Protein AF-A0A1H8JY54-F1 (afdb_monomer_lite)

Structure (mmCIF, N/CA/C/O backbone):
data_AF-A0A1H8JY54-F1
#
_entry.id   AF-A0A1H8JY54-F1
#
loop_
_atom_site.group_PDB
_atom_site.id
_atom_site.type_symbol
_atom_site.label_atom_id
_atom_site.label_alt_id
_atom_site.label_comp_id
_atom_site.label_asym_id
_atom_site.label_entity_id
_atom_site.label_seq_id
_atom_site.pdbx_PDB_ins_code
_atom_site.Cartn_x
_atom_site.Cartn_y
_atom_site.Cartn_z
_atom_site.occupancy
_atom_site.B_iso_or_equiv
_atom_site.auth_seq_id
_atom_site.auth_comp_id
_atom_site.auth_asym_id
_atom_site.auth_atom_id
_atom_site.pdbx_PDB_model_num
ATOM 1 N N . MET A 1 1 ? 33.110 31.973 41.648 1.00 43.00 1 MET A N 1
ATOM 2 C CA . MET A 1 1 ? 32.036 30.983 41.415 1.00 43.00 1 MET A CA 1
ATOM 3 C C . MET A 1 1 ? 31.574 31.082 39.965 1.00 43.00 1 MET A C 1
ATOM 5 O O . MET A 1 1 ? 30.801 31.964 39.631 1.00 43.00 1 MET A O 1
ATOM 9 N N . LYS A 1 2 ? 32.122 30.240 39.085 1.00 31.17 2 LYS A N 1
ATOM 10 C CA . LYS A 1 2 ? 31.663 30.033 37.703 1.00 31.17 2 LYS A CA 1
ATOM 11 C C . LYS A 1 2 ? 31.730 28.526 37.466 1.00 31.17 2 LYS A C 1
ATOM 13 O O . LYS A 1 2 ? 32.822 27.969 37.452 1.00 31.17 2 LYS A O 1
ATOM 18 N N . SER A 1 3 ? 30.576 27.871 37.384 1.00 32.25 3 SER A N 1
ATOM 19 C CA . SER A 1 3 ? 30.463 26.436 37.112 1.00 32.25 3 SER A CA 1
ATOM 20 C C . SER A 1 3 ? 30.446 26.205 35.601 1.00 32.25 3 SER A C 1
ATOM 22 O O . SER A 1 3 ? 29.463 26.521 34.931 1.00 32.25 3 SER A O 1
ATOM 24 N N . SER A 1 4 ? 31.532 25.660 35.060 1.00 32.50 4 SER A N 1
ATOM 25 C CA . SER A 1 4 ? 31.571 25.112 33.703 1.00 32.50 4 SER A CA 1
ATOM 26 C C . SER A 1 4 ? 31.031 23.680 33.713 1.00 32.50 4 SER A C 1
ATOM 28 O O . SER A 1 4 ? 31.648 22.787 34.293 1.00 32.50 4 SER A O 1
ATOM 30 N N . GLY A 1 5 ? 29.875 23.464 33.086 1.00 31.67 5 GLY A N 1
ATOM 31 C CA . GLY A 1 5 ? 29.292 22.138 32.892 1.00 31.67 5 GLY A CA 1
ATOM 32 C C . GLY A 1 5 ? 29.987 21.391 31.755 1.00 31.67 5 GLY A C 1
ATOM 33 O O . GLY A 1 5 ? 29.874 21.764 30.588 1.00 31.67 5 GLY A O 1
ATOM 34 N N . THR A 1 6 ? 30.707 20.331 32.106 1.00 31.44 6 THR A N 1
ATOM 35 C CA . THR A 1 6 ? 31.416 19.435 31.191 1.00 31.44 6 THR A CA 1
ATOM 36 C C . THR A 1 6 ? 30.416 18.556 30.431 1.00 31.44 6 THR A C 1
ATOM 38 O O . THR A 1 6 ? 29.769 17.690 31.020 1.00 31.44 6 THR A O 1
ATOM 41 N N . ARG A 1 7 ? 30.287 18.745 29.111 1.00 30.36 7 ARG A N 1
ATOM 42 C CA . ARG A 1 7 ? 29.600 17.793 28.223 1.00 30.36 7 ARG A CA 1
ATOM 43 C C . ARG A 1 7 ? 30.530 16.604 27.971 1.00 30.36 7 ARG A C 1
ATOM 45 O O . ARG A 1 7 ? 31.607 16.775 27.407 1.00 30.36 7 ARG A O 1
ATOM 52 N N . LYS A 1 8 ? 30.125 15.402 28.390 1.00 29.30 8 LYS A N 1
ATOM 53 C CA . LYS A 1 8 ? 30.795 14.146 28.026 1.00 29.30 8 LYS A CA 1
ATOM 54 C C . LYS A 1 8 ? 30.447 13.799 26.576 1.00 29.30 8 LYS A C 1
ATOM 56 O O . LYS A 1 8 ? 29.319 13.409 26.293 1.00 29.30 8 LYS A O 1
ATOM 61 N N . ALA A 1 9 ? 31.413 13.955 25.676 1.00 28.86 9 ALA A N 1
ATOM 62 C CA . ALA A 1 9 ? 31.384 13.361 24.346 1.00 28.86 9 ALA A CA 1
ATOM 63 C C . ALA A 1 9 ? 31.808 11.889 24.466 1.00 28.86 9 ALA A C 1
ATOM 65 O O . ALA A 1 9 ? 32.921 11.596 24.905 1.00 28.86 9 ALA A O 1
ATOM 66 N N . ILE A 1 10 ? 30.907 10.970 24.124 1.00 28.03 10 ILE A N 1
ATOM 67 C CA . ILE A 1 10 ? 31.227 9.549 23.978 1.00 28.03 10 ILE A CA 1
ATOM 68 C C . ILE A 1 10 ? 31.815 9.374 22.579 1.00 28.03 10 ILE A C 1
ATOM 70 O O . ILE A 1 10 ? 31.115 9.491 21.577 1.00 28.03 10 ILE A O 1
ATOM 74 N N . TRP A 1 11 ? 33.122 9.134 22.541 1.00 26.27 11 TRP A N 1
ATOM 75 C CA . TRP A 1 11 ? 33.843 8.644 21.375 1.00 26.27 11 TRP A CA 1
ATOM 76 C C . TRP A 1 11 ? 33.523 7.160 21.189 1.00 26.27 11 TRP A C 1
ATOM 78 O O . TRP A 1 11 ? 33.877 6.341 22.035 1.00 26.27 11 TRP A O 1
ATOM 88 N N . LEU A 1 12 ? 32.874 6.810 20.080 1.00 28.03 12 LEU A N 1
ATOM 89 C CA . LEU A 1 12 ? 32.864 5.449 19.550 1.00 28.03 12 LEU A CA 1
ATOM 90 C C . LEU A 1 12 ? 33.586 5.482 18.205 1.00 28.03 12 LEU A C 1
ATOM 92 O O . LEU A 1 12 ? 33.253 6.271 17.324 1.00 28.03 12 LEU A O 1
ATOM 96 N N . GLY A 1 13 ? 34.656 4.692 18.139 1.00 24.97 13 GLY A N 1
ATOM 97 C CA . GLY A 1 13 ? 35.685 4.735 17.113 1.00 24.97 13 GLY A CA 1
ATOM 98 C C . GLY A 1 13 ? 35.175 4.409 15.716 1.00 24.97 13 GLY A C 1
ATOM 99 O O . GLY A 1 13 ? 34.611 3.346 15.467 1.00 24.97 13 GLY A O 1
ATOM 100 N N . SER A 1 14 ? 35.464 5.321 14.796 1.00 24.20 14 SER A N 1
ATOM 101 C CA . SER A 1 14 ? 35.394 5.108 13.358 1.00 24.20 14 SER A CA 1
ATOM 102 C C . SER A 1 14 ? 36.566 4.220 12.934 1.00 24.20 14 SER A C 1
ATOM 104 O O . SER A 1 14 ? 3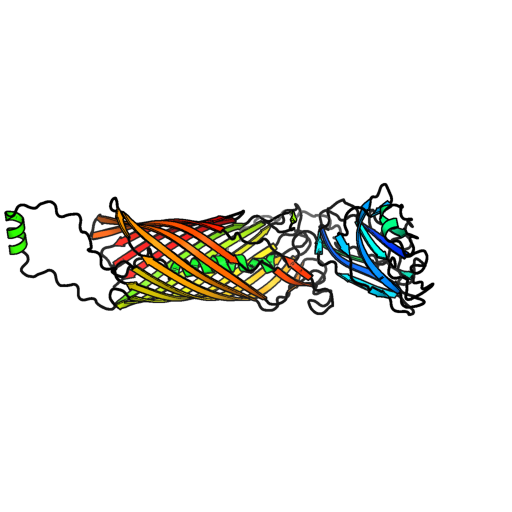7.696 4.690 12.809 1.00 24.20 14 SER A O 1
ATOM 106 N N . ALA A 1 15 ? 36.315 2.931 12.710 1.00 27.30 15 ALA A N 1
ATOM 107 C CA . ALA A 1 15 ? 37.222 2.103 11.924 1.00 27.30 15 ALA A CA 1
ATOM 108 C C . ALA A 1 15 ? 37.032 2.477 10.446 1.00 27.30 15 ALA A C 1
ATOM 110 O O . ALA A 1 15 ? 36.037 2.118 9.818 1.00 27.30 15 ALA A O 1
ATOM 111 N N . ALA A 1 16 ? 37.967 3.265 9.917 1.00 26.44 16 ALA A N 1
ATOM 112 C CA . ALA A 1 16 ? 38.041 3.618 8.509 1.00 26.44 16 ALA A CA 1
ATOM 113 C C . ALA A 1 16 ? 38.390 2.369 7.685 1.00 26.44 16 ALA A C 1
ATOM 115 O O . ALA A 1 16 ? 39.547 1.957 7.620 1.00 26.44 16 ALA A O 1
ATOM 116 N N . LEU A 1 17 ? 37.386 1.768 7.049 1.00 24.12 17 LEU A N 1
ATOM 117 C CA . LEU A 1 17 ? 37.600 0.822 5.963 1.00 24.12 17 LEU A CA 1
ATOM 118 C C . LEU A 1 17 ? 37.810 1.647 4.685 1.00 24.12 17 LEU A C 1
ATOM 120 O O . LEU A 1 17 ? 36.852 2.129 4.083 1.00 24.12 17 LEU A O 1
ATOM 124 N N . LEU A 1 18 ? 39.071 1.855 4.294 1.00 25.53 18 LEU A N 1
ATOM 125 C CA . LEU A 1 18 ? 39.420 2.315 2.948 1.00 25.53 18 LEU A CA 1
ATOM 126 C C . LEU A 1 18 ? 39.057 1.206 1.950 1.00 25.53 18 LEU A C 1
ATOM 128 O O . LEU A 1 18 ? 39.891 0.386 1.572 1.00 25.53 18 LEU A O 1
ATOM 132 N N . ALA A 1 19 ? 37.793 1.167 1.538 1.00 24.77 19 ALA A N 1
ATOM 133 C CA . ALA A 1 19 ? 37.402 0.481 0.321 1.00 24.77 19 ALA A CA 1
ATOM 134 C C . ALA A 1 19 ? 37.847 1.363 -0.850 1.00 24.77 19 ALA A C 1
ATOM 136 O O . ALA A 1 19 ? 37.351 2.475 -1.030 1.00 24.77 19 ALA A O 1
ATOM 137 N N . LEU A 1 20 ? 38.831 0.880 -1.606 1.00 25.41 20 LEU A N 1
ATOM 138 C CA . LEU A 1 20 ? 39.218 1.438 -2.896 1.00 25.41 20 LEU A CA 1
ATOM 139 C C . LEU A 1 20 ? 37.947 1.608 -3.738 1.00 25.41 20 LEU A C 1
ATOM 141 O O . LEU A 1 20 ? 37.288 0.626 -4.079 1.00 25.41 20 LEU A O 1
ATOM 145 N N . GLY A 1 21 ? 37.586 2.863 -4.009 1.00 24.73 21 GLY A N 1
ATOM 146 C CA . GLY A 1 21 ? 36.457 3.214 -4.855 1.00 24.73 21 GLY A CA 1
ATOM 147 C C . GLY A 1 21 ? 36.695 2.680 -6.257 1.00 24.73 21 GLY A C 1
ATOM 148 O O . GLY A 1 21 ? 37.414 3.285 -7.047 1.00 24.73 21 GLY A O 1
ATOM 149 N N . THR A 1 22 ? 36.088 1.538 -6.558 1.00 23.67 22 THR A N 1
ATOM 150 C CA . THR A 1 22 ? 35.775 1.196 -7.937 1.00 23.67 22 THR A CA 1
ATOM 151 C C . THR A 1 22 ? 34.577 2.052 -8.319 1.00 23.67 22 THR A C 1
ATOM 153 O O . THR A 1 22 ? 33.568 2.097 -7.616 1.00 23.67 22 THR A O 1
ATOM 156 N N . SER A 1 23 ? 34.728 2.824 -9.386 1.00 24.83 23 SER A N 1
ATOM 157 C CA . SER A 1 23 ? 33.657 3.587 -10.012 1.00 24.83 23 SER A CA 1
ATOM 158 C C . SER A 1 23 ? 32.444 2.672 -10.208 1.00 24.83 23 SER A C 1
ATOM 160 O O . SER A 1 23 ? 32.533 1.648 -10.886 1.00 24.83 23 SER A O 1
ATOM 162 N N . ALA A 1 24 ? 31.317 3.026 -9.588 1.00 27.59 24 ALA A N 1
ATOM 163 C CA . ALA A 1 24 ? 30.039 2.364 -9.805 1.00 27.59 24 ALA A CA 1
ATOM 164 C C . ALA A 1 24 ? 29.621 2.600 -11.264 1.00 27.59 24 ALA A C 1
ATOM 166 O O . ALA A 1 24 ? 29.127 3.669 -11.618 1.00 27.59 24 ALA A O 1
ATOM 167 N N . ASN A 1 25 ? 29.908 1.625 -12.126 1.00 26.62 25 ASN A N 1
ATOM 168 C CA . ASN A 1 25 ? 29.488 1.639 -13.520 1.00 26.62 25 ASN A CA 1
ATOM 169 C C . ASN A 1 25 ? 27.951 1.559 -13.595 1.00 26.62 25 ASN A C 1
ATOM 171 O O . ASN A 1 25 ? 27.312 0.882 -12.789 1.00 26.62 25 ASN A O 1
ATOM 175 N N . ALA A 1 26 ? 27.376 2.305 -14.537 1.00 34.66 26 ALA A N 1
ATOM 176 C CA . ALA A 1 26 ? 25.944 2.511 -14.732 1.00 34.66 26 ALA A CA 1
ATOM 177 C C . ALA A 1 26 ? 25.135 1.195 -14.805 1.00 34.66 26 ALA A C 1
ATOM 179 O O . ALA A 1 26 ? 25.541 0.240 -15.460 1.00 34.66 26 ALA A O 1
ATOM 180 N N . GLN A 1 27 ? 23.970 1.155 -14.141 1.00 60.53 27 GLN A N 1
ATOM 181 C CA . GLN A 1 27 ? 23.043 0.006 -14.175 1.00 60.53 27 GLN A CA 1
ATOM 182 C C . GLN A 1 27 ? 22.265 -0.105 -15.493 1.00 60.53 27 GLN A C 1
ATOM 184 O O . GLN A 1 27 ? 21.768 -1.181 -15.832 1.00 60.53 27 GLN A O 1
ATOM 189 N N . SER A 1 28 ? 22.160 0.994 -16.237 1.00 69.88 28 SER A N 1
ATOM 190 C CA . SER A 1 28 ? 21.685 1.003 -17.612 1.00 69.88 28 SER A CA 1
ATOM 191 C C . SER A 1 28 ? 22.810 0.590 -18.552 1.00 69.88 28 SER A C 1
ATOM 193 O O . SER A 1 28 ? 23.954 1.014 -18.395 1.00 69.88 28 SER A O 1
ATOM 195 N N . ILE A 1 29 ? 22.475 -0.202 -19.568 1.00 85.00 29 ILE A N 1
ATOM 196 C CA . ILE A 1 29 ? 23.367 -0.334 -20.720 1.00 85.00 29 ILE A CA 1
ATOM 197 C C . ILE A 1 29 ? 23.295 1.002 -21.449 1.00 85.00 29 ILE A C 1
ATOM 199 O O . ILE A 1 29 ? 22.198 1.429 -21.794 1.00 85.00 29 ILE A O 1
ATOM 203 N N . ASP A 1 30 ? 24.423 1.673 -21.647 1.00 85.62 30 ASP A N 1
ATOM 204 C CA . ASP A 1 30 ? 24.512 2.898 -22.440 1.00 85.62 30 ASP A CA 1
ATOM 205 C C . ASP A 1 30 ? 25.767 2.843 -23.303 1.00 85.62 30 ASP A C 1
ATOM 207 O O . ASP A 1 30 ? 26.884 3.081 -22.842 1.00 85.62 30 ASP A O 1
ATOM 211 N N . THR A 1 31 ? 25.561 2.514 -24.570 1.00 91.81 31 THR A N 1
ATOM 212 C CA . THR A 1 31 ? 26.613 2.520 -25.584 1.00 91.81 31 THR A CA 1
ATOM 213 C C . THR A 1 31 ? 26.541 3.776 -26.457 1.00 91.81 31 THR A C 1
ATOM 215 O O . THR A 1 31 ? 27.496 4.079 -27.168 1.00 91.81 31 THR A O 1
ATOM 218 N N . ILE A 1 32 ? 25.461 4.568 -26.372 1.00 85.94 32 ILE A N 1
ATOM 219 C CA . ILE A 1 32 ? 25.318 5.839 -27.104 1.00 85.94 32 ILE A CA 1
ATOM 220 C C . ILE A 1 32 ? 26.415 6.815 -26.679 1.00 85.94 32 ILE A C 1
ATOM 222 O O . ILE A 1 32 ? 27.013 7.466 -27.530 1.00 85.94 32 ILE A O 1
ATOM 226 N N . SER A 1 33 ? 26.723 6.876 -25.383 1.00 82.38 33 SER A N 1
ATOM 227 C CA . SER A 1 33 ? 27.799 7.722 -24.845 1.00 82.38 33 SER A CA 1
ATOM 228 C C . SER A 1 33 ? 29.199 7.386 -25.384 1.00 82.38 33 SER A C 1
ATOM 230 O O . SER A 1 33 ? 30.083 8.241 -25.379 1.00 82.38 33 SER A O 1
ATOM 232 N N . GLN A 1 34 ? 29.400 6.155 -25.861 1.00 88.06 34 GLN A N 1
ATOM 233 C CA . GLN A 1 34 ? 30.665 5.655 -26.410 1.00 88.06 34 GLN A CA 1
ATOM 234 C C . GLN A 1 34 ? 30.705 5.719 -27.944 1.00 88.06 34 GLN A C 1
ATOM 236 O O . GLN A 1 34 ? 31.758 5.545 -28.558 1.00 88.06 34 GLN A O 1
ATOM 241 N N . TRP A 1 35 ? 29.557 5.948 -28.576 1.00 94.31 35 TRP A N 1
ATOM 242 C CA . TRP A 1 35 ? 29.416 5.980 -30.019 1.00 94.31 35 TRP A CA 1
ATOM 243 C C . TRP A 1 35 ? 29.821 7.345 -30.591 1.00 94.31 35 TRP A C 1
ATOM 245 O O . TRP A 1 35 ? 29.478 8.400 -30.067 1.00 94.31 35 TRP A O 1
ATOM 255 N N . ASN A 1 36 ? 30.521 7.340 -31.726 1.00 92.06 36 ASN A N 1
ATOM 256 C CA . ASN A 1 36 ? 31.024 8.548 -32.395 1.00 92.06 36 ASN A CA 1
ATOM 257 C C . ASN A 1 36 ? 29.951 9.331 -33.187 1.00 92.06 36 ASN A C 1
ATOM 259 O O . ASN A 1 36 ? 30.292 10.216 -33.973 1.00 92.06 36 ASN A O 1
ATOM 263 N N . GLY A 1 37 ? 28.675 8.952 -33.071 1.00 93.50 37 GLY A N 1
ATOM 264 C CA . GLY A 1 37 ? 27.561 9.576 -33.789 1.00 93.50 37 GLY A CA 1
ATOM 265 C C . GLY A 1 37 ? 27.490 9.278 -35.292 1.00 93.50 37 GLY A C 1
ATOM 266 O O . GLY A 1 37 ? 26.616 9.818 -35.970 1.00 93.50 37 GLY A O 1
ATOM 267 N N . SER A 1 38 ? 28.397 8.459 -35.839 1.00 93.75 38 SER A N 1
ATOM 268 C CA . SER A 1 38 ? 28.536 8.270 -37.290 1.00 93.75 38 SER A CA 1
ATOM 269 C C . SER A 1 38 ? 28.776 6.833 -37.750 1.00 93.75 38 SER A C 1
ATOM 271 O O . SER A 1 38 ? 28.350 6.511 -38.853 1.00 93.75 38 SER A O 1
ATOM 273 N N . SER A 1 39 ? 29.399 5.963 -36.952 1.00 96.88 39 SER A N 1
ATOM 274 C CA . SER A 1 39 ? 29.584 4.537 -37.264 1.00 96.88 39 SER A CA 1
ATOM 275 C C . SER A 1 39 ? 28.245 3.802 -37.283 1.00 96.88 39 SER A C 1
ATOM 277 O O . SER A 1 39 ? 27.362 4.107 -36.478 1.00 96.88 39 SER A O 1
ATOM 279 N N . PHE A 1 40 ? 28.064 2.851 -38.202 1.00 97.31 40 PHE A N 1
ATOM 280 C CA . PHE A 1 40 ? 26.762 2.223 -38.408 1.00 97.31 40 PHE A CA 1
ATOM 281 C C . PHE A 1 40 ? 26.829 0.825 -39.012 1.00 97.31 40 PHE A C 1
ATOM 283 O O . PHE A 1 40 ? 27.767 0.495 -39.734 1.00 97.31 40 PHE A O 1
ATOM 290 N N . ILE A 1 41 ? 25.743 0.075 -38.821 1.00 97.00 41 ILE A N 1
ATOM 291 C CA . ILE A 1 41 ? 25.454 -1.175 -39.525 1.00 97.00 41 ILE A CA 1
ATOM 292 C C . ILE A 1 41 ? 24.307 -0.939 -40.512 1.00 97.00 41 ILE A C 1
ATOM 294 O O . ILE A 1 41 ? 23.311 -0.270 -40.210 1.00 97.00 41 ILE A O 1
ATOM 298 N N . SER A 1 42 ? 24.444 -1.488 -41.720 1.00 94.56 42 SER A N 1
ATOM 299 C CA . SER A 1 42 ? 23.449 -1.389 -42.791 1.00 94.56 42 SER A CA 1
ATOM 300 C C . SER A 1 42 ? 23.422 -2.650 -43.658 1.00 94.56 42 SER A C 1
ATOM 302 O O . SER A 1 42 ? 24.432 -3.336 -43.753 1.00 94.56 42 SER A O 1
ATOM 304 N N . SER A 1 43 ? 22.325 -2.969 -44.338 1.00 92.88 43 SER A N 1
ATOM 305 C CA . SER A 1 43 ? 21.046 -2.239 -44.373 1.00 92.88 43 SER A CA 1
ATOM 306 C C . SER A 1 43 ? 19.970 -2.985 -43.589 1.00 92.88 43 SER A C 1
ATOM 308 O O . SER A 1 43 ? 19.774 -4.169 -43.835 1.00 92.88 43 SER A O 1
ATOM 310 N N . TYR A 1 44 ? 19.246 -2.293 -42.702 1.00 95.19 44 TYR A N 1
ATOM 311 C CA . TYR A 1 44 ? 18.012 -2.797 -42.081 1.00 95.19 44 TYR A CA 1
ATOM 312 C C . TYR A 1 44 ? 16.810 -2.409 -42.939 1.00 95.19 44 TYR A C 1
ATOM 314 O O . TYR A 1 44 ? 16.720 -1.254 -43.351 1.00 95.19 44 TYR A O 1
ATOM 322 N N . GLY A 1 45 ? 15.870 -3.321 -43.183 1.00 90.19 45 GLY A N 1
ATOM 323 C CA . GLY A 1 45 ? 14.625 -2.986 -43.873 1.00 90.19 45 GLY A CA 1
ATOM 324 C C . GLY A 1 45 ? 14.124 -4.063 -44.831 1.00 90.19 45 GLY A C 1
ATOM 325 O O . GLY A 1 45 ? 14.294 -5.259 -44.607 1.00 90.19 45 GLY A O 1
ATOM 326 N N . VAL A 1 46 ? 13.443 -3.627 -45.886 1.00 87.81 46 VAL A N 1
ATOM 327 C CA . VAL A 1 46 ? 12.709 -4.471 -46.835 1.00 87.81 46 VAL A CA 1
ATOM 328 C C . VAL A 1 46 ? 13.595 -4.781 -48.054 1.00 87.81 46 VAL A C 1
ATOM 330 O O . VAL A 1 46 ? 14.310 -3.912 -48.536 1.00 87.81 46 VAL A O 1
ATOM 333 N N . THR A 1 47 ? 13.572 -5.980 -48.636 1.00 76.25 47 THR A N 1
ATOM 334 C CA . THR A 1 47 ? 12.778 -7.156 -48.237 1.00 76.25 47 THR A CA 1
ATOM 335 C C . THR A 1 47 ? 13.530 -8.118 -47.334 1.00 76.25 47 THR A C 1
ATOM 337 O O . THR A 1 47 ? 12.875 -8.893 -46.653 1.00 76.25 47 THR A O 1
ATOM 340 N N . ASN A 1 48 ? 14.866 -8.111 -47.344 1.00 80.00 48 ASN A N 1
ATOM 341 C CA . ASN A 1 48 ? 15.635 -9.262 -46.874 1.00 80.00 48 ASN A CA 1
ATOM 342 C C . ASN A 1 48 ? 16.017 -9.157 -45.391 1.00 80.00 48 ASN A C 1
ATOM 344 O O . ASN A 1 48 ? 15.551 -9.960 -44.583 1.00 80.00 48 ASN A O 1
ATOM 348 N N . THR A 1 49 ? 16.801 -8.141 -45.021 1.00 91.75 49 THR A N 1
ATOM 349 C CA . THR A 1 49 ? 17.316 -7.918 -43.661 1.00 91.75 49 THR A CA 1
ATOM 350 C C . THR A 1 49 ? 16.262 -7.285 -42.750 1.00 91.75 49 THR A C 1
ATOM 352 O O . THR A 1 49 ? 16.363 -6.138 -42.306 1.00 91.75 49 THR A O 1
ATOM 355 N N . ALA A 1 50 ? 15.196 -8.044 -42.517 1.00 94.44 50 ALA A N 1
ATOM 356 C CA . ALA A 1 50 ? 13.991 -7.561 -41.869 1.00 94.44 50 ALA A CA 1
ATOM 357 C C . ALA A 1 50 ? 14.145 -7.357 -40.359 1.00 94.44 50 ALA A C 1
ATOM 359 O O . ALA A 1 50 ? 13.324 -6.647 -39.786 1.00 94.44 50 ALA A O 1
ATOM 360 N N . THR A 1 51 ? 15.151 -7.961 -39.716 1.00 97.62 51 THR A N 1
ATOM 361 C CA . THR A 1 51 ? 15.263 -7.993 -38.250 1.00 97.62 51 THR A CA 1
ATOM 362 C C . THR A 1 51 ? 16.683 -7.700 -37.781 1.00 97.62 51 THR A C 1
ATOM 364 O O . THR A 1 51 ? 17.590 -8.456 -38.122 1.00 97.62 51 THR A O 1
ATOM 367 N N . TYR A 1 52 ? 16.853 -6.653 -36.965 1.00 98.25 52 TYR A N 1
ATOM 368 C CA . TYR A 1 52 ? 18.098 -6.261 -36.282 1.00 98.25 52 TYR A CA 1
ATOM 369 C C . TYR A 1 52 ? 17.868 -6.208 -34.776 1.00 98.25 52 TYR A C 1
ATOM 371 O O . TYR A 1 52 ? 16.835 -5.704 -34.328 1.00 98.25 52 TYR A O 1
ATOM 379 N N . GLY A 1 53 ? 18.841 -6.672 -33.995 1.00 98.06 53 GLY A N 1
ATOM 380 C CA . GLY A 1 53 ? 18.766 -6.652 -32.544 1.00 98.06 53 GLY A CA 1
ATOM 381 C C . GLY A 1 53 ? 20.115 -6.644 -31.846 1.00 98.06 53 GLY A C 1
ATOM 382 O O . GLY A 1 53 ? 21.161 -6.840 -32.456 1.00 98.06 53 GLY A O 1
ATOM 383 N N . GLN A 1 54 ? 20.058 -6.431 -30.539 1.00 98.44 54 GLN A N 1
ATOM 384 C CA . GLN A 1 54 ? 21.186 -6.515 -29.623 1.00 98.44 54 GLN A CA 1
ATOM 385 C C . GLN A 1 54 ? 20.878 -7.570 -28.562 1.00 98.44 54 GLN A C 1
ATOM 387 O O . GLN A 1 54 ? 19.826 -7.504 -27.913 1.00 98.44 54 GLN A O 1
ATOM 392 N N . THR A 1 55 ? 21.789 -8.519 -28.350 1.00 98.19 55 THR A N 1
ATOM 393 C CA . THR A 1 55 ? 21.714 -9.424 -27.197 1.00 98.19 55 THR A CA 1
ATOM 394 C C . THR A 1 55 ? 22.371 -8.808 -25.966 1.00 98.19 55 THR A C 1
ATOM 396 O O . THR A 1 55 ? 23.304 -8.011 -26.070 1.00 98.19 55 THR A O 1
ATOM 399 N N . PHE A 1 56 ? 21.885 -9.179 -24.782 1.00 95.94 56 PHE A N 1
ATOM 400 C CA . PHE A 1 56 ? 22.493 -8.816 -23.503 1.00 95.94 56 PHE A CA 1
ATOM 401 C C . PHE A 1 56 ? 22.138 -9.842 -22.422 1.00 95.94 56 PHE A C 1
ATOM 403 O O . PHE A 1 56 ? 21.099 -10.507 -22.493 1.00 95.94 56 PHE A O 1
ATOM 410 N N . THR A 1 57 ? 22.983 -9.941 -21.397 1.00 93.94 57 THR A N 1
ATOM 411 C CA . THR A 1 57 ? 22.734 -10.791 -20.228 1.00 93.94 57 THR A CA 1
ATOM 412 C C . THR A 1 57 ? 22.569 -9.909 -18.984 1.00 93.94 57 THR A C 1
ATOM 414 O O . THR A 1 57 ? 23.550 -9.314 -18.536 1.00 93.94 57 THR A O 1
ATOM 417 N N . PRO A 1 58 ? 21.360 -9.803 -18.405 1.00 86.50 58 PRO A N 1
ATOM 418 C CA . PRO A 1 58 ? 21.118 -9.044 -17.194 1.00 86.50 58 PRO A CA 1
ATOM 419 C C . PRO A 1 58 ? 21.848 -9.678 -16.011 1.00 86.50 58 PRO A C 1
ATOM 421 O O . PRO A 1 58 ? 21.870 -10.898 -15.827 1.00 86.50 58 PRO A O 1
ATOM 424 N N . THR A 1 59 ? 22.422 -8.831 -15.170 1.00 79.81 59 THR A N 1
ATOM 425 C CA . THR A 1 59 ? 22.992 -9.224 -13.879 1.00 79.81 59 THR A CA 1
ATOM 426 C C . THR A 1 59 ? 21.902 -9.385 -12.810 1.00 79.81 59 THR A C 1
ATOM 428 O O . THR A 1 59 ? 20.735 -9.055 -13.028 1.00 79.81 59 THR A O 1
ATOM 431 N N . ALA A 1 60 ? 22.277 -9.838 -11.607 1.00 68.50 60 ALA A N 1
ATOM 432 C CA . ALA A 1 60 ? 21.375 -9.872 -10.446 1.00 68.50 60 ALA A CA 1
ATOM 433 C C . ALA A 1 60 ? 20.787 -8.491 -10.089 1.00 68.50 60 ALA A C 1
ATOM 435 O O . ALA A 1 60 ? 19.738 -8.407 -9.458 1.00 68.50 60 ALA A O 1
ATOM 436 N N . ALA A 1 61 ? 21.436 -7.415 -10.536 1.00 59.06 61 ALA A N 1
ATOM 437 C CA . ALA A 1 61 ? 20.992 -6.042 -10.359 1.00 59.06 61 ALA A CA 1
ATOM 438 C C . ALA A 1 61 ? 20.120 -5.504 -11.515 1.00 59.06 61 ALA A C 1
ATOM 440 O O . ALA A 1 61 ? 19.729 -4.345 -11.485 1.00 59.06 61 ALA A O 1
ATOM 441 N N . GLN A 1 62 ? 19.820 -6.308 -12.542 1.00 75.00 62 GLN A N 1
ATOM 442 C CA . GLN A 1 62 ? 19.131 -5.886 -13.774 1.00 75.00 62 GLN A CA 1
ATOM 443 C C . GLN A 1 62 ? 17.902 -6.763 -14.063 1.00 75.00 62 GLN A C 1
ATOM 445 O O . GLN A 1 62 ? 17.691 -7.254 -15.169 1.00 75.00 62 GLN A O 1
ATOM 450 N N . THR A 1 63 ? 17.078 -6.990 -13.045 1.00 73.75 63 THR A N 1
ATOM 451 C CA . THR A 1 63 ? 15.919 -7.897 -13.108 1.00 73.75 63 THR A CA 1
ATOM 452 C C . THR A 1 63 ? 14.668 -7.284 -13.733 1.00 73.75 63 THR A C 1
ATOM 454 O O . THR A 1 63 ? 13.663 -7.976 -13.879 1.00 73.75 63 THR A O 1
ATOM 457 N N . ARG A 1 64 ? 14.674 -5.991 -14.070 1.00 72.56 64 ARG A N 1
ATOM 458 C CA . ARG A 1 64 ? 13.572 -5.331 -14.778 1.00 72.56 64 ARG A CA 1
ATOM 459 C C . ARG A 1 64 ? 14.089 -4.490 -15.923 1.00 72.56 64 ARG A C 1
ATOM 461 O O . ARG A 1 64 ? 14.981 -3.678 -15.714 1.00 72.56 64 ARG A O 1
ATOM 468 N N . LEU A 1 65 ? 13.487 -4.639 -17.098 1.00 81.19 65 LEU A N 1
ATOM 469 C CA . LEU A 1 65 ? 13.697 -3.751 -18.238 1.00 81.19 65 LEU A CA 1
ATOM 470 C C . LEU A 1 65 ? 12.484 -2.843 -18.376 1.00 81.19 65 LEU A C 1
ATOM 472 O O . LEU A 1 65 ? 11.378 -3.338 -18.596 1.00 81.19 65 LEU A O 1
ATOM 476 N N . SER A 1 66 ? 12.691 -1.534 -18.255 1.00 73.81 66 SER A N 1
ATOM 477 C CA . SER A 1 66 ? 11.607 -0.538 -18.296 1.00 73.81 66 SER A CA 1
ATOM 478 C C . SER A 1 66 ? 11.445 0.115 -19.665 1.00 73.81 66 SER A C 1
ATOM 480 O O . SER A 1 66 ? 10.324 0.402 -20.089 1.00 73.81 66 SER A O 1
ATOM 482 N N . ALA A 1 67 ? 12.562 0.324 -20.355 1.00 78.69 67 ALA A N 1
ATOM 483 C CA . ALA A 1 67 ? 12.601 0.828 -21.714 1.00 78.69 67 ALA A CA 1
ATOM 484 C C . ALA A 1 67 ? 13.944 0.487 -22.370 1.00 78.69 67 ALA A C 1
ATOM 486 O O . ALA A 1 67 ? 14.919 0.164 -21.685 1.00 78.69 67 ALA A O 1
ATOM 487 N N . PHE A 1 68 ? 14.009 0.613 -23.689 1.00 90.62 68 PHE A N 1
ATOM 488 C CA . PHE A 1 68 ? 15.261 0.640 -24.436 1.00 90.62 68 PHE A CA 1
ATOM 489 C C . PHE A 1 68 ? 15.164 1.589 -25.629 1.00 90.62 68 PHE A C 1
ATOM 491 O O . PHE A 1 68 ? 14.078 1.851 -26.138 1.00 90.62 68 PHE A O 1
ATOM 498 N N . THR A 1 69 ? 16.309 2.081 -26.082 1.00 91.75 69 THR A N 1
ATOM 499 C CA . THR A 1 69 ? 16.434 3.067 -27.151 1.00 91.75 69 THR A CA 1
ATOM 500 C C . THR A 1 69 ? 17.495 2.622 -28.140 1.00 91.75 69 THR A C 1
ATOM 502 O O . THR A 1 69 ? 18.599 2.283 -27.723 1.00 91.75 69 THR A O 1
ATOM 505 N N . PHE A 1 70 ? 17.196 2.685 -29.437 1.00 97.25 70 PHE A N 1
ATOM 506 C CA . PHE A 1 70 ? 18.172 2.491 -30.514 1.00 97.25 70 PHE A CA 1
ATOM 507 C C . PHE A 1 70 ? 18.361 3.775 -31.321 1.00 97.25 70 PHE A C 1
ATOM 509 O O . PHE A 1 70 ? 17.391 4.483 -31.584 1.00 97.25 70 PHE A O 1
ATOM 516 N N . GLN A 1 71 ? 19.589 4.061 -31.758 1.00 96.56 71 GLN A N 1
ATOM 517 C CA . GLN A 1 71 ? 19.851 5.123 -32.731 1.00 96.56 71 GLN A CA 1
ATOM 518 C C . GLN A 1 71 ? 19.637 4.587 -34.150 1.00 96.56 71 GLN A C 1
ATOM 520 O O . GLN A 1 71 ? 20.464 3.839 -34.670 1.00 96.56 71 GLN A O 1
ATOM 525 N N . VAL A 1 72 ? 18.528 4.966 -34.787 1.00 96.19 72 VAL A N 1
ATOM 526 C CA . VAL A 1 72 ? 18.151 4.497 -36.131 1.00 96.19 72 VAL A CA 1
ATOM 527 C C . VAL A 1 72 ? 17.962 5.694 -37.053 1.00 96.19 72 VAL A C 1
ATOM 529 O O . VAL A 1 72 ? 17.433 6.728 -36.647 1.00 96.19 72 VAL A O 1
ATOM 532 N N . GLY A 1 73 ? 18.427 5.587 -38.294 1.00 93.50 73 GLY A N 1
ATOM 533 C CA . GLY A 1 73 ? 18.490 6.738 -39.182 1.00 93.50 73 GLY A CA 1
ATOM 534 C C . GLY A 1 73 ? 18.725 6.411 -40.642 1.00 93.50 73 GLY A C 1
ATOM 535 O O . GLY A 1 73 ? 18.813 5.247 -41.030 1.00 93.50 73 GLY A O 1
ATOM 536 N N . PHE A 1 74 ? 18.865 7.463 -41.452 1.00 94.06 74 PHE A N 1
ATOM 537 C CA . PHE A 1 74 ? 19.158 7.360 -42.888 1.00 94.06 74 PHE A CA 1
ATOM 538 C C . PHE A 1 74 ? 18.173 6.453 -43.642 1.00 94.06 74 PHE A C 1
ATOM 540 O O . PHE A 1 74 ? 18.571 5.690 -44.523 1.00 94.06 74 PHE A O 1
ATOM 547 N N . ALA A 1 75 ? 16.895 6.503 -43.265 1.00 91.75 75 ALA A N 1
ATOM 548 C CA . ALA A 1 75 ? 15.867 5.700 -43.904 1.00 91.75 75 ALA A CA 1
ATOM 549 C C . ALA A 1 75 ? 15.543 6.268 -45.297 1.00 91.75 75 ALA A C 1
ATOM 551 O O . ALA A 1 75 ? 15.181 7.440 -45.424 1.00 91.75 75 ALA A O 1
ATOM 552 N N . SER A 1 76 ? 15.665 5.437 -46.339 1.00 92.75 76 SER A N 1
ATOM 553 C CA . SER A 1 76 ? 15.401 5.821 -47.736 1.00 92.75 76 SER A CA 1
ATOM 554 C C . SER A 1 76 ? 13.917 6.066 -48.034 1.00 92.75 76 SER A C 1
ATOM 556 O O . SER A 1 76 ? 13.581 6.784 -48.971 1.00 92.75 76 SER A O 1
ATOM 558 N N . ALA A 1 77 ? 13.036 5.483 -47.227 1.00 91.50 77 ALA A N 1
ATOM 559 C CA . ALA A 1 77 ? 11.591 5.678 -47.214 1.00 91.50 77 ALA A CA 1
ATOM 560 C C . ALA A 1 77 ? 11.073 5.351 -45.799 1.00 91.50 77 ALA A C 1
ATOM 562 O O . ALA A 1 77 ? 11.831 4.783 -45.009 1.00 91.50 77 ALA A O 1
ATOM 563 N N . PRO A 1 78 ? 9.818 5.685 -45.445 1.00 91.31 78 PRO A N 1
ATOM 564 C CA . PRO A 1 78 ? 9.266 5.297 -44.153 1.00 91.31 78 PRO A CA 1
ATOM 565 C C . PRO A 1 78 ? 9.263 3.771 -43.977 1.00 91.31 78 PRO A C 1
ATOM 567 O O . PRO A 1 78 ? 8.838 3.053 -44.879 1.00 91.31 78 PRO A O 1
ATOM 570 N N . ILE A 1 79 ? 9.717 3.270 -42.826 1.00 92.56 79 ILE A N 1
ATOM 571 C CA . ILE A 1 79 ? 9.786 1.826 -42.536 1.00 92.56 79 ILE A CA 1
ATOM 572 C C . ILE A 1 79 ? 8.897 1.504 -41.337 1.00 92.56 79 ILE A C 1
ATOM 574 O O . ILE A 1 79 ? 9.170 1.937 -40.217 1.00 92.56 79 ILE A O 1
ATOM 578 N N . ALA A 1 80 ? 7.862 0.695 -41.560 1.00 93.69 80 ALA A N 1
ATOM 579 C CA . ALA A 1 80 ? 7.050 0.134 -40.488 1.00 93.69 80 ALA A CA 1
ATOM 580 C C . ALA A 1 80 ? 7.805 -1.017 -39.806 1.00 93.69 80 ALA A C 1
ATOM 582 O O . ALA A 1 80 ? 8.245 -1.963 -40.458 1.00 93.69 80 ALA A O 1
ATOM 583 N N . SER A 1 81 ? 7.964 -0.925 -38.490 1.00 94.31 81 SER A N 1
ATOM 584 C CA . SER A 1 81 ? 8.651 -1.914 -37.658 1.00 94.31 81 SER A CA 1
ATOM 585 C C . SER A 1 81 ? 7.836 -2.230 -36.408 1.00 94.31 81 SER A C 1
ATOM 587 O O . SER A 1 81 ? 6.992 -1.444 -35.993 1.00 94.31 81 SER A O 1
ATOM 589 N N . GLN A 1 82 ? 8.114 -3.353 -35.763 1.00 96.50 82 GLN A N 1
ATOM 590 C CA . GLN A 1 82 ? 7.667 -3.655 -34.404 1.00 96.50 82 GLN A CA 1
ATOM 591 C C . GLN A 1 82 ? 8.870 -3.986 -33.535 1.00 96.50 82 GLN A C 1
ATOM 593 O O . GLN A 1 82 ? 9.831 -4.587 -34.012 1.00 96.50 82 GLN A O 1
ATOM 598 N N . ALA A 1 83 ? 8.810 -3.581 -32.271 1.00 97.31 83 ALA A N 1
ATOM 599 C CA . ALA A 1 83 ? 9.833 -3.855 -31.282 1.00 97.31 83 ALA A CA 1
ATOM 600 C C . ALA A 1 83 ? 9.460 -5.060 -30.427 1.00 97.31 83 ALA A C 1
ATOM 602 O O . ALA A 1 83 ? 8.299 -5.223 -30.048 1.00 97.31 83 ALA A O 1
ATOM 603 N N . PHE A 1 84 ? 10.456 -5.865 -30.076 1.00 98.25 84 PHE A N 1
ATOM 604 C CA . PHE A 1 84 ? 10.258 -7.095 -29.324 1.00 98.25 84 PHE A CA 1
ATOM 605 C C . PHE A 1 84 ? 11.348 -7.311 -28.280 1.00 98.25 84 PHE A C 1
ATOM 607 O O . PHE A 1 84 ? 12.493 -6.882 -28.450 1.00 98.25 84 PHE A O 1
ATOM 614 N N . VAL A 1 85 ? 10.977 -8.043 -27.227 1.00 98.12 85 VAL A N 1
ATOM 615 C CA . VAL A 1 85 ? 11.915 -8.624 -26.263 1.00 98.12 85 VAL A CA 1
ATOM 616 C C . VAL A 1 85 ? 11.625 -10.109 -26.115 1.00 98.12 85 VAL A C 1
ATOM 618 O O . VAL A 1 85 ? 10.499 -10.500 -25.801 1.00 98.12 85 VAL A O 1
ATOM 621 N N . TYR A 1 86 ? 12.648 -10.931 -26.330 1.00 98.44 86 TYR A N 1
ATOM 622 C CA . TYR A 1 86 ? 12.572 -12.386 -26.212 1.00 98.44 86 TYR A CA 1
ATOM 623 C C . TYR A 1 86 ? 13.769 -12.941 -25.454 1.00 98.44 86 TYR A C 1
ATOM 625 O O . TYR A 1 86 ? 14.851 -12.351 -25.441 1.00 98.44 86 TYR A O 1
ATOM 633 N N . GLN A 1 87 ? 13.571 -14.115 -24.856 1.00 97.88 87 GLN A N 1
ATOM 634 C CA . GLN A 1 87 ? 14.676 -14.934 -24.385 1.00 97.88 87 GLN A CA 1
ATOM 635 C C . GLN A 1 87 ? 15.515 -15.403 -25.578 1.00 97.88 87 GLN A C 1
ATOM 637 O O . GLN A 1 87 ? 14.977 -15.785 -26.621 1.00 97.88 87 GLN A O 1
ATOM 642 N N . TRP A 1 88 ? 16.833 -15.369 -25.405 1.00 98.19 88 TRP A N 1
ATOM 643 C CA . TRP A 1 88 ? 17.795 -15.769 -26.419 1.00 98.19 88 TRP A CA 1
ATOM 644 C C . TRP A 1 88 ? 18.377 -17.149 -26.117 1.00 98.19 88 TRP A C 1
ATOM 646 O O . TRP A 1 88 ? 18.881 -17.401 -25.020 1.00 98.19 88 TRP A O 1
ATOM 656 N N . ASP A 1 89 ? 18.322 -18.034 -27.107 1.00 97.38 89 ASP A N 1
ATOM 657 C CA . ASP A 1 89 ? 19.017 -19.316 -27.107 1.00 97.38 89 ASP A CA 1
ATOM 658 C C . ASP A 1 89 ? 20.419 -19.117 -27.687 1.00 97.38 89 ASP A C 1
ATOM 660 O O . ASP A 1 89 ? 20.599 -18.996 -28.900 1.00 97.38 89 ASP A O 1
ATOM 664 N N . THR A 1 90 ? 21.423 -19.074 -26.811 1.00 93.88 90 THR A N 1
ATOM 665 C CA . THR A 1 90 ? 22.826 -18.874 -27.194 1.00 93.88 90 THR A CA 1
ATOM 666 C C . THR A 1 90 ? 23.398 -20.035 -28.001 1.00 93.88 90 THR A C 1
ATOM 668 O O . THR A 1 90 ? 24.303 -19.810 -28.802 1.00 93.88 90 THR A O 1
ATOM 671 N N . ALA A 1 91 ? 22.879 -21.255 -27.828 1.00 95.44 91 ALA A N 1
ATOM 672 C CA . ALA A 1 91 ? 23.381 -22.438 -28.518 1.00 95.44 91 ALA A CA 1
ATOM 673 C C . ALA A 1 91 ? 22.916 -22.479 -29.978 1.00 95.44 91 ALA A C 1
ATOM 675 O O . ALA A 1 91 ? 23.692 -22.832 -30.863 1.00 95.44 91 ALA A O 1
ATOM 676 N N . ASN A 1 92 ? 21.665 -22.086 -30.233 1.00 97.00 92 ASN A N 1
ATOM 677 C CA . ASN A 1 92 ? 21.075 -22.099 -31.577 1.00 97.00 92 ASN A CA 1
ATOM 678 C C . ASN A 1 92 ? 20.950 -20.705 -32.217 1.00 97.00 92 ASN A C 1
ATOM 680 O O . ASN A 1 92 ? 20.435 -20.594 -33.329 1.00 97.00 92 ASN A O 1
ATOM 684 N N . GLN A 1 93 ? 21.396 -19.653 -31.521 1.00 97.25 93 GLN A N 1
ATOM 685 C CA . GLN A 1 93 ? 21.374 -18.250 -31.951 1.00 97.25 93 GLN A CA 1
ATOM 686 C C . GLN A 1 93 ? 19.991 -17.775 -32.410 1.00 97.25 93 GLN A C 1
ATOM 688 O O . GLN A 1 93 ? 19.842 -17.216 -33.490 1.00 97.25 93 GLN A O 1
ATOM 693 N N . ARG A 1 94 ? 18.947 -18.030 -31.623 1.00 98.12 94 ARG A N 1
ATOM 694 C CA . ARG A 1 94 ? 17.564 -17.716 -32.014 1.00 98.12 94 ARG A CA 1
ATOM 695 C C . ARG A 1 94 ? 16.701 -17.355 -30.814 1.00 98.12 94 ARG A C 1
ATOM 697 O O . ARG A 1 94 ? 17.067 -17.630 -29.672 1.00 98.12 94 ARG A O 1
ATOM 704 N N . ILE A 1 95 ? 15.538 -16.762 -31.073 1.00 98.38 95 ILE A N 1
ATOM 705 C CA . ILE A 1 95 ? 14.562 -16.481 -30.016 1.00 98.38 95 ILE A CA 1
ATOM 706 C C . ILE A 1 95 ? 13.801 -17.747 -29.621 1.00 98.38 95 ILE A C 1
ATOM 708 O O . ILE A 1 95 ? 13.523 -18.607 -30.459 1.00 98.38 95 ILE A O 1
ATOM 712 N N . ILE A 1 96 ? 13.446 -17.849 -28.341 1.00 97.31 96 ILE A N 1
ATOM 713 C CA . ILE A 1 96 ? 12.674 -18.966 -27.789 1.00 97.31 96 ILE A CA 1
ATOM 714 C C . ILE A 1 96 ? 11.577 -18.477 -26.844 1.00 97.31 96 ILE A C 1
ATOM 716 O O . ILE A 1 96 ? 11.648 -17.379 -26.292 1.00 97.31 96 ILE A O 1
ATOM 720 N N . GLY A 1 97 ? 10.574 -19.332 -26.638 1.00 95.00 97 GLY A N 1
ATOM 721 C CA . GLY A 1 97 ? 9.462 -19.054 -25.734 1.00 95.00 97 GLY A CA 1
ATOM 722 C C . GLY A 1 97 ? 8.497 -17.980 -26.257 1.00 95.00 97 GLY A C 1
ATOM 723 O O . GLY A 1 97 ? 8.554 -17.600 -27.427 1.00 95.00 97 GLY A O 1
ATOM 724 N N . PRO A 1 98 ? 7.559 -17.523 -25.413 1.00 91.56 98 PRO A N 1
ATOM 725 C CA . PRO A 1 98 ? 6.660 -16.424 -25.748 1.00 91.56 98 PRO A CA 1
ATOM 726 C C . PRO A 1 98 ? 7.390 -15.071 -25.741 1.00 91.56 98 PRO A C 1
ATOM 728 O O . PRO A 1 98 ? 8.437 -14.921 -25.111 1.00 91.56 98 PRO A O 1
ATOM 731 N N . ALA A 1 99 ? 6.805 -14.065 -26.403 1.00 90.19 99 ALA A N 1
ATOM 732 C CA . ALA A 1 99 ? 7.282 -12.688 -26.287 1.00 90.19 99 ALA A CA 1
ATOM 733 C C . ALA A 1 99 ? 7.203 -12.240 -24.826 1.00 90.19 99 ALA A C 1
ATOM 735 O O . ALA A 1 99 ? 6.147 -12.357 -24.203 1.00 90.19 99 ALA A O 1
ATOM 736 N N . LEU A 1 100 ? 8.285 -11.668 -24.304 1.00 81.75 100 LEU A N 1
ATOM 737 C CA . LEU A 1 100 ? 8.235 -10.936 -23.035 1.00 81.75 100 LEU A CA 1
ATOM 738 C C . LEU A 1 100 ? 7.624 -9.552 -23.251 1.00 81.75 100 LEU A C 1
ATOM 740 O O . LEU A 1 100 ? 6.980 -9.007 -22.360 1.00 81.75 100 LEU A O 1
ATOM 744 N N . PHE A 1 101 ? 7.823 -8.994 -24.447 1.00 92.75 101 PHE A N 1
ATOM 745 C CA . PHE A 1 101 ? 7.232 -7.740 -24.882 1.00 92.75 101 PHE A CA 1
ATOM 746 C C . PHE A 1 101 ? 7.104 -7.696 -26.409 1.00 92.75 101 PHE A C 1
ATOM 748 O O . PHE A 1 101 ? 7.983 -8.179 -27.126 1.00 92.75 101 PHE A O 1
ATOM 755 N N . SER A 1 102 ? 6.038 -7.055 -26.887 1.00 92.56 102 SER A N 1
ATOM 756 C CA . SER A 1 102 ? 5.836 -6.663 -28.283 1.00 92.56 102 SER A CA 1
ATOM 757 C C . SER A 1 102 ? 5.180 -5.285 -28.331 1.00 92.56 102 SER A C 1
ATOM 759 O O . SER A 1 102 ? 4.161 -5.075 -27.669 1.00 92.56 102 SER A O 1
ATOM 761 N N . SER A 1 103 ? 5.721 -4.355 -29.113 1.00 89.31 103 SER A N 1
ATOM 762 C CA . SER A 1 103 ? 5.105 -3.040 -29.309 1.00 89.31 103 SER A CA 1
ATOM 763 C C . SER A 1 103 ? 3.998 -3.075 -30.368 1.00 89.31 103 SER A C 1
ATOM 765 O O . SER A 1 103 ? 3.903 -4.000 -31.173 1.00 89.31 103 SER A O 1
ATOM 767 N N . GLY A 1 104 ? 3.210 -1.997 -30.441 1.00 88.25 104 GLY A N 1
ATOM 768 C CA . GLY A 1 104 ? 2.496 -1.656 -31.675 1.00 88.25 104 GLY A CA 1
ATOM 769 C C . GLY A 1 104 ? 3.461 -1.282 -32.810 1.00 88.25 104 GLY A C 1
ATOM 770 O O . GLY A 1 104 ? 4.681 -1.254 -32.625 1.00 88.25 104 GLY A O 1
ATOM 771 N N . THR A 1 105 ? 2.923 -0.975 -33.991 1.00 92.94 105 THR A N 1
ATOM 772 C CA . THR A 1 105 ? 3.736 -0.556 -35.142 1.00 92.94 105 THR A CA 1
ATOM 773 C C . THR A 1 105 ? 4.428 0.784 -34.883 1.00 92.94 105 THR A C 1
ATOM 775 O O . THR A 1 105 ? 3.785 1.786 -34.578 1.00 92.94 105 THR A O 1
ATOM 778 N N . ILE A 1 106 ? 5.746 0.792 -35.051 1.00 91.25 106 ILE A N 1
ATOM 779 C CA . ILE A 1 106 ? 6.644 1.942 -35.000 1.00 91.25 106 ILE A CA 1
ATOM 780 C C . ILE A 1 106 ? 6.951 2.351 -36.440 1.00 91.25 106 ILE A C 1
ATOM 782 O O . ILE A 1 106 ? 7.459 1.549 -37.224 1.00 91.25 106 ILE A O 1
ATOM 786 N N . ASN A 1 107 ? 6.666 3.602 -36.787 1.00 89.94 107 ASN A N 1
ATOM 787 C CA . ASN A 1 107 ? 6.997 4.146 -38.100 1.00 89.94 107 ASN A CA 1
ATOM 788 C C . ASN A 1 107 ? 8.323 4.897 -38.021 1.00 89.94 107 ASN A C 1
ATOM 790 O O . ASN A 1 107 ? 8.395 5.984 -37.450 1.00 89.94 107 ASN A O 1
ATOM 794 N N . LEU A 1 108 ? 9.368 4.320 -38.608 1.00 90.31 108 LEU A N 1
ATOM 795 C CA . LEU A 1 108 ? 10.640 5.005 -38.801 1.00 90.31 108 LEU A CA 1
ATOM 796 C C . LEU A 1 108 ? 10.465 5.999 -39.950 1.00 90.31 108 LEU A C 1
ATOM 798 O O . LEU A 1 108 ? 10.167 5.592 -41.073 1.00 90.31 108 LEU A O 1
ATOM 802 N N . ALA A 1 109 ? 10.604 7.293 -39.672 1.00 87.56 109 ALA A N 1
ATOM 803 C CA . ALA A 1 109 ? 10.456 8.329 -40.687 1.00 87.56 109 ALA A CA 1
ATOM 804 C C . ALA A 1 109 ? 11.606 8.282 -41.708 1.00 87.56 109 ALA A C 1
ATOM 806 O O . ALA A 1 109 ? 12.747 7.988 -41.355 1.00 87.56 109 ALA A O 1
ATOM 807 N N . ALA A 1 110 ? 11.308 8.618 -42.967 1.00 89.44 110 ALA A N 1
ATOM 808 C CA . ALA A 1 110 ? 12.345 8.881 -43.960 1.00 89.44 110 ALA A CA 1
ATOM 809 C C . ALA A 1 110 ? 13.125 10.143 -43.577 1.00 89.44 110 ALA A C 1
ATOM 811 O O . ALA A 1 110 ? 12.535 11.123 -43.118 1.00 89.44 110 ALA A O 1
ATOM 812 N N . GLY A 1 111 ? 14.435 10.145 -43.801 1.00 88.38 111 GLY A N 1
ATOM 813 C CA . GLY A 1 111 ? 15.246 11.313 -43.484 1.00 88.38 111 GLY A CA 1
ATOM 814 C C . GLY A 1 111 ? 16.732 11.022 -43.364 1.00 88.38 111 GLY A C 1
ATOM 815 O O . GLY A 1 111 ? 17.172 9.872 -43.348 1.00 88.38 111 GLY A O 1
ATOM 816 N N . ALA A 1 112 ? 17.505 12.102 -43.282 1.00 82.00 112 ALA A N 1
ATOM 817 C CA . ALA A 1 112 ? 18.932 12.057 -42.997 1.00 82.00 112 ALA A CA 1
ATOM 818 C C . ALA A 1 112 ? 19.185 12.084 -41.482 1.00 82.00 112 ALA A C 1
ATOM 820 O O . ALA A 1 112 ? 18.429 12.701 -40.734 1.00 82.00 112 ALA A O 1
ATOM 821 N N . GLY A 1 113 ? 20.283 11.465 -41.047 1.00 90.31 113 GLY A N 1
ATOM 822 C CA . GLY A 1 113 ? 20.706 11.473 -39.646 1.00 90.31 113 GLY A CA 1
ATOM 823 C C . GLY A 1 113 ? 20.082 10.363 -38.802 1.00 90.31 113 GLY A C 1
ATOM 824 O O . GLY A 1 113 ? 19.166 9.666 -39.239 1.00 90.31 113 GLY A O 1
ATOM 825 N N . PHE A 1 114 ? 20.635 10.187 -37.603 1.00 94.56 114 PHE A N 1
ATOM 826 C CA . PHE A 1 114 ? 20.161 9.236 -36.602 1.00 94.56 114 PHE A CA 1
ATOM 827 C C . PHE A 1 114 ? 19.159 9.888 -35.660 1.00 94.56 114 PHE A C 1
ATOM 829 O O . PHE A 1 114 ? 19.330 11.032 -35.243 1.00 94.56 114 PHE A O 1
ATOM 836 N N . THR A 1 115 ? 18.126 9.129 -35.317 1.00 91.00 115 THR A N 1
ATOM 837 C CA . THR A 1 115 ? 17.094 9.519 -34.363 1.00 91.00 115 THR A CA 1
ATOM 838 C C . THR A 1 115 ? 16.921 8.426 -33.311 1.00 91.00 115 THR A C 1
ATOM 840 O O . THR A 1 115 ? 16.988 7.239 -33.651 1.00 91.00 115 THR A O 1
ATOM 843 N N . PRO A 1 116 ? 16.692 8.792 -32.040 1.00 91.31 116 PRO A N 1
ATOM 844 C CA . PRO A 1 116 ? 16.425 7.816 -30.998 1.00 91.31 116 PRO A CA 1
ATOM 845 C C . PRO A 1 116 ? 15.029 7.212 -31.180 1.00 91.31 116 PRO A C 1
ATOM 847 O O . PRO A 1 116 ? 14.026 7.925 -31.208 1.00 91.31 116 PRO A O 1
ATOM 850 N N . ILE A 1 117 ? 14.965 5.886 -31.255 1.00 91.50 117 ILE A N 1
ATOM 851 C CA . ILE A 1 117 ? 13.725 5.111 -31.220 1.00 91.50 117 ILE A CA 1
ATOM 852 C C . ILE A 1 117 ? 13.607 4.481 -29.837 1.00 91.50 117 ILE A C 1
ATOM 854 O O . ILE A 1 117 ? 14.238 3.459 -29.570 1.00 91.50 117 ILE A O 1
ATOM 858 N N . THR A 1 118 ? 12.820 5.111 -28.963 1.00 87.44 118 THR A N 1
ATOM 859 C CA . THR A 1 118 ? 12.593 4.660 -27.583 1.00 87.44 118 THR A CA 1
ATOM 860 C C . THR A 1 118 ? 11.353 3.777 -27.495 1.00 87.44 118 THR A C 1
ATOM 862 O O . THR A 1 118 ? 10.264 4.158 -27.925 1.00 87.44 118 THR A O 1
ATOM 865 N N . VAL A 1 119 ? 11.511 2.605 -26.889 1.00 84.31 119 VAL A N 1
ATOM 866 C CA . VAL A 1 119 ? 10.468 1.606 -26.672 1.00 84.31 119 VAL A CA 1
ATOM 867 C C . VAL A 1 119 ? 10.303 1.390 -25.175 1.00 84.31 119 VAL A C 1
ATOM 869 O O . VAL A 1 119 ? 11.223 0.923 -24.506 1.00 84.31 119 VAL A O 1
ATOM 872 N N . ASN A 1 120 ? 9.118 1.699 -24.651 1.00 79.38 120 ASN A N 1
ATOM 873 C CA . ASN A 1 120 ? 8.776 1.461 -23.251 1.00 79.38 120 ASN A CA 1
ATOM 874 C C . ASN A 1 120 ? 8.173 0.069 -23.098 1.00 79.38 120 ASN A C 1
ATOM 876 O O . ASN A 1 120 ? 7.120 -0.225 -23.661 1.00 79.38 120 ASN A O 1
ATOM 880 N N . THR A 1 121 ? 8.835 -0.779 -22.321 1.00 76.44 121 THR A N 1
ATOM 881 C CA . THR A 1 121 ? 8.414 -2.165 -22.090 1.00 76.44 121 THR A CA 1
ATOM 882 C C . THR A 1 121 ? 7.451 -2.292 -20.915 1.00 76.44 121 THR A C 1
ATOM 884 O O . THR A 1 121 ? 6.838 -3.339 -20.735 1.00 76.44 121 THR A O 1
ATOM 887 N N . GLY A 1 122 ? 7.316 -1.244 -20.096 1.00 57.69 122 GLY A N 1
ATOM 888 C CA . GLY A 1 122 ? 6.447 -1.257 -18.920 1.00 57.69 122 GLY A CA 1
ATOM 889 C C . GLY A 1 122 ? 7.026 -2.021 -17.724 1.00 57.69 122 GLY A C 1
ATOM 890 O O . GLY A 1 122 ? 6.280 -2.358 -16.812 1.00 57.69 122 GLY A O 1
ATOM 891 N N . GLY A 1 123 ? 8.337 -2.291 -17.709 1.00 68.56 123 GLY A N 1
ATOM 892 C CA . GLY A 1 123 ? 9.011 -2.906 -16.558 1.00 68.56 123 GLY A CA 1
ATOM 893 C C . GLY A 1 123 ? 8.992 -4.437 -16.548 1.00 68.56 123 GLY A C 1
ATOM 894 O O . GLY A 1 123 ? 8.855 -5.035 -15.478 1.00 68.56 123 GLY A O 1
ATOM 895 N N . ILE A 1 124 ? 9.126 -5.077 -17.715 1.00 73.38 124 ILE A N 1
ATOM 896 C CA . ILE A 1 124 ? 9.144 -6.543 -17.835 1.00 73.38 124 ILE A CA 1
ATOM 897 C C . ILE A 1 124 ? 10.229 -7.170 -16.955 1.00 73.38 124 ILE A C 1
ATOM 899 O O . ILE A 1 124 ? 11.341 -6.651 -16.839 1.00 73.38 124 ILE A O 1
ATOM 903 N N . THR A 1 125 ? 9.897 -8.300 -16.336 1.00 76.56 125 THR A N 1
ATOM 904 C CA . THR A 1 125 ? 10.820 -9.043 -15.473 1.00 76.56 125 THR A CA 1
ATOM 905 C C . THR A 1 125 ? 11.813 -9.838 -16.315 1.00 76.56 125 THR A C 1
ATOM 907 O O . THR A 1 125 ? 11.425 -10.538 -17.249 1.00 76.56 125 THR A O 1
ATOM 910 N N . LEU A 1 126 ? 13.086 -9.770 -15.941 1.00 80.94 126 LEU A N 1
ATOM 911 C CA . LEU A 1 126 ? 14.180 -10.542 -16.511 1.00 80.94 126 LEU A CA 1
ATOM 912 C C . LEU A 1 126 ? 14.791 -11.460 -15.450 1.00 80.94 126 LEU A C 1
ATOM 914 O O . LEU A 1 126 ? 14.814 -11.137 -14.262 1.00 80.94 126 LEU A O 1
ATOM 918 N N . THR A 1 127 ? 15.325 -12.595 -15.894 1.00 82.31 127 THR A N 1
ATOM 919 C CA . THR A 1 127 ? 16.062 -13.535 -15.044 1.00 82.31 127 THR A CA 1
ATOM 920 C C . THR A 1 127 ? 17.554 -13.257 -15.158 1.00 82.31 127 THR A C 1
ATOM 922 O O . THR A 1 127 ? 18.109 -13.283 -16.254 1.00 82.31 127 THR A O 1
ATOM 925 N N . ALA A 1 128 ? 18.213 -13.002 -14.029 1.00 82.25 128 ALA A N 1
ATOM 926 C CA . ALA A 1 128 ? 19.652 -12.765 -13.995 1.00 82.25 128 ALA A CA 1
ATOM 927 C C . ALA A 1 128 ? 20.433 -13.959 -14.571 1.00 82.25 128 ALA A C 1
ATOM 929 O O . ALA A 1 128 ? 20.126 -15.112 -14.274 1.00 82.25 128 ALA A O 1
ATOM 930 N N . GLY A 1 129 ? 21.444 -13.681 -15.394 1.00 83.00 129 GLY A N 1
ATOM 931 C CA . GLY A 1 129 ? 22.254 -14.697 -16.071 1.00 83.00 129 GLY A CA 1
ATOM 932 C C . GLY A 1 129 ? 21.606 -15.325 -17.313 1.00 83.00 129 GLY A C 1
ATOM 933 O O . GLY A 1 129 ? 22.308 -15.973 -18.085 1.00 83.00 129 GLY A O 1
ATOM 934 N N . GLN A 1 130 ? 20.309 -15.105 -17.559 1.00 91.88 130 GLN A N 1
ATOM 935 C CA . GLN A 1 130 ? 19.632 -15.551 -18.778 1.00 91.88 130 GLN A CA 1
ATOM 936 C C . GLN A 1 130 ? 19.812 -14.518 -19.893 1.00 91.88 130 GLN A C 1
ATOM 938 O O . GLN A 1 130 ? 19.481 -13.358 -19.699 1.00 91.88 130 GLN A O 1
ATOM 943 N N . GLN A 1 131 ? 20.279 -14.913 -21.078 1.00 96.38 131 GLN A N 1
ATOM 944 C CA . GLN A 1 131 ? 20.432 -13.966 -22.188 1.00 96.38 131 GLN A CA 1
ATOM 945 C C . GLN A 1 131 ? 19.082 -13.623 -22.841 1.00 96.38 131 GLN A C 1
ATOM 947 O O . GLN A 1 131 ? 18.218 -14.491 -23.010 1.00 96.38 131 GLN A O 1
ATOM 952 N N . TYR A 1 132 ? 18.931 -12.360 -23.239 1.00 98.06 132 TYR A N 1
ATOM 953 C CA . TYR A 1 132 ? 17.773 -11.818 -23.950 1.00 98.06 132 TYR A CA 1
ATOM 954 C C . TYR A 1 132 ? 18.218 -11.045 -25.194 1.00 98.06 132 TYR A C 1
ATOM 956 O O . TYR A 1 132 ? 19.383 -10.662 -25.312 1.00 98.06 132 TYR A O 1
ATOM 964 N N . VAL A 1 133 ? 17.280 -10.791 -26.107 1.00 98.50 133 VAL A N 1
ATOM 965 C CA . VAL A 1 133 ? 17.482 -9.936 -27.283 1.00 98.50 133 VAL A CA 1
ATOM 966 C C . VAL A 1 133 ? 16.437 -8.822 -27.327 1.00 98.50 133 VAL A C 1
ATOM 968 O O . VAL A 1 133 ? 15.246 -9.065 -27.119 1.00 98.50 133 VAL A O 1
ATOM 971 N N . LEU A 1 134 ? 16.899 -7.603 -27.603 1.00 98.50 134 LEU A N 1
ATOM 972 C CA . LEU A 1 134 ? 16.086 -6.419 -27.885 1.00 98.50 134 LEU A CA 1
ATOM 973 C C . LEU A 1 134 ? 16.187 -6.147 -29.379 1.00 98.50 134 LEU A C 1
ATOM 975 O O . LEU A 1 134 ? 17.298 -5.994 -29.885 1.00 98.50 134 LEU A O 1
ATOM 979 N N . PHE A 1 135 ? 15.072 -6.124 -30.104 1.00 98.44 135 PHE A N 1
ATOM 980 C CA . PHE A 1 135 ? 15.132 -6.027 -31.563 1.00 98.44 135 PHE A CA 1
ATOM 981 C C . PHE A 1 135 ? 13.950 -5.288 -32.175 1.00 98.44 135 PHE A C 1
ATOM 983 O O . PHE A 1 135 ? 12.873 -5.217 -31.580 1.00 98.44 135 PHE A O 1
ATOM 990 N N . LEU A 1 136 ? 14.159 -4.769 -33.388 1.00 97.94 136 LEU A N 1
ATOM 991 C CA . LEU A 1 136 ? 13.085 -4.325 -34.274 1.00 97.94 136 LEU A CA 1
ATOM 992 C C . LEU A 1 136 ? 12.979 -5.279 -35.465 1.00 97.94 136 LEU A C 1
ATOM 994 O O . LEU A 1 136 ? 13.989 -5.784 -35.961 1.00 97.94 136 LEU A O 1
ATOM 998 N N . SER A 1 137 ? 11.754 -5.504 -35.933 1.00 96.81 137 SER A N 1
ATOM 999 C CA . SER A 1 137 ? 11.486 -6.298 -37.129 1.00 96.81 137 SER A CA 1
ATOM 1000 C C . SER A 1 137 ? 10.454 -5.638 -38.042 1.00 96.81 137 SER A C 1
ATOM 1002 O O . SER A 1 137 ? 9.433 -5.140 -37.567 1.00 96.81 137 SER A O 1
ATOM 1004 N N . THR A 1 138 ? 10.686 -5.687 -39.355 1.00 95.38 138 THR A N 1
ATOM 1005 C CA . THR A 1 138 ? 9.716 -5.306 -40.402 1.00 95.38 138 THR A CA 1
ATOM 1006 C C . THR A 1 138 ? 8.847 -6.478 -40.864 1.00 95.38 138 THR A C 1
ATOM 1008 O O . THR A 1 138 ? 7.980 -6.315 -41.727 1.00 95.38 138 THR A O 1
ATOM 1011 N N . SER A 1 139 ? 9.073 -7.679 -40.322 1.00 94.00 139 SER A N 1
ATOM 1012 C CA . SER A 1 139 ? 8.301 -8.880 -40.667 1.00 94.00 139 SER A CA 1
ATOM 1013 C C . SER A 1 139 ? 6.804 -8.632 -40.489 1.00 94.00 139 SER A C 1
ATOM 1015 O O . SER A 1 139 ? 6.395 -7.959 -39.548 1.00 94.00 139 SER A O 1
ATOM 1017 N N . ASN A 1 140 ? 5.979 -9.177 -41.383 1.00 90.50 140 ASN A N 1
ATOM 1018 C CA . ASN A 1 140 ? 4.534 -8.912 -41.476 1.00 90.50 140 ASN A CA 1
ATOM 1019 C C . ASN A 1 140 ? 4.121 -7.449 -41.773 1.00 90.50 140 ASN A C 1
ATOM 1021 O O . ASN A 1 140 ? 2.928 -7.185 -41.900 1.00 90.50 140 ASN A O 1
ATOM 1025 N N . LEU A 1 141 ? 5.058 -6.502 -41.923 1.00 90.81 141 LEU A N 1
ATOM 1026 C CA . LEU A 1 141 ? 4.777 -5.063 -42.083 1.00 90.81 141 LEU A CA 1
ATOM 1027 C C . LEU A 1 141 ? 5.334 -4.462 -43.386 1.00 90.81 141 LEU A C 1
ATOM 1029 O O . LEU A 1 141 ? 5.315 -3.250 -43.582 1.00 90.81 141 LEU A O 1
ATOM 1033 N N . GLN A 1 142 ? 5.817 -5.298 -44.306 1.00 87.50 142 GLN A N 1
ATOM 1034 C CA . GLN A 1 142 ? 6.578 -4.847 -45.479 1.00 87.50 142 GLN A CA 1
ATOM 1035 C C . GLN A 1 142 ? 5.729 -4.247 -46.619 1.00 87.50 142 GLN A C 1
ATOM 1037 O O . GLN A 1 142 ? 6.282 -3.703 -47.573 1.00 87.50 142 GLN A O 1
ATOM 1042 N N . GLY A 1 143 ? 4.394 -4.320 -46.542 1.00 74.06 143 GLY A N 1
ATOM 1043 C CA . GLY A 1 143 ? 3.487 -3.977 -47.649 1.00 74.06 143 GLY A CA 1
ATOM 1044 C C . GLY A 1 143 ? 3.461 -2.502 -48.084 1.00 74.06 143 GLY A C 1
ATOM 1045 O O . GLY A 1 143 ? 2.869 -2.203 -49.116 1.00 74.06 143 GLY A O 1
ATOM 1046 N N . GLY A 1 144 ? 4.081 -1.584 -47.330 1.00 67.62 144 GLY A N 1
ATOM 1047 C CA . GLY A 1 144 ? 4.007 -0.133 -47.567 1.00 67.62 144 GLY A CA 1
ATOM 1048 C C . GLY A 1 144 ? 5.285 0.554 -48.066 1.00 67.62 144 GLY A C 1
ATOM 1049 O O . GLY A 1 144 ? 5.235 1.748 -48.346 1.00 67.62 144 GLY A O 1
ATOM 1050 N N . ALA A 1 145 ? 6.423 -0.146 -48.162 1.00 69.19 145 ALA A N 1
ATOM 1051 C CA . ALA A 1 145 ? 7.710 0.479 -48.499 1.00 69.19 145 ALA A CA 1
ATOM 1052 C C . ALA A 1 145 ? 8.697 -0.514 -49.160 1.00 69.19 145 ALA A C 1
ATOM 1054 O O . ALA A 1 145 ? 9.642 -0.984 -48.517 1.00 69.19 145 ALA A O 1
ATOM 1055 N N . PRO A 1 146 ? 8.484 -0.883 -50.439 1.00 75.75 146 PRO A N 1
ATOM 1056 C CA . PRO A 1 146 ? 9.343 -1.839 -51.135 1.00 75.75 146 PRO A CA 1
ATOM 1057 C C . PRO A 1 146 ? 10.777 -1.304 -51.245 1.00 75.75 146 PRO A C 1
ATOM 1059 O O . PRO A 1 146 ? 10.990 -0.165 -51.653 1.00 75.75 146 PRO A O 1
ATOM 1062 N N . ASN A 1 147 ? 11.761 -2.139 -50.901 1.00 84.00 147 ASN A N 1
ATOM 1063 C CA . ASN A 1 147 ? 13.196 -1.814 -50.929 1.00 84.00 147 ASN A CA 1
ATOM 1064 C C . ASN A 1 147 ? 13.623 -0.662 -49.995 1.00 84.00 147 ASN A C 1
ATOM 1066 O O . ASN A 1 147 ? 14.683 -0.063 -50.189 1.00 84.00 147 ASN A O 1
ATOM 1070 N N . ALA A 1 148 ? 12.808 -0.325 -48.992 1.00 89.81 148 ALA A N 1
ATOM 1071 C CA . ALA A 1 148 ? 13.183 0.667 -47.996 1.00 89.81 148 ALA A CA 1
ATOM 1072 C C . ALA A 1 148 ? 14.305 0.133 -47.100 1.00 89.81 148 ALA A C 1
ATOM 1074 O O . ALA A 1 148 ? 14.246 -1.000 -46.623 1.00 89.81 148 ALA A O 1
ATOM 1075 N N . SER A 1 149 ? 15.311 0.966 -46.853 1.00 92.81 149 SER A N 1
ATOM 1076 C CA . SER A 1 149 ? 16.482 0.612 -46.054 1.00 92.81 149 SER A CA 1
ATOM 1077 C C . SER A 1 149 ? 16.836 1.731 -45.091 1.00 92.81 149 SER A C 1
ATOM 1079 O O . SER A 1 149 ? 16.658 2.900 -45.427 1.00 92.81 149 SER A O 1
ATOM 1081 N N . SER A 1 150 ? 17.358 1.383 -43.923 1.00 95.19 150 SER A N 1
ATOM 1082 C CA . SER A 1 150 ? 17.900 2.310 -42.939 1.00 95.19 150 SER A CA 1
ATOM 1083 C C . SER A 1 150 ? 19.201 1.779 -42.337 1.00 95.19 150 SER A C 1
ATOM 1085 O O . SER A 1 150 ? 19.675 0.678 -42.648 1.00 95.19 150 SER A O 1
ATOM 1087 N N . ARG A 1 151 ? 19.800 2.606 -41.482 1.00 96.19 151 ARG A N 1
ATOM 1088 C CA . ARG A 1 151 ? 21.051 2.346 -40.775 1.00 96.19 151 ARG A CA 1
ATOM 1089 C C . ARG A 1 151 ? 20.810 2.388 -39.277 1.00 96.19 151 ARG A C 1
ATOM 1091 O O . ARG A 1 151 ? 19.983 3.168 -38.802 1.00 96.19 151 ARG A O 1
ATOM 1098 N N . TRP A 1 152 ? 21.569 1.589 -38.545 1.00 97.75 152 TRP A N 1
ATOM 1099 C CA . TRP A 1 152 ? 21.593 1.614 -37.087 1.00 97.75 152 TRP A CA 1
ATOM 1100 C C . TRP A 1 152 ? 22.962 2.084 -36.629 1.00 97.75 152 TRP A C 1
ATOM 1102 O O . TRP A 1 152 ? 23.969 1.592 -37.134 1.00 97.75 152 TRP A O 1
ATOM 1112 N N . GLY A 1 153 ? 22.998 3.044 -35.707 1.00 97.88 153 GLY A N 1
ATOM 1113 C CA . GLY A 1 153 ? 24.243 3.465 -35.080 1.00 97.88 153 GLY A CA 1
ATOM 1114 C C . GLY A 1 153 ? 24.877 2.275 -34.367 1.00 97.88 153 GLY A C 1
ATOM 1115 O O . GLY A 1 153 ? 24.165 1.477 -33.755 1.00 97.88 153 GLY A O 1
ATOM 1116 N N . ALA A 1 154 ? 26.193 2.137 -34.468 1.00 97.69 154 ALA A N 1
ATOM 1117 C CA . ALA A 1 154 ? 26.921 1.016 -33.888 1.00 97.69 154 ALA A CA 1
ATOM 1118 C C . ALA A 1 154 ? 28.347 1.405 -33.495 1.00 97.69 154 ALA A C 1
ATOM 1120 O O . ALA A 1 154 ? 28.956 2.305 -34.081 1.00 97.69 154 ALA A O 1
ATOM 1121 N N . LEU A 1 155 ? 28.869 0.713 -32.492 1.00 97.38 155 LEU A N 1
ATOM 1122 C CA . LEU A 1 155 ? 30.268 0.721 -32.101 1.00 97.38 155 LEU A CA 1
ATOM 1123 C C . LEU A 1 155 ? 31.030 -0.261 -32.992 1.00 97.38 155 LEU A C 1
ATOM 1125 O O . LEU A 1 155 ? 30.468 -1.214 -33.510 1.00 97.38 155 LEU A O 1
ATOM 1129 N N . THR A 1 156 ? 32.339 -0.070 -33.133 1.00 95.19 156 THR A N 1
ATOM 1130 C CA . THR A 1 156 ? 33.186 -0.916 -33.994 1.00 95.19 156 THR A CA 1
ATOM 1131 C C . THR A 1 156 ? 33.675 -2.200 -33.306 1.00 95.19 156 THR A C 1
ATOM 1133 O O . THR A 1 156 ? 34.602 -2.843 -33.791 1.00 95.19 156 THR A O 1
ATOM 1136 N N . ASN A 1 157 ? 33.148 -2.516 -32.122 1.00 93.88 157 ASN A N 1
ATOM 1137 C CA . ASN A 1 157 ? 33.423 -3.733 -31.358 1.00 93.88 157 ASN A CA 1
ATOM 1138 C C . ASN A 1 157 ? 32.221 -4.063 -30.450 1.00 93.88 157 ASN A C 1
ATOM 1140 O O . ASN A 1 157 ? 31.333 -3.224 -30.291 1.00 93.88 157 ASN A O 1
ATOM 1144 N N . ASN A 1 158 ? 32.209 -5.254 -29.849 1.00 92.94 158 ASN A N 1
ATOM 1145 C CA . ASN A 1 158 ? 31.170 -5.741 -28.930 1.00 92.94 158 ASN A CA 1
ATOM 1146 C C . ASN A 1 158 ? 31.627 -5.801 -27.458 1.00 92.94 158 ASN A C 1
ATOM 1148 O O . ASN A 1 158 ? 31.276 -6.715 -26.712 1.00 92.94 158 ASN A O 1
ATOM 1152 N N . THR A 1 159 ? 32.502 -4.883 -27.043 1.00 92.25 159 THR A N 1
ATOM 1153 C CA . THR A 1 159 ? 33.047 -4.897 -25.672 1.00 92.25 159 THR A CA 1
ATOM 1154 C C . THR A 1 159 ? 32.242 -4.049 -24.691 1.00 92.25 159 THR A C 1
ATOM 1156 O O . THR A 1 159 ? 32.439 -4.169 -23.481 1.00 92.25 159 THR A O 1
ATOM 1159 N N . ALA A 1 160 ? 31.332 -3.207 -25.189 1.00 89.38 160 ALA A N 1
ATOM 1160 C CA . ALA A 1 160 ? 30.556 -2.286 -24.368 1.00 89.38 160 ALA A CA 1
ATOM 1161 C C . ALA A 1 160 ? 29.399 -2.991 -23.643 1.00 89.38 160 ALA A C 1
ATOM 1163 O O . ALA A 1 160 ? 29.007 -2.562 -22.556 1.00 89.38 160 ALA A O 1
ATOM 1164 N N . ILE A 1 161 ? 28.879 -4.084 -24.211 1.00 92.00 161 ILE A N 1
ATOM 1165 C CA . ILE A 1 161 ? 27.835 -4.924 -23.619 1.00 92.00 161 ILE A CA 1
ATOM 1166 C C . ILE A 1 161 ? 28.422 -6.310 -23.313 1.00 92.00 161 ILE A C 1
ATOM 1168 O O . ILE A 1 161 ? 28.502 -7.163 -24.196 1.00 92.00 161 ILE A O 1
ATOM 1172 N N . PRO A 1 162 ? 28.813 -6.593 -22.055 1.00 86.00 162 PRO A N 1
ATOM 1173 C CA . PRO A 1 162 ? 29.390 -7.883 -21.693 1.00 86.00 162 PRO A CA 1
ATOM 1174 C C . PRO A 1 162 ? 28.463 -9.055 -22.028 1.00 86.00 162 PRO A C 1
ATOM 1176 O O . PRO A 1 162 ? 27.301 -9.083 -21.618 1.00 86.00 162 PRO A O 1
ATOM 1179 N N . ASN A 1 163 ? 29.002 -10.051 -22.736 1.00 86.75 163 ASN A N 1
ATOM 1180 C CA . ASN A 1 163 ? 28.256 -11.206 -23.246 1.00 86.75 163 ASN A CA 1
ATOM 1181 C C . ASN A 1 163 ? 27.071 -10.828 -24.158 1.00 86.75 163 ASN A C 1
ATOM 1183 O O . ASN A 1 163 ? 26.160 -11.633 -24.323 1.00 86.75 163 ASN A O 1
ATOM 1187 N N . GLY A 1 164 ? 27.060 -9.623 -24.724 1.00 93.50 164 GLY A N 1
ATOM 1188 C CA . GLY A 1 164 ? 26.111 -9.172 -25.733 1.00 93.50 164 GLY A CA 1
ATOM 1189 C C . GLY A 1 164 ? 26.792 -8.971 -27.082 1.00 93.50 164 GLY A C 1
ATOM 1190 O O . GLY A 1 164 ? 28.017 -8.924 -27.163 1.00 93.50 164 GLY A O 1
ATOM 1191 N N . GLN A 1 165 ? 25.996 -8.906 -28.145 1.00 96.25 165 GLN A N 1
ATOM 1192 C CA . GLN A 1 165 ? 26.437 -8.454 -29.465 1.00 96.25 165 GLN A CA 1
ATOM 1193 C C . GLN A 1 165 ? 25.244 -8.146 -30.372 1.00 96.25 165 GLN A C 1
ATOM 1195 O O . GLN A 1 165 ? 24.114 -8.596 -30.137 1.00 96.25 165 GLN A O 1
ATOM 1200 N N . PHE A 1 166 ? 25.522 -7.436 -31.457 1.00 98.38 166 PHE A N 1
ATOM 1201 C CA . PHE A 1 166 ? 24.600 -7.269 -32.562 1.00 98.38 166 PHE A CA 1
ATOM 1202 C C . PHE A 1 166 ? 24.262 -8.609 -33.231 1.00 98.38 166 PHE A C 1
ATOM 1204 O O . PHE A 1 166 ? 25.132 -9.422 -33.563 1.00 98.38 166 PHE A O 1
ATOM 1211 N N . VAL A 1 167 ? 22.970 -8.809 -33.484 1.00 98.38 167 VAL A N 1
ATOM 1212 C CA . VAL A 1 167 ? 22.412 -9.961 -34.193 1.00 98.38 167 VAL A CA 1
ATOM 1213 C C . VAL A 1 167 ? 21.417 -9.502 -35.253 1.00 98.38 167 VAL A C 1
ATOM 1215 O O . VAL A 1 167 ? 20.695 -8.519 -35.076 1.00 98.38 167 VAL A O 1
ATOM 1218 N N . PHE A 1 168 ? 21.332 -10.236 -36.355 1.00 98.25 168 PHE A N 1
ATOM 1219 C CA . PHE A 1 168 ? 20.382 -9.954 -37.422 1.00 98.25 168 PHE A CA 1
ATOM 1220 C C . PHE A 1 168 ? 19.853 -11.219 -38.077 1.00 98.25 168 PHE A C 1
ATOM 1222 O O . PHE A 1 168 ? 20.496 -12.271 -38.068 1.00 98.25 168 PHE A O 1
ATOM 1229 N N . GLN A 1 169 ? 18.689 -11.094 -38.706 1.00 97.31 169 GLN A N 1
ATOM 1230 C CA . GLN A 1 169 ? 18.142 -12.158 -39.524 1.00 97.31 169 GLN A CA 1
ATOM 1231 C C . GLN A 1 169 ? 17.575 -11.634 -40.841 1.00 97.31 169 GLN A C 1
ATOM 1233 O O . GLN A 1 169 ? 16.838 -10.645 -40.891 1.00 97.31 169 GLN A O 1
ATOM 1238 N N . ASN A 1 170 ? 17.880 -12.376 -41.904 1.00 95.88 170 ASN A N 1
ATOM 1239 C CA . ASN A 1 170 ? 17.354 -12.150 -43.245 1.00 95.88 170 ASN A CA 1
ATOM 1240 C C . ASN A 1 170 ? 16.051 -12.935 -43.450 1.00 95.88 170 ASN A C 1
ATOM 1242 O O . ASN A 1 170 ? 15.942 -13.785 -44.331 1.00 95.88 170 ASN A O 1
ATOM 1246 N N . ASN A 1 171 ? 15.077 -12.736 -42.561 1.00 94.56 171 ASN A N 1
ATOM 1247 C CA . ASN A 1 171 ? 13.855 -13.544 -42.534 1.00 94.56 171 ASN A CA 1
ATOM 1248 C C . ASN A 1 171 ? 12.716 -12.995 -43.408 1.00 94.56 171 ASN A C 1
ATOM 1250 O O . ASN A 1 171 ? 11.642 -13.601 -43.464 1.00 94.56 171 ASN A O 1
ATOM 1254 N N . GLY A 1 172 ? 12.934 -11.857 -44.063 1.00 92.44 172 GLY A N 1
ATOM 1255 C CA . GLY A 1 172 ? 11.922 -11.145 -44.826 1.00 92.44 172 GLY A CA 1
ATOM 1256 C C . GLY A 1 172 ? 10.578 -11.005 -44.105 1.00 92.44 172 GLY A C 1
ATOM 1257 O O . GLY A 1 172 ? 10.562 -10.658 -42.924 1.00 92.44 172 GLY A O 1
ATOM 1258 N N . PRO A 1 173 ? 9.435 -11.237 -44.774 1.00 92.19 173 PRO A N 1
ATOM 1259 C CA . PRO A 1 173 ? 8.132 -11.050 -44.145 1.00 92.19 173 PRO A CA 1
ATOM 1260 C C . PRO A 1 173 ? 7.811 -12.123 -43.092 1.00 92.19 173 PRO A C 1
ATOM 1262 O O . PRO A 1 173 ? 6.893 -11.924 -42.300 1.00 92.19 173 PRO A O 1
ATOM 1265 N N . THR A 1 174 ? 8.542 -13.240 -43.054 1.00 93.50 174 THR A N 1
ATOM 1266 C CA . THR A 1 174 ? 8.191 -14.428 -42.266 1.00 93.50 174 THR A CA 1
ATOM 1267 C C . THR A 1 174 ? 8.784 -14.356 -40.860 1.00 93.50 174 THR A C 1
ATOM 1269 O O . THR A 1 174 ? 9.903 -14.806 -40.612 1.00 93.50 174 THR A O 1
ATOM 1272 N N . PHE A 1 175 ? 8.021 -13.827 -39.899 1.00 95.56 175 PHE A N 1
ATOM 1273 C CA . PHE A 1 175 ? 8.464 -13.721 -38.498 1.00 95.56 175 PHE A CA 1
ATOM 1274 C C . PHE A 1 175 ? 8.757 -15.087 -37.848 1.00 95.56 175 PHE A C 1
ATOM 1276 O O . PHE A 1 175 ? 9.657 -15.205 -37.023 1.00 95.56 175 PHE A O 1
ATOM 1283 N N . ALA A 1 176 ? 8.049 -16.148 -38.250 1.00 96.56 176 ALA A N 1
ATOM 1284 C CA . ALA A 1 176 ? 8.231 -17.492 -37.690 1.00 96.56 176 ALA A CA 1
ATOM 1285 C C . ALA A 1 176 ? 9.664 -18.041 -37.860 1.00 96.56 176 ALA A C 1
ATOM 1287 O O . ALA A 1 176 ? 10.134 -18.798 -37.011 1.00 96.56 176 ALA A O 1
ATOM 1288 N N . ASN A 1 177 ? 10.389 -17.602 -38.896 1.00 96.00 177 ASN A N 1
ATOM 1289 C CA . ASN A 1 177 ? 11.773 -18.019 -39.136 1.00 96.00 177 ASN A CA 1
ATOM 1290 C C . ASN A 1 177 ? 12.723 -17.601 -38.004 1.00 96.00 177 ASN A C 1
ATOM 1292 O O . ASN A 1 177 ? 13.761 -18.233 -37.817 1.00 96.00 177 ASN A O 1
ATOM 1296 N N . LEU A 1 178 ? 12.366 -16.572 -37.226 1.00 97.50 178 LEU A N 1
ATOM 1297 C CA . LEU A 1 178 ? 13.159 -16.116 -36.086 1.00 97.50 178 LEU A CA 1
ATOM 1298 C C . LEU A 1 178 ? 13.283 -17.179 -34.980 1.00 97.50 178 LEU A C 1
ATOM 1300 O O . LEU A 1 178 ? 14.249 -17.130 -34.221 1.00 97.50 178 LEU A O 1
ATOM 1304 N N . PHE A 1 179 ? 12.343 -18.131 -34.909 1.00 98.06 179 PHE A N 1
ATOM 1305 C CA . PHE A 1 179 ? 12.323 -19.233 -33.935 1.00 98.06 179 PHE A CA 1
ATOM 1306 C C . PHE A 1 179 ? 12.980 -20.515 -34.447 1.00 98.06 179 PHE A C 1
ATOM 1308 O O . PHE A 1 179 ? 13.361 -21.378 -33.658 1.00 98.06 179 PHE A O 1
ATOM 1315 N N . THR A 1 180 ? 13.073 -20.689 -35.766 1.00 97.06 180 THR A N 1
ATOM 1316 C CA . THR A 1 180 ? 13.538 -21.943 -36.373 1.00 97.06 180 THR A CA 1
ATOM 1317 C C . THR A 1 180 ? 14.965 -21.848 -36.882 1.00 97.06 180 THR A C 1
ATOM 1319 O O . THR A 1 180 ? 15.685 -22.842 -36.822 1.00 97.06 180 THR A O 1
ATOM 1322 N N . THR A 1 181 ? 15.393 -20.665 -37.320 1.00 96.44 181 THR A N 1
ATOM 1323 C CA . THR A 1 181 ? 16.678 -20.449 -37.987 1.00 96.44 181 THR A CA 1
ATOM 1324 C C . THR A 1 181 ? 17.580 -19.569 -37.132 1.00 96.44 181 THR A C 1
ATOM 1326 O O . THR A 1 181 ? 17.153 -18.506 -36.680 1.00 96.44 181 THR A O 1
ATOM 1329 N N . GLY A 1 182 ? 18.830 -19.999 -36.936 1.00 97.44 182 GLY A N 1
ATOM 1330 C CA . GLY A 1 182 ? 19.848 -19.210 -36.242 1.00 97.44 182 GLY A CA 1
ATOM 1331 C C . GLY A 1 182 ? 20.103 -17.877 -36.947 1.00 97.44 182 GLY A C 1
ATOM 1332 O O . GLY A 1 182 ? 20.141 -17.803 -38.177 1.00 97.44 182 GLY A O 1
ATOM 1333 N N . TRP A 1 183 ? 20.210 -16.816 -36.163 1.00 97.94 183 TRP A N 1
ATOM 1334 C CA . TRP A 1 183 ? 20.472 -15.458 -36.603 1.00 97.94 183 TRP A CA 1
ATOM 1335 C C . TRP A 1 183 ? 21.974 -15.279 -36.784 1.00 97.94 183 TRP A C 1
ATOM 1337 O O . TRP A 1 183 ? 22.787 -15.855 -36.062 1.00 97.94 183 TRP A O 1
ATOM 1347 N N . SER A 1 184 ? 22.340 -14.438 -37.738 1.00 97.81 184 SER A N 1
ATOM 1348 C CA . SER A 1 184 ? 23.728 -14.040 -37.934 1.00 97.81 184 SER A CA 1
ATOM 1349 C C . SER A 1 184 ? 24.123 -12.976 -36.910 1.00 97.81 184 SER A C 1
ATOM 1351 O O . SER A 1 184 ? 23.272 -12.297 -36.338 1.00 97.81 184 SER A O 1
ATOM 1353 N N . ASN A 1 185 ? 25.420 -12.823 -36.665 1.00 95.62 185 ASN A N 1
ATOM 1354 C CA . ASN A 1 185 ? 25.960 -11.832 -35.739 1.00 95.62 185 ASN A CA 1
ATOM 1355 C C . ASN A 1 185 ? 27.185 -11.146 -36.344 1.00 95.62 185 ASN A C 1
ATOM 1357 O O . ASN A 1 185 ? 27.836 -11.688 -37.238 1.00 95.62 185 ASN A O 1
ATOM 1361 N N . ILE A 1 186 ? 27.465 -9.944 -35.853 1.00 94.94 186 ILE A N 1
ATOM 1362 C CA . ILE A 1 186 ? 28.696 -9.198 -36.118 1.00 94.94 186 ILE A CA 1
ATOM 1363 C C . ILE A 1 186 ? 29.236 -8.803 -34.745 1.00 94.94 186 ILE A C 1
ATOM 1365 O O . ILE A 1 186 ? 28.450 -8.487 -33.853 1.00 94.94 186 ILE A O 1
ATOM 1369 N N . ALA A 1 187 ? 30.557 -8.837 -34.565 1.00 95.25 187 ALA A N 1
ATOM 1370 C CA . ALA A 1 187 ? 31.216 -8.487 -33.306 1.00 95.25 187 ALA A CA 1
ATOM 1371 C C . ALA A 1 187 ? 31.224 -6.963 -33.062 1.00 95.25 187 ALA A C 1
ATOM 1373 O O . ALA A 1 187 ? 32.275 -6.351 -32.896 1.00 95.25 187 ALA A O 1
ATOM 1374 N N . GLU A 1 188 ? 30.039 -6.361 -33.056 1.00 97.12 188 GLU A N 1
ATOM 1375 C CA . GLU A 1 188 ? 29.754 -4.945 -32.838 1.00 97.12 188 GLU A CA 1
ATOM 1376 C C . GLU A 1 188 ? 28.587 -4.812 -31.849 1.00 97.12 188 GLU A C 1
ATOM 1378 O O . GLU A 1 188 ? 27.703 -5.668 -31.821 1.00 97.12 188 GLU A O 1
ATOM 1383 N N . ASP A 1 189 ? 28.573 -3.751 -31.045 1.00 97.56 189 ASP A N 1
ATOM 1384 C CA . ASP A 1 189 ? 27.415 -3.367 -30.236 1.00 97.56 189 ASP A CA 1
ATOM 1385 C C . ASP A 1 189 ? 26.655 -2.226 -30.908 1.00 97.56 189 ASP A C 1
ATOM 1387 O O . ASP A 1 189 ? 27.240 -1.247 -31.374 1.00 97.56 189 ASP A O 1
ATOM 1391 N N . LEU A 1 190 ? 25.329 -2.306 -30.913 1.00 98.12 190 LEU A N 1
ATOM 1392 C CA . LEU A 1 190 ? 24.488 -1.202 -31.361 1.00 98.12 190 LEU A CA 1
ATOM 1393 C C . LEU A 1 190 ? 24.643 0.009 -30.437 1.00 98.12 190 LEU A C 1
ATOM 1395 O O . LEU A 1 190 ? 24.786 -0.142 -29.227 1.00 98.12 190 LEU A O 1
ATOM 1399 N N . ALA A 1 191 ? 24.551 1.216 -30.998 1.00 96.81 191 ALA A N 1
ATOM 1400 C CA . ALA A 1 191 ? 24.438 2.465 -30.253 1.00 96.81 191 ALA A CA 1
ATOM 1401 C C . ALA A 1 191 ? 23.035 2.547 -29.640 1.00 96.81 191 ALA A C 1
ATOM 1403 O O . ALA A 1 191 ? 22.044 2.879 -30.304 1.00 96.81 191 ALA A O 1
ATOM 1404 N N . MET A 1 192 ? 22.950 2.184 -28.367 1.00 95.06 192 MET A N 1
ATOM 1405 C CA . MET A 1 192 ? 21.702 1.936 -27.678 1.00 95.06 192 MET A CA 1
ATOM 1406 C C . MET A 1 192 ? 21.760 2.302 -26.198 1.00 95.06 192 MET A C 1
ATOM 1408 O O . MET A 1 192 ? 22.830 2.411 -25.595 1.00 95.06 192 MET A O 1
ATOM 1412 N N . GLN A 1 193 ? 20.581 2.434 -25.603 1.00 89.81 193 GLN A N 1
ATOM 1413 C CA . GLN A 1 193 ? 20.425 2.522 -24.159 1.00 89.81 193 GLN A CA 1
ATOM 1414 C C . GLN A 1 193 ? 19.364 1.521 -23.694 1.00 89.81 193 GLN A C 1
ATOM 1416 O O . GLN A 1 193 ? 18.315 1.419 -24.320 1.00 89.81 193 GLN A O 1
ATOM 1421 N N . ALA A 1 194 ? 19.604 0.774 -22.618 1.00 86.88 194 ALA A N 1
ATOM 1422 C CA . ALA A 1 194 ? 18.598 -0.066 -21.965 1.00 86.88 194 ALA A CA 1
ATOM 1423 C C . ALA A 1 194 ? 18.466 0.334 -20.494 1.00 86.88 194 ALA A C 1
ATOM 1425 O O . ALA A 1 194 ? 19.446 0.326 -19.747 1.00 86.88 194 ALA A O 1
ATOM 1426 N N . TYR A 1 195 ? 17.245 0.662 -20.075 1.00 77.50 195 TYR A N 1
ATOM 1427 C CA . TYR A 1 195 ? 16.938 1.101 -18.717 1.00 77.50 195 TYR A CA 1
ATOM 1428 C C . TYR A 1 195 ? 16.585 -0.112 -17.862 1.00 77.50 195 TYR A C 1
ATOM 1430 O O . TYR A 1 195 ? 15.438 -0.578 -17.844 1.00 77.50 195 TYR A O 1
ATOM 1438 N N . LEU A 1 196 ? 17.608 -0.634 -17.190 1.00 76.12 196 LEU A N 1
ATOM 1439 C CA . 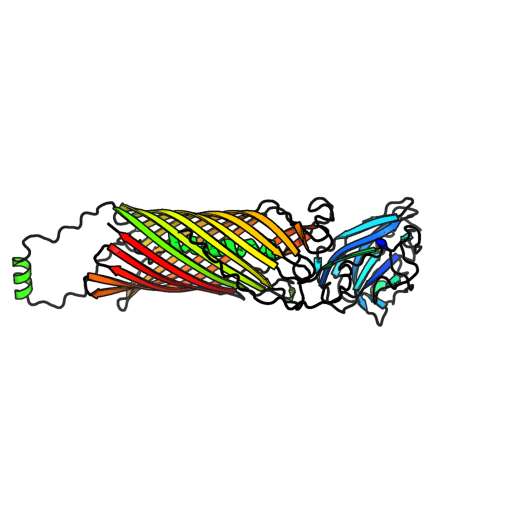LEU A 1 196 ? 17.533 -1.818 -16.346 1.00 76.12 196 LEU A CA 1
ATOM 1440 C C . LEU A 1 196 ? 17.568 -1.426 -14.863 1.00 76.12 196 LEU A C 1
ATOM 1442 O O . LEU A 1 196 ? 18.281 -0.498 -14.486 1.00 76.12 196 LEU A O 1
ATOM 1446 N N . SER A 1 197 ? 16.811 -2.137 -14.027 1.00 61.44 197 SER A N 1
ATOM 1447 C CA . SER A 1 197 ? 16.819 -1.950 -12.571 1.00 61.44 197 SER A CA 1
ATOM 1448 C C . SER A 1 197 ? 16.703 -3.267 -11.799 1.00 61.44 197 SER A C 1
ATOM 1450 O O . SER A 1 197 ? 16.176 -4.273 -12.292 1.00 61.44 197 SER A O 1
ATOM 1452 N N . GLY A 1 198 ? 17.202 -3.258 -10.563 1.00 53.06 198 GLY A N 1
ATOM 1453 C CA . GLY A 1 198 ? 17.048 -4.340 -9.595 1.00 53.06 198 GLY A CA 1
ATOM 1454 C C . GLY A 1 198 ? 15.819 -4.115 -8.716 1.00 53.06 198 GLY A C 1
ATOM 1455 O O . GLY A 1 198 ? 15.604 -3.014 -8.213 1.00 53.06 198 GLY A O 1
ATOM 1456 N N . GLY A 1 199 ? 15.013 -5.156 -8.493 1.00 54.34 199 GLY A N 1
ATOM 1457 C CA . GLY A 1 199 ? 13.932 -5.109 -7.502 1.00 54.34 199 GLY A CA 1
ATOM 1458 C C . GLY A 1 199 ? 12.842 -4.054 -7.762 1.00 54.34 199 GLY A C 1
ATOM 1459 O O . GLY A 1 199 ? 12.503 -3.720 -8.900 1.00 54.34 199 GLY A O 1
ATOM 1460 N N . THR A 1 200 ? 12.195 -3.595 -6.692 1.00 53.91 200 THR A N 1
ATOM 1461 C CA . THR A 1 200 ? 10.974 -2.783 -6.751 1.00 53.91 200 THR A CA 1
ATOM 1462 C C . THR A 1 200 ? 11.233 -1.372 -7.260 1.00 53.91 200 THR A C 1
ATOM 1464 O O . THR A 1 200 ? 11.664 -0.492 -6.515 1.00 53.91 200 THR A O 1
ATOM 1467 N N . THR A 1 201 ? 10.896 -1.105 -8.516 1.00 66.06 201 THR A N 1
ATOM 1468 C CA . THR A 1 201 ? 10.775 0.279 -8.981 1.00 66.06 201 THR A CA 1
ATOM 1469 C C . THR A 1 201 ? 9.431 0.809 -8.482 1.00 66.06 201 THR A C 1
ATOM 1471 O O . THR A 1 201 ? 8.400 0.372 -8.967 1.00 66.06 201 THR A O 1
ATOM 1474 N N . GLY A 1 202 ? 9.427 1.666 -7.456 1.00 73.50 202 GLY A N 1
ATOM 1475 C CA . GLY A 1 202 ? 8.238 2.399 -6.989 1.00 73.50 202 GLY A CA 1
ATOM 1476 C C . GLY A 1 202 ? 7.208 1.639 -6.135 1.00 73.50 202 GLY A C 1
ATOM 1477 O O . GLY A 1 202 ? 6.235 2.254 -5.694 1.00 73.50 202 GLY A O 1
ATOM 1478 N N . GLU A 1 203 ? 7.394 0.340 -5.849 1.00 82.44 203 GLU A N 1
ATOM 1479 C CA . GLU A 1 203 ? 6.431 -0.438 -5.038 1.00 82.44 203 GLU A CA 1
ATOM 1480 C C . GLU A 1 203 ? 6.202 0.201 -3.653 1.00 82.44 203 GLU A C 1
ATOM 1482 O O . GLU A 1 203 ? 5.071 0.305 -3.187 1.00 82.44 203 GLU A O 1
ATOM 1487 N N . ASN A 1 204 ? 7.253 0.725 -3.016 1.00 87.00 204 ASN A N 1
ATOM 1488 C CA . ASN A 1 204 ? 7.161 1.395 -1.715 1.00 87.00 204 ASN A CA 1
ATOM 1489 C C . ASN A 1 204 ? 6.181 2.581 -1.698 1.00 87.00 204 ASN A C 1
ATOM 1491 O O . ASN A 1 204 ? 5.506 2.775 -0.686 1.00 87.00 204 ASN A O 1
ATOM 1495 N N . ILE A 1 205 ? 6.080 3.340 -2.795 1.00 89.81 205 ILE A N 1
ATOM 1496 C CA . ILE A 1 205 ? 5.155 4.474 -2.915 1.00 89.81 205 ILE A CA 1
ATOM 1497 C C . ILE A 1 205 ? 3.720 3.961 -3.012 1.00 89.81 205 ILE A C 1
ATOM 1499 O O . ILE A 1 205 ? 2.828 4.469 -2.328 1.00 89.81 205 ILE A O 1
ATOM 1503 N N . VAL A 1 206 ? 3.476 2.924 -3.823 1.00 89.00 206 VAL A N 1
ATOM 1504 C CA . VAL A 1 206 ? 2.113 2.394 -3.958 1.00 89.00 206 VAL A CA 1
ATOM 1505 C C . VAL A 1 206 ? 1.636 1.673 -2.695 1.00 89.00 206 VAL A C 1
ATOM 1507 O O . VAL A 1 206 ? 0.435 1.663 -2.420 1.00 89.00 206 VAL A O 1
ATOM 1510 N N . GLN A 1 207 ? 2.561 1.149 -1.887 1.00 91.25 207 GLN A N 1
ATOM 1511 C CA . GLN A 1 207 ? 2.265 0.448 -0.636 1.00 91.25 207 GLN A CA 1
ATOM 1512 C C . GLN A 1 207 ? 1.965 1.348 0.567 1.00 91.25 207 GLN A C 1
ATOM 1514 O O . GLN A 1 207 ? 1.463 0.848 1.572 1.00 91.25 207 GLN A O 1
ATOM 1519 N N . ALA A 1 208 ? 2.177 2.665 0.476 1.00 93.06 208 ALA A N 1
ATOM 1520 C CA . ALA A 1 208 ? 1.840 3.596 1.560 1.00 93.06 208 ALA A CA 1
ATOM 1521 C C . ALA A 1 208 ? 0.362 3.486 2.007 1.00 93.06 208 ALA A C 1
ATOM 1523 O O . ALA A 1 208 ? 0.043 3.642 3.187 1.00 93.06 208 ALA A O 1
ATOM 1524 N N . GLN A 1 209 ? -0.538 3.134 1.077 1.00 93.88 209 GLN A N 1
ATOM 1525 C CA . GLN A 1 209 ? -1.965 2.929 1.355 1.00 93.88 209 GLN A CA 1
ATOM 1526 C C . GLN A 1 209 ? -2.230 1.815 2.385 1.00 93.88 209 GLN A C 1
ATOM 1528 O O . GLN A 1 209 ? -3.199 1.893 3.136 1.00 93.88 209 GLN A O 1
ATOM 1533 N N . THR A 1 210 ? -1.373 0.791 2.450 1.00 93.00 210 THR A N 1
ATOM 1534 C CA . THR A 1 210 ? -1.553 -0.373 3.330 1.00 93.00 210 THR A CA 1
ATOM 1535 C C . THR A 1 210 ? -1.479 0.044 4.797 1.00 93.00 210 THR A C 1
ATOM 1537 O O . THR A 1 210 ? -2.368 -0.281 5.586 1.00 93.00 210 THR A O 1
ATOM 1540 N N . GLY A 1 211 ? -0.482 0.859 5.153 1.00 94.56 211 GLY A N 1
ATOM 1541 C CA . GLY A 1 211 ? -0.381 1.425 6.497 1.00 94.56 211 GLY A CA 1
ATOM 1542 C C . GLY A 1 211 ? -1.489 2.419 6.820 1.00 94.56 211 GLY A C 1
ATOM 1543 O O . GLY A 1 211 ? -1.989 2.424 7.944 1.00 94.56 211 GLY A O 1
ATOM 1544 N N . ALA A 1 212 ? -1.932 3.209 5.839 1.00 96.69 212 ALA A N 1
ATOM 1545 C CA . ALA A 1 212 ? -3.043 4.137 6.030 1.00 96.69 212 ALA A CA 1
ATOM 1546 C C . ALA A 1 212 ? -4.348 3.405 6.390 1.00 96.69 212 ALA A C 1
ATOM 1548 O O . ALA A 1 212 ? -5.000 3.774 7.369 1.00 96.69 212 ALA A O 1
ATOM 1549 N N . PHE A 1 213 ? -4.692 2.333 5.665 1.00 96.00 213 PHE A N 1
ATOM 1550 C CA . PHE A 1 213 ? -5.881 1.525 5.954 1.00 96.00 213 PHE A CA 1
ATOM 1551 C C . PHE A 1 213 ? -5.768 0.744 7.266 1.00 96.00 213 PHE A C 1
ATOM 1553 O O . PHE A 1 213 ? -6.758 0.624 7.983 1.00 96.00 213 PHE A O 1
ATOM 1560 N N . GLN A 1 214 ? -4.580 0.252 7.632 1.00 95.56 214 GLN A N 1
ATOM 1561 C CA . GLN A 1 214 ? -4.383 -0.431 8.915 1.00 95.56 214 GLN A CA 1
ATOM 1562 C C . GLN A 1 214 ? -4.544 0.526 10.110 1.00 95.56 214 GLN A C 1
ATOM 1564 O O . GLN A 1 214 ? -5.194 0.185 11.106 1.00 95.56 214 GLN A O 1
ATOM 1569 N N . LEU A 1 215 ? -3.984 1.739 10.016 1.00 97.75 215 LEU A N 1
ATOM 1570 C CA . LEU A 1 215 ? -4.159 2.772 11.038 1.00 97.75 215 LEU A CA 1
ATOM 1571 C C . LEU A 1 215 ? -5.635 3.174 11.146 1.00 97.75 215 LEU A C 1
ATOM 1573 O O . LEU A 1 215 ? -6.179 3.214 12.250 1.00 97.75 215 LEU A O 1
ATOM 1577 N N . GLY A 1 216 ? -6.294 3.406 10.007 1.00 97.25 216 GLY A N 1
ATOM 1578 C CA . GLY A 1 216 ? -7.711 3.751 9.962 1.00 97.25 216 GLY A CA 1
ATOM 1579 C C . GLY A 1 216 ? -8.619 2.642 10.507 1.00 97.25 216 GLY A C 1
ATOM 1580 O O . GLY A 1 216 ? -9.525 2.947 11.278 1.00 97.25 216 GLY A O 1
ATOM 1581 N N . ASN A 1 217 ? -8.322 1.360 10.248 1.00 95.69 217 ASN A N 1
ATOM 1582 C CA . ASN A 1 217 ? -8.998 0.218 10.887 1.00 95.69 217 ASN A CA 1
ATOM 1583 C C . ASN A 1 217 ? -8.905 0.292 12.416 1.00 95.69 217 ASN A C 1
ATOM 1585 O O . ASN A 1 217 ? -9.907 0.139 13.117 1.00 95.69 217 ASN A O 1
ATOM 1589 N N . SER A 1 218 ? -7.702 0.546 12.934 1.00 95.56 218 SER A N 1
ATOM 1590 C CA . SER A 1 218 ? -7.452 0.607 14.378 1.00 95.56 218 SER A CA 1
ATOM 1591 C C . SER A 1 218 ? -8.191 1.783 15.019 1.00 95.56 218 SER A C 1
ATOM 1593 O O . SER A 1 218 ? -8.829 1.625 16.060 1.00 95.56 218 SER A O 1
ATOM 1595 N N . TYR A 1 219 ? -8.168 2.949 14.366 1.00 97.56 219 TYR A N 1
ATOM 1596 C CA . TYR A 1 219 ? -8.842 4.142 14.863 1.00 97.56 219 TYR A CA 1
ATOM 1597 C C . TYR A 1 219 ? -10.371 4.019 14.792 1.00 97.56 219 TYR A C 1
ATOM 1599 O O . TYR A 1 219 ? -11.050 4.269 15.786 1.00 97.56 219 TYR A O 1
ATOM 1607 N N . LEU A 1 220 ? -10.931 3.533 13.678 1.00 96.44 220 LEU A N 1
ATOM 1608 C CA . LEU A 1 220 ? -12.367 3.253 13.565 1.00 96.44 220 LEU A CA 1
ATOM 1609 C C . LEU A 1 220 ? -12.816 2.223 14.606 1.00 96.44 220 LEU A C 1
ATOM 1611 O O . LEU A 1 220 ? -13.823 2.444 15.278 1.00 96.44 220 LEU A O 1
ATOM 1615 N N . SER A 1 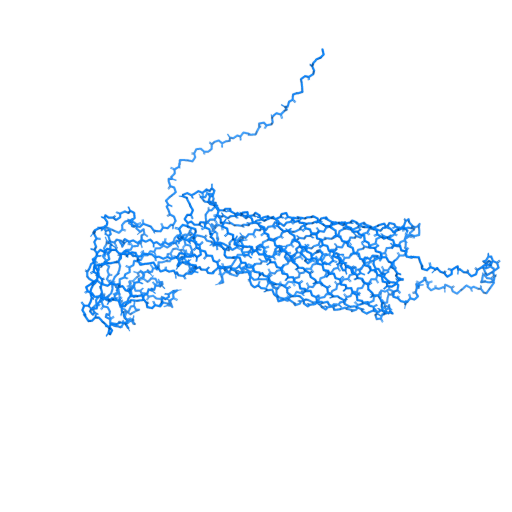221 ? -12.049 1.145 14.809 1.00 92.69 221 SER A N 1
ATOM 1616 C CA . SER A 1 221 ? -12.361 0.150 15.839 1.00 92.69 221 SER A CA 1
ATOM 1617 C C . SER A 1 221 ? -12.315 0.725 17.254 1.00 92.69 221 SER A C 1
ATOM 1619 O O . SER A 1 221 ? -13.087 0.260 18.094 1.00 92.69 221 SER A O 1
ATOM 1621 N N . LEU A 1 222 ? -11.423 1.676 17.540 1.00 94.00 222 LEU A N 1
ATOM 1622 C CA . LEU A 1 222 ? -11.369 2.368 18.827 1.00 94.00 222 LEU A CA 1
ATOM 1623 C C . LEU A 1 222 ? -12.635 3.210 19.0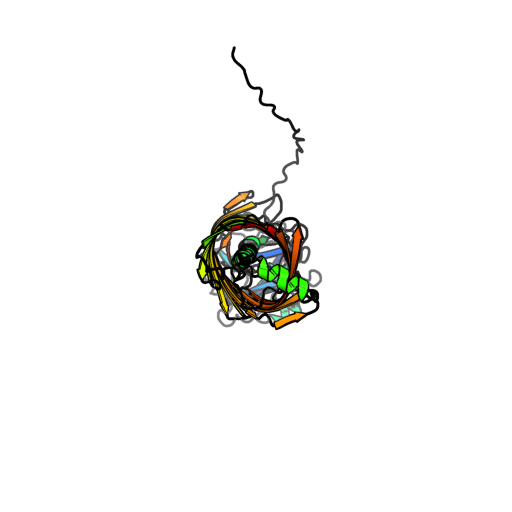51 1.00 94.00 222 LEU A C 1
ATOM 1625 O O . LEU A 1 222 ? -13.212 3.168 20.138 1.00 94.00 222 LEU A O 1
ATOM 1629 N N . LEU A 1 223 ? -13.087 3.942 18.029 1.00 94.56 223 LEU A N 1
ATOM 1630 C CA . LEU A 1 223 ? -14.257 4.821 18.129 1.00 94.56 223 LEU A CA 1
ATOM 1631 C C . LEU A 1 223 ? -15.584 4.056 18.187 1.00 94.56 223 LEU A C 1
ATOM 1633 O O . LEU A 1 223 ? -16.512 4.478 18.876 1.00 94.56 223 LEU A O 1
ATOM 1637 N N . THR A 1 224 ? -15.681 2.913 17.506 1.00 90.88 224 THR A N 1
ATOM 1638 C CA . THR A 1 224 ? -16.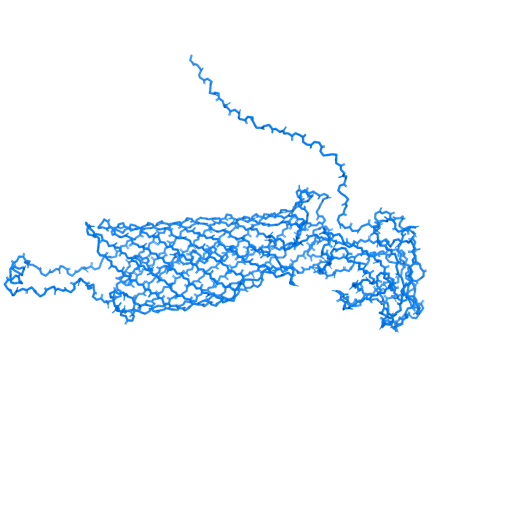888 2.074 17.519 1.00 90.88 224 THR A CA 1
ATOM 1639 C C . THR A 1 224 ? -16.820 0.926 18.523 1.00 90.88 224 THR A C 1
ATOM 1641 O O . THR A 1 224 ? -17.657 0.028 18.435 1.00 90.88 224 THR A O 1
ATOM 1644 N N . ASP A 1 225 ? -15.846 0.909 19.445 1.00 81.56 225 ASP A N 1
ATOM 1645 C CA . ASP A 1 225 ? -15.624 -0.232 20.339 1.00 81.56 225 ASP A CA 1
ATOM 1646 C C . ASP A 1 225 ? -16.906 -0.567 21.137 1.00 81.56 225 ASP A C 1
ATOM 1648 O O . ASP A 1 225 ? -17.383 0.249 21.941 1.00 81.56 225 ASP A O 1
ATOM 1652 N N . PRO A 1 226 ? -17.497 -1.757 20.926 1.00 60.44 226 PRO A N 1
ATOM 1653 C CA . PRO A 1 226 ? -18.742 -2.137 21.574 1.00 60.44 226 PRO A CA 1
ATOM 1654 C C . PRO A 1 226 ? -18.539 -2.713 22.984 1.00 60.44 226 PRO A C 1
ATOM 1656 O O . PRO A 1 226 ? -19.524 -2.834 23.717 1.00 60.44 226 PRO A O 1
ATOM 1659 N N . PHE A 1 227 ? -17.304 -3.062 23.359 1.00 56.28 227 PHE A N 1
ATOM 1660 C CA . PHE A 1 227 ? -16.928 -3.667 24.643 1.00 56.28 227 PHE A CA 1
ATOM 1661 C C . PHE A 1 227 ? -16.563 -2.636 25.709 1.00 56.28 227 PHE A C 1
ATOM 1663 O O . PHE A 1 227 ? -16.724 -2.891 26.904 1.00 56.28 227 PHE A O 1
ATOM 1670 N N . ALA A 1 228 ? -16.114 -1.467 25.262 1.00 57.94 228 ALA A N 1
ATOM 1671 C CA . ALA A 1 228 ? -15.959 -0.268 26.062 1.00 57.94 228 ALA A CA 1
ATOM 1672 C C . ALA A 1 228 ? -17.236 0.079 26.858 1.00 57.94 228 ALA A C 1
ATOM 1674 O O . ALA A 1 228 ? -18.353 -0.155 26.393 1.00 57.94 228 ALA A O 1
ATOM 1675 N N . THR A 1 229 ? -17.083 0.780 27.991 1.00 51.31 229 THR A N 1
ATOM 1676 C CA . THR A 1 229 ? -18.152 1.407 28.822 1.00 51.31 229 THR A CA 1
ATOM 1677 C C . THR A 1 229 ? -19.119 2.361 28.056 1.00 51.31 229 THR A C 1
ATOM 1679 O O . THR A 1 229 ? -19.968 3.026 28.640 1.00 51.31 229 THR A O 1
ATOM 1682 N N . ASN A 1 230 ? -19.070 2.379 26.720 1.00 48.31 230 ASN A N 1
ATOM 1683 C CA . ASN A 1 230 ? -20.104 2.841 25.787 1.00 48.31 230 ASN A CA 1
ATOM 1684 C C . ASN A 1 230 ? -21.372 1.953 25.789 1.00 48.31 230 ASN A C 1
ATOM 1686 O O . ASN A 1 230 ? -22.176 2.026 24.857 1.00 48.31 230 ASN A O 1
ATOM 1690 N N . LYS A 1 231 ? -21.568 1.056 26.769 1.00 49.84 231 LYS A N 1
ATOM 1691 C CA . LYS A 1 231 ? -22.837 0.331 26.914 1.00 49.84 231 LYS A CA 1
ATOM 1692 C C . LYS A 1 231 ? -23.913 1.317 27.372 1.00 49.84 231 LYS A C 1
ATOM 1694 O O . LYS A 1 231 ? -24.052 1.637 28.547 1.00 49.84 231 LYS A O 1
ATOM 1699 N N . VAL A 1 232 ? -24.647 1.800 26.384 1.00 43.44 232 VAL A N 1
ATOM 1700 C CA . VAL A 1 232 ? -26.078 2.063 26.463 1.00 43.44 232 VAL A CA 1
ATOM 1701 C C . VAL A 1 232 ? -26.760 0.929 27.237 1.00 43.44 232 VAL A C 1
ATOM 1703 O O . VAL A 1 232 ? -26.454 -0.243 26.997 1.00 43.44 232 VAL A O 1
ATOM 1706 N N . THR A 1 233 ? -27.645 1.267 28.171 1.00 45.12 233 THR A N 1
ATOM 1707 C CA . THR A 1 233 ? -28.472 0.322 28.937 1.00 45.12 233 THR A CA 1
ATOM 1708 C C . THR A 1 233 ? -29.480 -0.380 28.026 1.00 45.12 233 THR A C 1
ATOM 1710 O O . THR A 1 233 ? -30.678 -0.154 28.098 1.00 45.12 233 THR A O 1
ATOM 1713 N N . THR A 1 234 ? -29.012 -1.308 27.188 1.00 36.88 234 THR A N 1
ATOM 1714 C CA . THR A 1 234 ? -29.901 -2.259 26.515 1.00 36.88 234 THR A CA 1
ATOM 1715 C C . THR A 1 234 ? -30.694 -2.975 27.599 1.00 36.88 234 THR A C 1
ATOM 1717 O O . THR A 1 234 ? -30.101 -3.690 28.413 1.00 36.88 234 THR A O 1
ATOM 1720 N N . THR A 1 235 ? -31.993 -2.700 27.669 1.00 35.47 235 THR A N 1
ATOM 1721 C CA . THR A 1 235 ? -32.907 -3.076 28.748 1.00 35.47 235 THR A CA 1
ATOM 1722 C C . THR A 1 235 ? -32.931 -4.592 28.916 1.00 35.47 235 THR A C 1
ATOM 1724 O O . THR A 1 235 ? -33.682 -5.324 28.285 1.00 35.47 235 THR A O 1
ATOM 1727 N N . GLY A 1 236 ? -32.053 -5.066 29.785 1.00 33.94 236 GLY A N 1
ATOM 1728 C CA . GLY A 1 236 ? -32.048 -6.385 30.380 1.00 33.94 236 GLY A CA 1
ATOM 1729 C C . GLY A 1 236 ? -31.612 -6.155 31.810 1.00 33.94 236 GLY A C 1
ATOM 1730 O O . GLY A 1 236 ? -30.597 -5.493 32.035 1.00 33.94 236 GLY A O 1
ATOM 1731 N N . THR A 1 237 ? -32.423 -6.613 32.758 1.00 25.53 237 THR A N 1
ATOM 1732 C CA . THR A 1 237 ? -32.151 -6.527 34.192 1.00 25.53 237 THR A CA 1
ATOM 1733 C C . THR A 1 237 ? -30.663 -6.741 34.463 1.00 25.53 237 THR A C 1
ATOM 1735 O O . THR A 1 237 ? -30.067 -7.719 34.004 1.00 25.53 237 THR A O 1
ATOM 1738 N N . LEU A 1 238 ? -30.043 -5.809 35.194 1.00 32.53 238 LEU A N 1
ATOM 1739 C CA . LEU A 1 238 ? -28.820 -6.103 35.930 1.00 32.53 238 LEU A CA 1
ATOM 1740 C C . LEU A 1 238 ? -29.172 -7.285 36.831 1.00 32.53 238 LEU A C 1
ATOM 1742 O O . LEU A 1 238 ? -29.752 -7.105 37.898 1.00 32.53 238 LEU A O 1
ATOM 1746 N N . ASN A 1 239 ? -28.903 -8.501 36.360 1.00 28.39 239 ASN A N 1
ATOM 1747 C CA . ASN A 1 239 ? -29.003 -9.695 37.170 1.00 28.39 239 ASN A CA 1
ATOM 1748 C C . ASN A 1 239 ? -27.864 -9.593 38.187 1.00 28.39 239 ASN A C 1
ATOM 1750 O O . ASN A 1 239 ? -26.779 -10.141 37.992 1.00 28.39 239 ASN A O 1
ATOM 1754 N N . TYR A 1 240 ? -28.109 -8.854 39.271 1.00 33.69 240 TYR A N 1
ATOM 1755 C CA . TYR A 1 240 ? -27.527 -9.199 40.555 1.00 33.69 240 TYR A CA 1
ATOM 1756 C C . TYR A 1 240 ? -27.710 -10.710 40.711 1.00 33.69 240 TYR A C 1
ATOM 1758 O O . TYR A 1 240 ? -28.767 -11.245 40.364 1.00 33.69 240 TYR A O 1
ATOM 1766 N N . SER A 1 241 ? -26.641 -11.395 41.118 1.00 30.16 241 SER A N 1
ATOM 1767 C CA . SER A 1 241 ? -26.628 -12.837 41.369 1.00 30.16 241 SER A CA 1
ATOM 1768 C C . SER A 1 241 ? -27.961 -13.282 41.960 1.00 30.16 241 SER A C 1
ATOM 1770 O O . SER A 1 241 ? -28.400 -12.659 42.929 1.00 30.16 241 SER A O 1
ATOM 1772 N N . GLY A 1 242 ? -28.575 -14.314 41.368 1.00 33.28 242 GLY A N 1
ATOM 1773 C CA . GLY A 1 242 ? -29.872 -14.836 41.790 1.00 33.28 242 GLY A CA 1
ATOM 1774 C C . GLY A 1 242 ? -29.988 -14.822 43.307 1.00 33.28 242 GLY A C 1
ATOM 1775 O O . GLY A 1 242 ? -29.133 -15.375 44.004 1.00 33.28 242 GLY A O 1
ATOM 1776 N N . GLU A 1 243 ? -30.994 -14.100 43.791 1.00 33.50 243 GLU A N 1
ATOM 1777 C CA . GLU A 1 243 ? -31.271 -13.935 45.206 1.00 33.50 243 GLU A CA 1
ATOM 1778 C C . GLU A 1 243 ? -31.309 -15.335 45.832 1.00 33.50 243 GLU A C 1
ATOM 1780 O O . GLU A 1 243 ? -32.138 -16.175 45.471 1.00 33.50 243 GLU A O 1
ATOM 1785 N N . LYS A 1 244 ? -30.357 -15.638 46.724 1.00 37.50 244 LYS A N 1
ATOM 1786 C CA . LYS A 1 244 ? -30.439 -16.851 47.546 1.00 37.50 244 LYS A CA 1
ATOM 1787 C C . LYS A 1 244 ? -31.809 -16.803 48.232 1.00 37.50 244 LYS A C 1
ATOM 1789 O O . LYS A 1 244 ? -32.124 -15.736 48.751 1.00 37.50 244 LYS A O 1
ATOM 1794 N N . PRO A 1 245 ? -32.617 -17.881 48.269 1.00 37.81 245 PRO A N 1
ATOM 1795 C CA . PRO A 1 245 ? -33.924 -17.842 48.916 1.00 37.81 245 PRO A CA 1
ATOM 1796 C C . PRO A 1 245 ? -33.769 -17.396 50.371 1.00 37.81 245 PRO A C 1
ATOM 1798 O O . PRO A 1 245 ? -33.319 -18.156 51.227 1.00 37.81 245 PRO A O 1
ATOM 1801 N N . VAL A 1 246 ? -34.076 -16.128 50.638 1.00 50.28 246 VAL A N 1
ATOM 1802 C CA . VAL A 1 246 ? -33.947 -15.561 51.973 1.00 50.28 246 VAL A CA 1
ATOM 1803 C C . VAL A 1 246 ? -35.244 -15.867 52.730 1.00 50.28 246 VAL A C 1
ATOM 1805 O O . VAL A 1 246 ? -36.325 -15.581 52.192 1.00 50.28 246 VAL A O 1
ATOM 1808 N N . PRO A 1 247 ? -35.175 -16.440 53.949 1.00 61.41 247 PRO A N 1
ATOM 1809 C CA . PRO A 1 247 ? -36.350 -16.699 54.770 1.00 61.41 247 PRO A CA 1
ATOM 1810 C C . PRO A 1 247 ? -37.230 -15.447 54.927 1.00 61.41 247 PRO A C 1
ATOM 1812 O O . PRO A 1 247 ? -36.689 -14.343 55.067 1.00 61.41 247 PRO A O 1
ATOM 1815 N N . PRO A 1 248 ? -38.571 -15.586 54.960 1.00 57.22 248 PRO A N 1
ATOM 1816 C CA . PRO A 1 248 ? -39.502 -14.454 55.028 1.00 57.22 248 PRO A CA 1
ATOM 1817 C C . PRO A 1 248 ? -39.190 -13.444 56.143 1.00 57.22 248 PRO A C 1
ATOM 1819 O O . PRO A 1 248 ? -39.340 -12.244 55.936 1.00 57.22 248 PRO A O 1
ATOM 1822 N N . ALA A 1 249 ? -38.671 -13.919 57.281 1.00 59.62 249 ALA A N 1
ATOM 1823 C CA . ALA A 1 249 ? -38.302 -13.094 58.432 1.00 59.62 249 ALA A CA 1
ATOM 1824 C C . ALA A 1 249 ? -37.144 -12.111 58.159 1.00 59.62 249 ALA A C 1
ATOM 1826 O O . ALA A 1 249 ? -37.126 -11.001 58.688 1.00 59.62 249 ALA A O 1
ATOM 1827 N N . VAL A 1 250 ? -36.185 -12.482 57.306 1.00 54.06 250 VAL A N 1
ATOM 1828 C CA . VAL A 1 250 ? -35.067 -11.600 56.928 1.00 54.06 250 VAL A CA 1
ATOM 1829 C C . VAL A 1 250 ? -35.526 -10.595 55.869 1.00 54.06 250 VAL A C 1
ATOM 1831 O O . VAL A 1 250 ? -35.110 -9.443 55.903 1.00 54.06 250 VAL A O 1
ATOM 1834 N N . ARG A 1 251 ? -36.454 -10.988 54.985 1.00 46.22 251 ARG A N 1
ATOM 1835 C CA . ARG A 1 251 ? -37.084 -10.098 53.994 1.00 46.22 251 ARG A CA 1
ATOM 1836 C C . ARG A 1 251 ? -37.919 -9.002 54.662 1.00 46.22 251 ARG A C 1
ATOM 1838 O O . ARG A 1 251 ? -37.835 -7.844 54.263 1.00 46.22 251 ARG A O 1
ATOM 1845 N N . SER A 1 252 ? -38.667 -9.342 55.714 1.00 51.81 252 SER A N 1
ATOM 1846 C CA . SER A 1 252 ? -39.410 -8.362 56.517 1.00 51.81 252 SER A CA 1
ATOM 1847 C C . SER A 1 252 ? -38.494 -7.469 57.359 1.00 51.81 252 SER A C 1
ATOM 1849 O O . SER A 1 252 ? -38.784 -6.287 57.509 1.00 51.81 252 SER A O 1
ATOM 1851 N N . ALA A 1 253 ? -37.367 -7.990 57.860 1.00 49.09 253 ALA A N 1
ATOM 1852 C CA . ALA A 1 253 ? -36.381 -7.193 58.596 1.00 49.09 253 ALA A CA 1
ATOM 1853 C C . ALA A 1 253 ? -35.622 -6.206 57.685 1.00 49.09 253 ALA A C 1
ATOM 1855 O O . ALA A 1 253 ? -35.384 -5.066 58.077 1.00 49.09 253 ALA A O 1
ATOM 1856 N N . PHE A 1 254 ? -35.306 -6.603 56.447 1.00 45.88 254 PHE A N 1
ATOM 1857 C CA . PHE A 1 254 ? -34.687 -5.724 55.447 1.00 45.88 254 PHE A CA 1
ATOM 1858 C C . PHE A 1 254 ? -35.668 -4.652 54.939 1.00 45.88 254 PHE A C 1
ATOM 1860 O O . PHE A 1 254 ? -35.303 -3.484 54.808 1.00 45.88 254 PHE A O 1
ATOM 1867 N N . GLY A 1 255 ? -36.938 -5.025 54.733 1.00 46.72 255 GLY A N 1
ATOM 1868 C CA . GLY A 1 255 ? -38.012 -4.093 54.369 1.00 46.72 255 GLY A CA 1
ATOM 1869 C C . GLY A 1 255 ? -38.352 -3.080 55.469 1.00 46.72 255 GLY A C 1
ATOM 1870 O O . GLY A 1 255 ? -38.719 -1.951 55.163 1.00 46.72 255 GLY A O 1
ATOM 1871 N N . ALA A 1 256 ? -38.169 -3.437 56.745 1.00 51.69 256 ALA A N 1
ATOM 1872 C CA . ALA A 1 256 ? -38.341 -2.512 57.867 1.00 51.69 256 ALA A CA 1
ATOM 1873 C C . ALA A 1 256 ? -37.184 -1.498 58.008 1.00 51.69 256 ALA A C 1
ATOM 1875 O O . ALA A 1 256 ? -37.378 -0.434 58.597 1.00 51.69 256 ALA A O 1
ATOM 1876 N N . TYR A 1 257 ? -35.996 -1.802 57.464 1.00 44.97 257 TYR A N 1
ATOM 1877 C CA . TYR A 1 257 ? -34.821 -0.922 57.523 1.00 44.97 257 TYR A CA 1
ATOM 1878 C C . TYR A 1 257 ? -34.736 0.049 56.330 1.00 44.97 257 TYR A C 1
ATOM 1880 O O . TYR A 1 257 ? -34.217 1.156 56.469 1.00 44.97 257 TYR A O 1
ATOM 1888 N N . MET A 1 258 ? -35.289 -0.309 55.165 1.00 43.47 258 MET A N 1
ATOM 1889 C CA . MET A 1 258 ? -35.346 0.574 53.993 1.00 43.47 258 MET A CA 1
ATOM 1890 C C . MET A 1 258 ? -36.669 1.351 53.944 1.00 43.47 258 MET A C 1
ATOM 1892 O O . MET A 1 258 ? -37.636 0.930 53.320 1.00 43.47 258 MET A O 1
ATOM 1896 N N . LYS A 1 259 ? -36.710 2.528 54.583 1.00 44.47 259 LYS A N 1
ATOM 1897 C CA . LYS A 1 259 ? -37.875 3.444 54.579 1.00 44.47 259 LYS A CA 1
ATOM 1898 C C . LYS A 1 259 ? -38.196 4.099 53.222 1.00 44.47 259 LYS A C 1
ATOM 1900 O O . LYS A 1 259 ? -39.088 4.941 53.159 1.00 44.47 259 LYS A O 1
ATOM 1905 N N . ALA A 1 260 ? -37.514 3.735 52.143 1.00 41.81 260 ALA A N 1
ATOM 1906 C CA . ALA A 1 260 ? -37.818 4.222 50.805 1.00 41.81 260 ALA A CA 1
ATOM 1907 C C . ALA A 1 260 ? -37.503 3.135 49.764 1.00 41.81 260 ALA A C 1
ATOM 1909 O O . ALA A 1 260 ? -36.476 2.462 49.903 1.00 41.81 260 ALA A O 1
ATOM 1910 N N . PRO A 1 261 ? -38.336 2.971 48.714 1.00 44.91 261 PRO A N 1
ATOM 1911 C CA . PRO A 1 261 ? -37.926 2.271 47.500 1.00 44.91 261 PRO A CA 1
ATOM 1912 C C . PRO A 1 261 ? -36.562 2.811 47.044 1.00 44.91 261 PRO A C 1
ATOM 1914 O O . PRO A 1 261 ? -36.352 4.026 47.154 1.00 44.91 261 PRO A O 1
ATOM 1917 N N . PRO A 1 262 ? -35.637 1.968 46.540 1.00 40.91 262 PRO A N 1
ATOM 1918 C CA . PRO A 1 262 ? -34.400 2.461 45.948 1.00 40.91 262 PRO A CA 1
ATOM 1919 C C . PRO A 1 262 ? -34.761 3.564 44.950 1.00 40.91 262 PRO A C 1
ATOM 1921 O O . PRO A 1 262 ? -35.679 3.344 44.151 1.00 40.91 262 PRO A O 1
ATOM 1924 N N . PRO A 1 263 ? -34.124 4.748 45.008 1.00 40.75 263 PRO A N 1
ATOM 1925 C CA . PRO A 1 263 ? -34.428 5.803 44.062 1.00 40.75 263 PRO A CA 1
ATOM 1926 C C . PRO A 1 263 ? -34.316 5.217 42.659 1.00 40.75 263 PRO A C 1
ATOM 1928 O O . PRO A 1 263 ? -33.286 4.640 42.306 1.00 40.75 263 PRO A O 1
ATOM 1931 N N . VAL A 1 264 ? -35.396 5.323 41.877 1.00 40.22 264 VAL A N 1
ATOM 1932 C CA . VAL A 1 264 ? -35.327 5.098 40.434 1.00 40.22 264 VAL A CA 1
ATOM 1933 C C . VAL A 1 264 ? -34.208 6.013 39.973 1.00 40.22 264 VAL A C 1
ATOM 1935 O O . VAL A 1 264 ? -34.321 7.227 40.144 1.00 40.22 264 VAL A O 1
ATOM 1938 N N . ALA A 1 265 ? -33.093 5.441 39.521 1.00 46.47 265 ALA A N 1
ATOM 1939 C CA . ALA A 1 265 ? -31.946 6.224 39.102 1.00 46.47 265 ALA A CA 1
ATOM 1940 C C . ALA A 1 265 ? -32.410 7.123 37.952 1.00 46.47 265 ALA A C 1
ATOM 1942 O O . ALA A 1 265 ? -32.580 6.662 36.823 1.00 46.47 265 ALA A O 1
ATOM 1943 N N . VAL A 1 266 ? -32.698 8.388 38.267 1.00 54.69 266 VAL A N 1
ATOM 1944 C CA . VAL A 1 266 ? -33.059 9.394 37.278 1.00 54.69 266 VAL A CA 1
ATOM 1945 C C . VAL A 1 266 ? -31.840 9.524 36.392 1.00 54.69 266 VAL A C 1
ATOM 1947 O O . VAL A 1 266 ? -30.752 9.865 36.857 1.00 54.69 266 VAL A O 1
ATOM 1950 N N . TYR A 1 267 ? -32.005 9.169 35.125 1.00 64.94 267 TYR A N 1
ATOM 1951 C CA . TYR A 1 267 ? -30.949 9.337 34.153 1.00 64.94 267 TYR A CA 1
ATOM 1952 C C . TYR A 1 267 ? -30.510 10.807 34.126 1.00 64.94 267 TYR A C 1
ATOM 1954 O O . TYR A 1 267 ? -31.328 11.698 33.899 1.00 64.94 267 TYR A O 1
ATOM 1962 N N . ALA A 1 268 ? -29.219 11.041 34.358 1.00 65.56 268 ALA A N 1
ATOM 1963 C CA . ALA A 1 268 ? -28.602 12.353 34.266 1.00 65.56 268 ALA A CA 1
ATOM 1964 C C . ALA A 1 268 ? -27.715 12.400 33.012 1.00 65.56 268 ALA A C 1
ATOM 1966 O O . ALA A 1 268 ? -26.806 11.568 32.882 1.00 65.56 268 ALA A O 1
ATOM 1967 N N . PRO A 1 269 ? -27.954 13.347 32.088 1.00 74.81 269 PRO A N 1
ATOM 1968 C CA . PRO A 1 269 ? -27.029 13.616 31.000 1.00 74.81 269 PRO A CA 1
ATOM 1969 C C . PRO A 1 269 ? -25.644 13.958 31.547 1.00 74.81 269 PRO A C 1
ATOM 1971 O O . PRO A 1 269 ? -25.523 14.744 32.487 1.00 74.81 269 PRO A O 1
ATOM 1974 N N . ARG A 1 270 ? -24.597 13.375 30.962 1.00 81.31 270 ARG A N 1
ATOM 1975 C CA . ARG A 1 270 ? -23.224 13.551 31.449 1.00 81.31 270 ARG A CA 1
ATOM 1976 C C . ARG A 1 270 ? -22.195 13.429 30.342 1.00 81.31 270 ARG A C 1
ATOM 1978 O O . ARG A 1 270 ? -22.454 12.841 29.290 1.00 81.31 270 ARG A O 1
ATOM 1985 N N . TRP A 1 271 ? -21.027 13.976 30.632 1.00 86.62 271 TRP A N 1
ATOM 1986 C CA . TRP A 1 271 ? -19.836 13.845 29.816 1.00 86.62 271 TRP A CA 1
ATOM 1987 C C . TRP A 1 271 ? -18.955 12.723 30.360 1.00 86.62 271 TRP A C 1
ATOM 1989 O O . TRP A 1 271 ? -18.768 12.598 31.566 1.00 86.62 271 TRP A O 1
ATOM 1999 N N . ASP A 1 272 ? -18.405 11.936 29.446 1.00 88.00 272 ASP A N 1
ATOM 2000 C CA . ASP A 1 272 ? -17.371 10.945 29.706 1.00 88.00 272 ASP A CA 1
ATOM 2001 C C . ASP A 1 272 ? -16.114 11.374 28.930 1.00 88.00 272 ASP A C 1
ATOM 2003 O O . ASP A 1 272 ? -16.205 11.768 27.765 1.00 88.00 272 ASP A O 1
ATOM 2007 N N . VAL A 1 273 ? -14.931 11.284 29.545 1.00 92.81 273 VAL A N 1
ATOM 2008 C CA . VAL A 1 273 ? -13.646 11.554 28.866 1.00 92.81 273 VAL A CA 1
ATOM 2009 C C . VAL A 1 273 ? -12.776 10.318 28.859 1.00 92.81 273 VAL A C 1
ATOM 2011 O O . VAL A 1 273 ? -12.819 9.498 29.779 1.00 92.81 273 VAL A O 1
ATOM 2014 N N . TRP A 1 274 ? -11.965 10.170 27.820 1.00 94.50 274 TRP A N 1
ATOM 2015 C CA . TRP A 1 274 ? -11.087 9.021 27.688 1.00 94.50 274 TRP A CA 1
ATOM 2016 C C . TRP A 1 274 ? -9.799 9.352 26.940 1.00 94.50 274 TRP A C 1
ATOM 2018 O O . TRP A 1 274 ? -9.731 10.283 26.139 1.00 94.50 274 TRP A O 1
ATOM 2028 N N . GLY A 1 275 ? -8.783 8.538 27.205 1.00 96.62 275 GLY A N 1
ATOM 2029 C CA . GLY A 1 275 ? -7.528 8.493 26.468 1.00 96.62 275 GLY A CA 1
ATOM 2030 C C . GLY A 1 275 ? -7.184 7.049 26.123 1.00 96.62 275 GLY A C 1
ATOM 2031 O O . GLY A 1 275 ? -7.453 6.141 26.911 1.00 96.62 275 GLY A O 1
ATOM 2032 N N . ALA A 1 276 ? -6.619 6.817 24.944 1.00 97.19 276 ALA A N 1
ATOM 2033 C CA . ALA A 1 276 ? -6.240 5.493 24.477 1.00 97.19 276 ALA A CA 1
ATOM 2034 C C . ALA A 1 276 ? -4.906 5.512 23.735 1.00 97.19 276 ALA A C 1
ATOM 2036 O O . ALA A 1 276 ? -4.584 6.474 23.044 1.00 97.19 276 ALA A O 1
ATOM 2037 N N . ALA A 1 277 ? -4.174 4.410 23.831 1.00 97.81 277 ALA A N 1
ATOM 2038 C CA . ALA A 1 277 ? -3.088 4.074 22.928 1.00 97.81 277 ALA A CA 1
ATOM 2039 C C . ALA A 1 277 ? -3.497 2.838 22.127 1.00 97.81 277 ALA A C 1
ATOM 2041 O O . ALA A 1 277 ? -4.084 1.900 22.673 1.00 97.81 277 ALA A O 1
ATOM 2042 N N . PHE A 1 278 ? -3.199 2.836 20.837 1.00 97.25 278 PHE A N 1
ATOM 2043 C CA . PHE A 1 278 ? -3.521 1.737 19.940 1.00 97.25 278 PHE A CA 1
ATOM 2044 C C . PHE A 1 278 ? -2.418 1.563 18.906 1.00 97.25 278 PHE A C 1
ATOM 2046 O O . PHE A 1 278 ? -1.646 2.480 18.635 1.00 97.25 278 PHE A O 1
ATOM 2053 N N . GLY A 1 279 ? -2.334 0.381 18.320 1.00 94.94 279 GLY A N 1
ATOM 2054 C CA . GLY A 1 279 ? -1.363 0.107 17.275 1.00 94.94 279 GLY A CA 1
ATOM 2055 C C . GLY A 1 279 ? -1.326 -1.360 16.917 1.00 94.94 279 GLY A C 1
ATOM 2056 O O . GLY A 1 279 ? -1.988 -2.183 17.545 1.00 94.94 279 GLY A O 1
ATOM 2057 N N . GLY A 1 280 ? -0.532 -1.686 15.911 1.00 96.06 280 GLY A N 1
ATOM 2058 C CA . GLY A 1 280 ? -0.389 -3.051 15.449 1.00 96.06 280 GLY A CA 1
ATOM 2059 C C . GLY A 1 280 ? 0.674 -3.200 14.381 1.00 96.06 280 GLY A C 1
ATOM 2060 O O . GLY A 1 280 ? 1.232 -2.222 13.880 1.00 96.06 280 GLY A O 1
ATOM 2061 N N . ALA A 1 281 ? 0.944 -4.450 14.035 1.00 96.94 281 ALA A N 1
ATOM 2062 C CA . ALA A 1 281 ? 1.836 -4.819 12.953 1.00 96.94 281 ALA A CA 1
ATOM 2063 C C . ALA A 1 281 ? 1.122 -5.765 11.989 1.00 96.94 281 ALA A C 1
ATOM 2065 O O . ALA A 1 281 ? 0.388 -6.650 12.422 1.00 96.94 281 ALA A O 1
ATOM 2066 N N . ASN A 1 282 ? 1.345 -5.566 10.693 1.00 95.06 282 ASN A N 1
ATOM 2067 C CA . ASN A 1 282 ? 0.900 -6.460 9.635 1.00 95.06 282 ASN A CA 1
ATOM 2068 C C . ASN A 1 282 ? 2.114 -6.970 8.854 1.00 95.06 282 ASN A C 1
ATOM 2070 O O . ASN A 1 282 ? 3.027 -6.206 8.538 1.00 95.06 282 ASN A O 1
ATOM 2074 N N . SER A 1 283 ? 2.105 -8.257 8.534 1.00 94.25 283 SER A N 1
ATOM 2075 C CA . SER A 1 283 ? 2.979 -8.841 7.524 1.00 94.25 283 SER A CA 1
ATOM 2076 C C . SER A 1 283 ? 2.110 -9.403 6.413 1.00 94.25 283 SER A C 1
ATOM 2078 O O . SER A 1 283 ? 1.165 -10.139 6.697 1.00 94.25 283 SER A O 1
ATOM 2080 N N . THR A 1 284 ? 2.426 -9.050 5.168 1.00 90.62 284 THR A N 1
ATOM 2081 C CA . THR A 1 284 ? 1.770 -9.596 3.981 1.00 90.62 284 THR A CA 1
ATOM 2082 C C . THR A 1 284 ? 2.827 -10.076 2.992 1.00 90.62 284 THR A C 1
ATOM 2084 O O . THR A 1 284 ? 3.623 -9.275 2.504 1.00 90.62 284 THR A O 1
ATOM 2087 N N . GLY A 1 285 ? 2.842 -11.376 2.701 1.00 84.81 285 GLY A N 1
ATOM 2088 C CA . GLY A 1 285 ? 3.788 -11.976 1.761 1.00 84.81 285 GLY A CA 1
ATOM 2089 C C . GLY A 1 285 ? 3.497 -11.573 0.317 1.00 84.81 285 GLY A C 1
ATOM 2090 O O . GLY A 1 285 ? 2.335 -11.473 -0.077 1.00 84.81 285 GLY A O 1
ATOM 2091 N N . GLY A 1 286 ? 4.536 -11.359 -0.482 1.00 77.75 286 GLY A N 1
ATOM 2092 C CA . GLY A 1 286 ? 4.445 -11.106 -1.915 1.00 77.75 286 GLY A CA 1
ATOM 2093 C C . GLY A 1 286 ? 4.146 -12.364 -2.733 1.00 77.75 286 GLY A C 1
ATOM 2094 O O . GLY A 1 286 ? 3.937 -13.455 -2.200 1.00 77.75 286 GLY A O 1
ATOM 2095 N N . ILE A 1 287 ? 4.094 -12.209 -4.056 1.00 65.94 287 ILE A N 1
ATOM 2096 C CA . ILE A 1 287 ? 3.968 -13.315 -5.010 1.00 65.94 287 ILE A CA 1
ATOM 2097 C C . ILE A 1 287 ? 5.092 -13.173 -6.031 1.00 65.94 287 ILE A C 1
ATOM 2099 O O . ILE A 1 287 ? 5.058 -12.281 -6.880 1.00 65.94 287 ILE A O 1
ATOM 2103 N N . ALA A 1 288 ? 6.053 -14.100 -6.001 1.00 60.34 288 ALA A N 1
ATOM 2104 C CA . ALA A 1 288 ? 7.217 -14.076 -6.888 1.00 60.34 288 ALA A CA 1
ATOM 2105 C C . ALA A 1 288 ? 6.829 -14.059 -8.380 1.00 60.34 288 ALA A C 1
ATOM 2107 O O . ALA A 1 288 ? 7.392 -13.287 -9.150 1.00 60.34 288 ALA A O 1
ATOM 2108 N N . ALA A 1 289 ? 5.815 -14.839 -8.779 1.00 54.38 289 ALA A N 1
ATOM 2109 C CA . ALA A 1 289 ? 5.316 -14.874 -10.159 1.00 54.38 289 ALA A CA 1
ATOM 2110 C C . ALA A 1 289 ? 4.680 -13.547 -10.618 1.00 54.38 289 ALA A C 1
ATOM 2112 O O . ALA A 1 289 ? 4.736 -13.216 -11.798 1.00 54.38 289 ALA A O 1
ATOM 2113 N N . ALA A 1 290 ? 4.105 -12.773 -9.691 1.00 55.66 290 ALA A N 1
ATOM 2114 C CA . ALA A 1 290 ? 3.590 -11.430 -9.960 1.00 55.66 290 ALA A CA 1
ATOM 2115 C C . ALA A 1 290 ? 4.668 -10.344 -9.775 1.00 55.66 290 ALA A C 1
ATOM 2117 O O . ALA A 1 290 ? 4.403 -9.165 -9.997 1.00 55.66 290 ALA A O 1
ATOM 2118 N N . GLY A 1 291 ? 5.876 -10.730 -9.350 1.00 60.78 291 GLY A N 1
ATOM 2119 C CA . GLY A 1 291 ? 6.987 -9.826 -9.086 1.00 60.78 291 GLY A CA 1
ATOM 2120 C C . GLY A 1 291 ? 6.749 -8.860 -7.925 1.00 60.78 291 GLY A C 1
ATOM 2121 O O . GLY A 1 291 ? 7.371 -7.798 -7.925 1.00 60.78 291 GLY A O 1
ATOM 2122 N N . THR A 1 292 ? 5.861 -9.190 -6.983 1.00 70.44 292 THR A N 1
ATOM 2123 C CA . THR A 1 292 ? 5.551 -8.332 -5.830 1.00 70.44 292 THR A CA 1
ATOM 2124 C C . THR A 1 292 ? 6.333 -8.749 -4.590 1.00 70.44 292 THR A C 1
ATOM 2126 O O . THR A 1 292 ? 6.710 -9.912 -4.446 1.00 70.44 292 THR A O 1
ATOM 2129 N N . SER A 1 293 ? 6.551 -7.800 -3.685 1.00 82.50 293 SER A N 1
ATOM 2130 C CA . SER A 1 293 ? 7.479 -7.950 -2.561 1.00 82.50 293 SER A CA 1
ATOM 2131 C C . SER A 1 293 ? 6.778 -8.181 -1.230 1.00 82.50 293 SER A C 1
ATOM 2133 O O . SER A 1 293 ? 5.609 -7.834 -1.060 1.00 82.50 293 SER A O 1
ATOM 2135 N N . ASP A 1 294 ? 7.495 -8.708 -0.246 1.00 88.00 294 ASP A N 1
ATOM 2136 C CA . ASP A 1 294 ? 6.941 -8.834 1.099 1.00 88.00 294 ASP A CA 1
ATOM 2137 C C . ASP A 1 294 ? 6.759 -7.445 1.715 1.00 88.00 294 ASP A C 1
ATOM 2139 O O . ASP A 1 294 ? 7.653 -6.593 1.657 1.00 88.00 294 ASP A O 1
ATOM 2143 N N . ILE A 1 295 ? 5.595 -7.219 2.318 1.00 90.81 295 ILE A N 1
ATOM 2144 C CA . ILE A 1 295 ? 5.281 -5.989 3.038 1.00 90.81 295 ILE A CA 1
ATOM 2145 C C . ILE A 1 295 ? 5.318 -6.281 4.528 1.00 90.81 295 ILE A C 1
ATOM 2147 O O . ILE A 1 295 ? 4.687 -7.223 5.017 1.00 90.81 295 ILE A O 1
ATOM 2151 N N . TYR A 1 296 ? 5.975 -5.398 5.266 1.00 94.00 296 TYR A N 1
ATOM 2152 C CA . TYR A 1 296 ? 5.818 -5.320 6.705 1.00 94.00 296 TYR A CA 1
ATOM 2153 C C . TYR A 1 296 ? 5.423 -3.905 7.101 1.00 94.00 296 TYR A C 1
ATOM 2155 O O . TYR A 1 296 ? 6.042 -2.935 6.674 1.00 94.00 296 TYR A O 1
ATOM 2163 N N . THR A 1 297 ? 4.363 -3.773 7.891 1.00 95.44 297 THR A N 1
ATOM 2164 C CA . THR A 1 297 ? 3.818 -2.480 8.308 1.00 95.44 297 THR A CA 1
ATOM 2165 C C . THR A 1 297 ? 3.604 -2.450 9.810 1.00 95.44 297 THR A C 1
ATOM 2167 O O . THR A 1 297 ? 3.188 -3.436 10.414 1.00 95.44 297 THR A O 1
ATOM 2170 N N . ARG A 1 298 ? 3.896 -1.306 10.423 1.00 97.31 298 ARG A N 1
ATOM 2171 C CA . ARG A 1 298 ? 3.616 -0.988 11.819 1.00 97.31 298 ARG A CA 1
ATOM 2172 C C . ARG A 1 298 ? 2.870 0.328 11.882 1.00 97.31 298 ARG A C 1
ATOM 2174 O O . ARG A 1 298 ? 3.276 1.307 11.258 1.00 97.31 298 ARG A O 1
ATOM 2181 N N . VAL A 1 299 ? 1.812 0.350 12.674 1.00 97.69 299 VAL A N 1
ATOM 2182 C CA . VAL A 1 299 ? 1.020 1.547 12.936 1.00 97.69 299 VAL A CA 1
ATOM 2183 C C . VAL A 1 299 ? 0.871 1.729 14.435 1.00 97.69 299 VAL A C 1
ATOM 2185 O O . VAL A 1 299 ? 0.816 0.752 15.184 1.00 97.69 299 VAL A O 1
ATOM 2188 N N . GLY A 1 300 ? 0.795 2.972 14.881 1.00 95.81 300 GLY A N 1
ATOM 2189 C CA . GLY A 1 300 ? 0.574 3.293 16.281 1.00 95.81 300 GLY A CA 1
ATOM 2190 C C . GLY A 1 300 ? -0.014 4.681 16.434 1.00 95.81 300 GLY A C 1
ATOM 2191 O O . GLY A 1 300 ? 0.178 5.540 15.579 1.00 95.81 300 GLY A O 1
ATOM 2192 N N . GLY A 1 301 ? -0.740 4.901 17.521 1.00 97.38 301 GLY A N 1
ATOM 2193 C CA . GLY A 1 301 ? -1.317 6.196 17.817 1.00 97.38 301 GLY A CA 1
ATOM 2194 C C . GLY A 1 301 ? -1.783 6.329 19.254 1.00 97.38 301 GLY A C 1
ATOM 2195 O O . GLY A 1 301 ? -2.018 5.351 19.967 1.00 97.38 301 GLY A O 1
ATOM 2196 N N . VAL A 1 302 ? -1.926 7.583 19.660 1.00 98.50 302 VAL A N 1
ATOM 2197 C CA . VAL A 1 302 ? -2.573 7.988 20.901 1.00 98.50 302 VAL A CA 1
ATOM 2198 C C . VAL A 1 302 ? -3.765 8.864 20.561 1.00 98.50 302 VAL A C 1
ATOM 2200 O O . VAL A 1 302 ? -3.679 9.762 19.725 1.00 98.50 302 VAL A O 1
ATOM 2203 N N . ALA A 1 303 ? -4.887 8.583 21.201 1.00 98.06 303 ALA A N 1
ATOM 2204 C CA . ALA A 1 303 ? -6.142 9.281 21.010 1.00 98.06 303 ALA A CA 1
ATOM 2205 C C . ALA A 1 303 ? -6.664 9.785 22.347 1.00 98.06 303 ALA A C 1
ATOM 2207 O O . ALA A 1 303 ? -6.528 9.117 23.371 1.00 98.06 303 ALA A O 1
ATOM 2208 N N . ALA A 1 304 ? -7.330 10.928 22.312 1.00 97.75 304 ALA A N 1
ATOM 2209 C CA . ALA A 1 304 ? -8.194 11.377 23.386 1.00 97.75 304 ALA A CA 1
ATOM 2210 C C . ALA A 1 304 ? -9.559 11.735 22.806 1.00 97.75 304 ALA A C 1
ATOM 2212 O O . ALA A 1 304 ? -9.686 12.061 21.620 1.00 97.75 304 ALA A O 1
ATOM 2213 N N . GLY A 1 305 ? -10.586 11.657 23.637 1.00 96.12 305 GLY A N 1
ATOM 2214 C CA . GLY A 1 305 ? -11.932 11.995 23.223 1.00 96.12 305 GLY A CA 1
ATOM 2215 C C . GLY A 1 305 ? -12.853 12.274 24.392 1.00 96.12 305 GLY A C 1
ATOM 2216 O O . GLY A 1 305 ? -12.537 12.003 25.555 1.00 96.12 305 GLY A O 1
ATOM 2217 N N . ALA A 1 306 ? -14.004 12.825 24.041 1.00 93.69 306 ALA A N 1
ATOM 2218 C CA . ALA A 1 306 ? -15.104 13.055 24.951 1.00 93.69 306 ALA A CA 1
ATOM 2219 C C . ALA A 1 306 ? -16.406 12.630 24.275 1.00 93.69 306 ALA A C 1
ATOM 2221 O O . ALA A 1 306 ? -16.603 12.860 23.078 1.00 93.69 306 ALA A O 1
ATOM 2222 N N . ASP A 1 307 ? -17.297 12.028 25.051 1.00 92.12 307 ASP A N 1
ATOM 2223 C CA . ASP A 1 307 ? -18.648 11.706 24.619 1.00 92.12 307 ASP A CA 1
ATOM 2224 C C . ASP A 1 307 ? -19.682 12.236 25.596 1.00 92.12 307 ASP A C 1
ATOM 2226 O O . ASP A 1 307 ? -19.481 12.277 26.808 1.00 92.12 307 ASP A O 1
ATOM 2230 N N . TYR A 1 308 ? -20.801 12.661 25.026 1.00 88.88 308 TYR A N 1
ATOM 2231 C CA . TYR A 1 308 ? -21.959 13.132 25.745 1.00 88.88 308 TYR A CA 1
ATOM 2232 C C . TYR A 1 308 ? -23.063 12.095 25.642 1.00 88.88 308 TYR A C 1
ATOM 2234 O O . TYR A 1 308 ? -23.519 11.727 24.553 1.00 88.88 308 TYR A O 1
ATOM 2242 N N . ARG A 1 309 ? -23.510 11.638 26.806 1.00 85.06 309 ARG A N 1
ATOM 2243 C CA . ARG A 1 309 ? -24.692 10.802 26.936 1.00 85.06 309 ARG A CA 1
ATOM 2244 C C . ARG A 1 309 ? -25.862 11.751 27.150 1.00 85.06 309 ARG A C 1
ATOM 2246 O O . ARG A 1 309 ? -25.890 12.423 28.179 1.00 85.06 309 ARG A O 1
ATOM 2253 N N . PHE A 1 310 ? -26.800 11.798 26.205 1.00 82.12 310 PHE A N 1
ATOM 2254 C CA . PHE A 1 310 ? -28.012 12.631 26.296 1.00 82.12 310 PHE A CA 1
ATOM 2255 C C . PHE A 1 310 ? -29.305 11.829 26.505 1.00 82.12 310 PHE A C 1
ATOM 2257 O O . PHE A 1 310 ? -30.313 12.398 26.916 1.00 82.12 310 PHE A O 1
ATOM 2264 N N . ALA A 1 311 ? -29.273 10.514 26.270 1.00 78.81 311 ALA A N 1
ATOM 2265 C CA . ALA A 1 311 ? -30.290 9.561 26.709 1.00 78.81 311 ALA A CA 1
ATOM 2266 C C . ALA A 1 311 ? -29.602 8.342 27.358 1.00 78.81 311 ALA A C 1
ATOM 2268 O O . ALA A 1 311 ? -28.435 8.088 27.044 1.00 78.81 311 ALA A O 1
ATOM 2269 N N . PRO A 1 312 ? -30.288 7.544 28.208 1.00 74.06 312 PRO A N 1
ATOM 2270 C CA . PRO A 1 312 ? -29.703 6.330 28.803 1.00 74.06 312 PRO A CA 1
ATOM 2271 C C . PRO A 1 312 ? -29.050 5.428 27.753 1.00 74.06 312 PRO A C 1
ATOM 2273 O O . PRO A 1 312 ? -28.000 4.819 27.984 1.00 74.06 312 PRO A O 1
ATOM 2276 N N . ASP A 1 313 ? -29.663 5.445 26.568 1.00 79.38 313 ASP A N 1
ATOM 2277 C CA . ASP A 1 313 ? -29.373 4.553 25.472 1.00 79.38 313 ASP A CA 1
ATOM 2278 C C . ASP A 1 313 ? -28.789 5.256 24.243 1.00 79.38 313 ASP A C 1
ATOM 2280 O O . ASP A 1 313 ? -28.827 4.729 23.130 1.00 79.38 313 ASP A O 1
ATOM 2284 N N . THR A 1 314 ? -28.240 6.462 24.404 1.00 85.38 314 THR A N 1
ATOM 2285 C CA . THR A 1 314 ? -27.640 7.188 23.279 1.00 85.38 314 THR A CA 1
ATOM 2286 C C . THR A 1 314 ? -26.458 8.041 23.700 1.00 85.38 314 THR A C 1
ATOM 2288 O O . THR A 1 314 ? -26.530 8.791 24.676 1.00 85.38 314 THR A O 1
ATOM 2291 N N . LEU A 1 315 ? -25.377 7.950 22.927 1.00 88.50 315 LEU A N 1
ATOM 2292 C CA . LEU A 1 315 ? -24.217 8.822 23.056 1.00 88.50 315 LEU A CA 1
ATOM 2293 C C . LEU A 1 315 ? -23.727 9.302 21.695 1.00 88.50 315 LEU A C 1
ATOM 2295 O O . LEU A 1 315 ? -23.850 8.595 20.691 1.00 88.50 315 LEU A O 1
ATOM 2299 N N . ILE A 1 316 ? -23.115 10.480 21.710 1.00 92.50 316 ILE A N 1
ATOM 2300 C CA . ILE A 1 316 ? -22.297 11.021 20.625 1.00 92.50 316 ILE A CA 1
ATOM 2301 C C . ILE A 1 316 ? -20.970 11.489 21.200 1.00 92.50 316 ILE A C 1
ATOM 2303 O O . ILE A 1 316 ? -20.917 11.958 22.333 1.00 92.50 316 ILE A O 1
ATOM 2307 N N . GLY A 1 317 ? -19.901 11.385 20.428 1.00 94.12 317 GLY A N 1
ATOM 2308 C CA . GLY A 1 317 ? -18.588 11.820 20.861 1.00 94.12 317 GLY A CA 1
ATOM 2309 C C . GLY A 1 317 ? -17.696 12.236 19.716 1.00 94.12 317 GLY A C 1
ATOM 2310 O O . GLY A 1 317 ? -17.998 12.032 18.537 1.00 94.12 317 GLY A O 1
ATOM 2311 N N . PHE A 1 318 ? -16.578 12.828 20.102 1.00 97.12 318 PHE A N 1
ATOM 2312 C CA . PHE A 1 318 ? -15.515 13.222 19.200 1.00 97.12 318 PHE A CA 1
ATOM 2313 C C . PHE A 1 318 ? -14.167 12.782 19.761 1.00 97.12 318 PHE A C 1
ATOM 2315 O O . PHE A 1 318 ? -14.004 12.547 20.961 1.00 97.12 318 PHE A O 1
ATOM 2322 N N . SER A 1 319 ? -13.191 12.664 18.874 1.00 98.12 319 SER A N 1
ATOM 2323 C CA . SER A 1 319 ? -11.828 12.300 19.221 1.00 98.12 319 SER A CA 1
ATOM 2324 C C . SER A 1 319 ? -10.835 13.024 18.331 1.00 98.12 319 SER A C 1
ATOM 2326 O O . SER A 1 319 ? -11.103 13.278 17.157 1.00 98.12 319 SER A O 1
ATOM 2328 N N . LEU A 1 320 ? -9.673 13.310 18.910 1.00 98.75 320 LEU A N 1
ATOM 2329 C CA . LEU A 1 320 ? -8.465 13.694 18.201 1.00 98.75 320 LEU A CA 1
ATOM 2330 C C . LEU A 1 320 ? -7.378 12.673 18.517 1.00 98.75 320 LEU A C 1
ATOM 2332 O O . LEU A 1 320 ? -7.297 12.168 19.641 1.00 98.75 320 LEU A O 1
ATOM 2336 N N . ALA A 1 321 ? -6.539 12.377 17.535 1.00 98.38 321 ALA A N 1
ATOM 2337 C CA . ALA A 1 321 ? -5.439 11.450 17.706 1.00 98.38 321 ALA A CA 1
ATOM 2338 C C . ALA A 1 321 ? -4.216 11.858 16.884 1.00 98.38 321 ALA A C 1
ATOM 2340 O O . ALA A 1 321 ? -4.320 12.492 15.835 1.00 98.38 321 ALA A O 1
ATOM 2341 N N . GLY A 1 322 ? -3.048 11.485 17.391 1.00 98.19 322 GLY A N 1
ATOM 2342 C CA . GLY A 1 322 ? -1.775 11.575 16.691 1.00 98.19 322 GLY A CA 1
ATOM 2343 C C . GLY A 1 322 ? -1.165 10.187 16.608 1.00 98.19 322 GLY A C 1
ATOM 2344 O O . GLY A 1 322 ? -1.339 9.374 17.517 1.00 98.19 322 GLY A O 1
ATOM 2345 N N . GLY A 1 323 ? -0.468 9.893 15.523 1.00 97.00 323 GLY A N 1
ATOM 2346 C CA . GLY A 1 323 ? 0.107 8.570 15.339 1.00 97.00 323 GLY A CA 1
ATOM 2347 C C . GLY A 1 323 ? 1.149 8.527 14.249 1.00 97.00 323 GLY A C 1
ATOM 2348 O O . GLY A 1 323 ? 1.390 9.522 13.569 1.00 97.00 323 GLY A O 1
ATOM 2349 N N . ASN A 1 324 ? 1.729 7.354 14.063 1.00 97.69 324 ASN A N 1
ATOM 2350 C CA . ASN A 1 324 ? 2.751 7.112 13.070 1.00 97.69 324 ASN A CA 1
ATOM 2351 C C . ASN A 1 324 ? 2.508 5.799 12.323 1.00 97.69 324 ASN A C 1
ATOM 2353 O O . ASN A 1 324 ? 1.971 4.826 12.856 1.00 97.69 324 ASN A O 1
ATOM 2357 N N . ILE A 1 325 ? 2.968 5.772 11.080 1.00 98.12 325 ILE A N 1
ATOM 2358 C CA . ILE A 1 325 ? 2.999 4.605 10.202 1.00 98.12 325 ILE A CA 1
ATOM 2359 C C . ILE A 1 325 ? 4.448 4.375 9.815 1.00 98.12 325 ILE A C 1
ATOM 2361 O O . ILE A 1 325 ? 5.189 5.320 9.565 1.00 98.12 325 ILE A O 1
ATOM 2365 N N . ASN A 1 326 ? 4.883 3.126 9.808 1.00 97.19 326 ASN A N 1
ATOM 2366 C CA . ASN A 1 326 ? 6.188 2.698 9.325 1.00 97.19 326 ASN A CA 1
ATOM 2367 C C . ASN A 1 326 ? 5.959 1.469 8.448 1.00 97.19 326 ASN A C 1
ATOM 2369 O O . ASN A 1 326 ? 5.301 0.530 8.892 1.00 97.19 326 ASN A O 1
ATOM 2373 N N . TRP A 1 327 ? 6.489 1.446 7.229 1.00 95.12 327 TRP A N 1
ATOM 2374 C CA . TRP A 1 327 ? 6.414 0.260 6.379 1.00 95.12 327 TRP A CA 1
ATOM 2375 C C . TRP A 1 327 ? 7.716 0.014 5.632 1.00 95.12 327 TRP A C 1
ATOM 2377 O O . TRP A 1 327 ? 8.450 0.942 5.288 1.00 95.12 327 TRP A O 1
ATOM 2387 N N . SER A 1 328 ? 7.977 -1.258 5.362 1.00 92.50 328 SER A N 1
ATOM 2388 C CA . SER A 1 328 ? 9.065 -1.716 4.513 1.00 92.50 328 SER A CA 1
ATOM 2389 C C . SER A 1 328 ? 8.537 -2.646 3.432 1.00 92.50 328 SER A C 1
ATOM 2391 O O . SER A 1 328 ? 7.550 -3.364 3.609 1.00 92.50 328 SER A O 1
ATOM 2393 N N . VAL A 1 329 ? 9.224 -2.606 2.298 1.00 89.38 329 VAL A N 1
ATOM 2394 C CA . VAL A 1 329 ? 9.016 -3.464 1.141 1.00 89.38 329 VAL A CA 1
ATOM 2395 C C . VAL A 1 329 ? 10.316 -4.224 0.920 1.00 89.38 329 VAL A C 1
ATOM 2397 O O . VAL A 1 329 ? 11.356 -3.621 0.647 1.00 89.38 329 VAL A O 1
ATOM 2400 N N . SER A 1 330 ? 10.256 -5.540 1.098 1.00 84.69 330 SER A N 1
ATOM 2401 C CA . SER A 1 330 ? 11.409 -6.436 1.008 1.00 84.69 330 SER A CA 1
ATOM 2402 C C . SER A 1 330 ? 11.288 -7.278 -0.262 1.00 84.69 330 SER A C 1
ATOM 2404 O O . SER A 1 330 ? 10.402 -8.135 -0.329 1.00 84.69 330 SER A O 1
ATOM 2406 N N . PRO A 1 331 ? 12.127 -7.039 -1.287 1.00 69.50 331 PRO A N 1
ATOM 2407 C CA . PRO A 1 331 ? 12.060 -7.798 -2.528 1.00 69.50 331 PRO A CA 1
ATOM 2408 C C . PRO A 1 331 ? 12.277 -9.289 -2.286 1.00 69.50 331 PRO A C 1
ATOM 2410 O O . PRO A 1 331 ? 13.165 -9.684 -1.534 1.00 69.50 331 PRO A O 1
ATOM 2413 N N . THR A 1 332 ? 11.530 -10.125 -3.002 1.00 58.41 332 THR A N 1
ATOM 2414 C CA . THR A 1 332 ? 11.683 -11.588 -2.949 1.00 58.41 332 THR A CA 1
ATOM 2415 C C . THR A 1 332 ? 12.988 -12.075 -3.608 1.00 58.41 332 THR A C 1
ATOM 2417 O O . THR A 1 332 ? 13.354 -13.240 -3.481 1.00 58.41 332 THR A O 1
ATOM 2420 N N . VAL A 1 333 ? 13.722 -11.192 -4.302 1.00 52.69 333 VAL A N 1
ATOM 2421 C CA . VAL A 1 333 ? 15.019 -11.486 -4.934 1.00 52.69 333 VAL A CA 1
ATOM 2422 C C . VAL A 1 333 ? 16.163 -10.925 -4.081 1.00 52.69 333 VAL A C 1
ATOM 2424 O O . VAL A 1 333 ? 16.201 -9.731 -3.778 1.00 52.69 333 VAL A O 1
ATOM 2427 N N . VAL A 1 334 ? 17.122 -11.784 -3.719 1.00 46.97 334 VAL A N 1
ATOM 2428 C CA . VAL A 1 334 ? 18.304 -11.429 -2.914 1.00 46.97 334 VAL A CA 1
ATOM 2429 C C . VAL A 1 334 ? 19.175 -10.405 -3.653 1.00 46.97 334 VAL A C 1
ATOM 2431 O O . VAL A 1 334 ? 19.514 -10.603 -4.816 1.00 46.97 334 VAL A O 1
ATOM 2434 N N . GLY A 1 335 ? 19.549 -9.316 -2.973 1.00 47.09 335 GLY A N 1
ATOM 2435 C CA . GLY A 1 335 ? 20.377 -8.237 -3.537 1.00 47.09 335 GLY A CA 1
ATOM 2436 C C . GLY A 1 335 ? 19.603 -7.146 -4.290 1.00 47.09 335 GLY A C 1
ATOM 2437 O O . GLY A 1 335 ? 20.215 -6.178 -4.734 1.00 47.09 335 GLY A O 1
ATOM 2438 N N . GLY A 1 336 ? 18.275 -7.266 -4.405 1.00 54.47 336 GLY A N 1
ATOM 2439 C CA . GLY A 1 336 ? 17.421 -6.212 -4.955 1.00 54.47 336 GLY A CA 1
ATOM 2440 C C . GLY A 1 336 ? 17.330 -4.982 -4.044 1.00 54.47 336 GLY A C 1
ATOM 2441 O O . GLY A 1 336 ? 17.448 -5.080 -2.820 1.00 54.47 336 GLY A O 1
ATOM 2442 N N . GLY A 1 337 ? 17.113 -3.812 -4.644 1.00 60.03 337 GLY A N 1
ATOM 2443 C CA . GLY A 1 337 ? 16.913 -2.558 -3.925 1.00 60.03 337 GLY A CA 1
ATOM 2444 C C . GLY A 1 337 ? 15.746 -2.612 -2.940 1.00 60.03 337 GLY A C 1
ATOM 2445 O O . GLY A 1 337 ? 14.679 -3.136 -3.249 1.00 60.03 337 GLY A O 1
ATOM 2446 N N . GLN A 1 338 ? 15.957 -2.073 -1.740 1.00 75.38 338 GLN A N 1
ATOM 2447 C CA . GLN A 1 338 ? 14.950 -2.020 -0.678 1.00 75.38 338 GLN A CA 1
ATOM 2448 C C . GLN A 1 338 ? 14.220 -0.682 -0.692 1.00 75.38 338 GLN A C 1
ATOM 2450 O O . GLN A 1 338 ? 14.783 0.342 -1.094 1.00 75.38 338 GLN A O 1
ATOM 2455 N N . GLY A 1 339 ? 12.987 -0.678 -0.192 1.00 88.12 339 GLY A N 1
ATOM 2456 C CA . GLY A 1 339 ? 12.205 0.538 -0.051 1.00 88.12 339 GLY A CA 1
ATOM 2457 C C . GLY A 1 339 ? 11.272 0.505 1.144 1.00 88.12 339 GLY A C 1
ATOM 2458 O O . GLY A 1 339 ? 11.014 -0.532 1.750 1.00 88.12 339 GLY A O 1
ATOM 2459 N N . GLY A 1 340 ? 10.754 1.671 1.486 1.00 92.38 340 GLY A N 1
ATOM 2460 C CA . GLY A 1 340 ? 9.782 1.822 2.551 1.00 92.38 340 GLY A CA 1
ATOM 2461 C C . GLY A 1 340 ? 9.399 3.274 2.741 1.00 92.38 340 GLY A C 1
ATOM 2462 O O . GLY A 1 340 ? 9.668 4.134 1.890 1.00 92.38 340 GLY A O 1
ATOM 2463 N N . GLY A 1 341 ? 8.791 3.536 3.883 1.00 95.38 341 GLY A N 1
ATOM 2464 C CA . GLY A 1 341 ? 8.479 4.885 4.290 1.00 95.38 341 GLY A CA 1
ATOM 2465 C C . GLY A 1 341 ? 7.957 4.968 5.707 1.00 95.38 341 GLY A C 1
ATOM 2466 O O . GLY A 1 341 ? 7.743 3.972 6.406 1.00 95.38 341 GLY A O 1
ATOM 2467 N N . THR A 1 342 ? 7.768 6.208 6.118 1.00 97.62 342 THR A N 1
ATOM 2468 C CA . THR A 1 342 ? 7.178 6.577 7.390 1.00 97.62 342 THR A CA 1
ATOM 2469 C C . THR A 1 342 ? 6.126 7.641 7.156 1.00 97.62 342 THR A C 1
ATOM 2471 O O . THR A 1 342 ? 6.176 8.387 6.178 1.00 97.62 342 THR A O 1
ATOM 2474 N N . SER A 1 343 ? 5.167 7.733 8.062 1.00 98.19 343 SER A N 1
ATOM 2475 C CA . SER A 1 343 ? 4.259 8.864 8.079 1.00 98.19 343 SER A CA 1
ATOM 2476 C C . SER A 1 343 ? 3.919 9.260 9.496 1.00 98.19 343 SER A C 1
ATOM 2478 O O . SER A 1 343 ? 3.582 8.392 10.296 1.00 98.19 343 SER A O 1
ATOM 2480 N N . ASP A 1 344 ? 3.962 10.558 9.768 1.00 98.44 344 ASP A N 1
ATOM 2481 C CA . ASP A 1 344 ? 3.292 11.140 10.923 1.00 98.44 344 ASP A CA 1
ATOM 2482 C C . ASP A 1 344 ? 1.851 11.463 10.542 1.00 98.44 344 ASP A C 1
ATOM 2484 O O . ASP A 1 344 ? 1.550 11.818 9.398 1.00 98.44 344 ASP A O 1
ATOM 2488 N N . THR A 1 345 ? 0.942 11.328 11.501 1.00 98.38 345 THR A N 1
ATOM 2489 C CA . THR A 1 345 ? -0.492 11.424 11.243 1.00 98.38 345 THR A CA 1
ATOM 2490 C C . THR A 1 345 ? -1.197 12.279 12.276 1.00 98.38 345 THR A C 1
ATOM 2492 O O . THR A 1 345 ? -0.908 12.219 13.473 1.00 98.38 345 THR A O 1
ATOM 2495 N N . PHE A 1 346 ? -2.168 13.044 11.793 1.00 98.69 346 PHE A N 1
ATOM 2496 C CA . PHE A 1 346 ? -3.188 13.681 12.610 1.00 98.69 346 PHE A CA 1
ATOM 2497 C C . PHE A 1 346 ? -4.538 13.099 12.224 1.00 98.69 346 PHE A C 1
ATOM 2499 O O . PHE A 1 346 ? -4.878 13.041 11.043 1.00 98.69 346 PHE A O 1
ATOM 2506 N N . MET A 1 347 ? -5.315 12.692 13.214 1.00 98.69 347 MET A N 1
ATOM 2507 C CA . MET A 1 347 ? -6.610 12.055 13.043 1.00 98.69 347 MET A CA 1
ATOM 2508 C C . MET A 1 347 ? -7.667 12.814 13.835 1.00 98.69 347 MET A C 1
ATOM 2510 O O . MET A 1 347 ? -7.433 13.246 14.964 1.00 98.69 347 MET A O 1
ATOM 2514 N N . ALA A 1 348 ? -8.850 12.928 13.251 1.00 98.75 348 ALA A N 1
ATOM 2515 C CA . ALA A 1 348 ? -10.035 13.430 13.922 1.00 98.75 348 ALA A CA 1
ATOM 2516 C C . ALA A 1 348 ? -11.205 12.503 13.615 1.00 98.75 348 ALA A C 1
ATOM 2518 O O . ALA A 1 348 ? -11.309 11.970 12.507 1.00 98.75 348 ALA A O 1
ATOM 2519 N N . GLY A 1 349 ? -12.093 12.314 14.581 1.00 98.38 349 GLY A N 1
ATOM 2520 C CA . GLY A 1 349 ? -13.245 11.448 14.406 1.00 98.38 349 GLY A CA 1
ATOM 2521 C C . GLY A 1 349 ? -14.452 11.901 15.200 1.00 98.38 349 GLY A C 1
ATOM 2522 O O . GLY A 1 349 ? -14.329 12.506 16.264 1.00 98.38 349 GLY A O 1
ATOM 2523 N N . ILE A 1 350 ? -15.620 11.559 14.675 1.00 98.25 350 ILE A N 1
ATOM 2524 C CA . ILE A 1 350 ? -16.898 11.623 15.378 1.00 98.25 350 ILE A CA 1
ATOM 2525 C C . ILE A 1 350 ? -17.483 10.222 15.438 1.00 98.25 350 ILE A C 1
ATOM 2527 O O . ILE A 1 350 ? -17.289 9.417 14.525 1.00 98.25 350 ILE A O 1
ATOM 2531 N N . TYR A 1 351 ? -18.195 9.924 16.513 1.00 96.62 351 TYR A N 1
ATOM 2532 C CA . TYR A 1 351 ? -18.823 8.627 16.694 1.00 96.62 351 TYR A CA 1
ATOM 2533 C C . TYR A 1 351 ? -20.111 8.743 17.489 1.00 96.62 351 TYR A C 1
ATOM 2535 O O . TYR A 1 351 ? -20.341 9.709 18.215 1.00 96.62 351 TYR A O 1
ATOM 2543 N N . GLY A 1 352 ? -20.957 7.734 17.356 1.00 92.75 352 GLY A N 1
ATOM 2544 C CA . GLY A 1 352 ? -22.195 7.640 18.101 1.00 92.75 352 GLY A CA 1
ATOM 2545 C C . GLY A 1 352 ? -22.634 6.201 18.277 1.00 92.75 352 GLY A C 1
ATOM 2546 O O . GLY A 1 352 ? -22.239 5.304 17.526 1.00 92.75 352 GLY A O 1
ATOM 2547 N N . LYS A 1 353 ? -23.462 5.984 19.295 1.00 90.81 353 LYS A N 1
ATOM 2548 C CA . LYS A 1 353 ? -24.094 4.695 19.556 1.00 90.81 353 LYS A CA 1
ATOM 2549 C C . LYS A 1 353 ? -25.510 4.904 20.060 1.00 90.81 353 LYS A C 1
ATOM 2551 O O . LYS A 1 353 ? -25.742 5.744 20.926 1.00 90.81 353 LYS A O 1
ATOM 2556 N N . TYR A 1 354 ? -26.421 4.101 19.534 1.00 90.00 354 TYR A N 1
ATOM 2557 C CA . TYR A 1 354 ? -27.834 4.090 19.868 1.00 90.00 354 TYR A CA 1
ATOM 2558 C C . TYR A 1 354 ? -28.265 2.665 20.221 1.00 90.00 354 TYR A C 1
ATOM 2560 O O . TYR A 1 354 ? -27.999 1.737 19.458 1.00 90.00 354 TYR A O 1
ATOM 2568 N N . GLY A 1 355 ? -28.885 2.467 21.383 1.00 86.00 355 GLY A N 1
ATOM 2569 C CA . GLY A 1 355 ? -29.457 1.178 21.781 1.00 86.00 355 GLY A CA 1
ATOM 2570 C C . GLY A 1 355 ? -30.946 1.090 21.508 1.00 86.00 355 GLY A C 1
ATOM 2571 O O . GLY A 1 355 ? -31.670 2.076 21.604 1.00 86.00 355 GLY A O 1
ATOM 2572 N N . ILE A 1 356 ? -31.391 -0.119 21.178 1.00 84.25 356 ILE A N 1
ATOM 2573 C CA . ILE A 1 356 ? -32.765 -0.439 20.795 1.00 84.25 356 ILE A CA 1
ATOM 2574 C C . ILE A 1 356 ? -33.146 -1.755 21.479 1.00 84.25 356 ILE A C 1
ATOM 2576 O O . ILE A 1 356 ? -32.939 -2.838 20.928 1.00 84.25 356 ILE A O 1
ATOM 2580 N N . GLY A 1 357 ? -33.662 -1.683 22.709 1.00 83.69 357 GLY A N 1
ATOM 2581 C CA . GLY A 1 357 ? -33.927 -2.880 23.516 1.00 83.69 357 GLY A CA 1
ATOM 2582 C C . GLY A 1 357 ? -32.643 -3.712 23.680 1.00 83.69 357 GLY A C 1
ATOM 2583 O O . GLY A 1 357 ? -31.647 -3.152 24.127 1.00 83.69 357 GLY A O 1
ATOM 2584 N N . PRO A 1 358 ? -32.608 -5.007 23.309 1.00 84.00 358 PRO A N 1
ATOM 2585 C CA . PRO A 1 358 ? -31.388 -5.827 23.319 1.00 84.00 358 PRO A CA 1
ATOM 2586 C C . PRO A 1 358 ? -30.431 -5.559 22.138 1.00 84.00 358 PRO A C 1
ATOM 2588 O O . PRO A 1 358 ? -29.346 -6.142 22.087 1.00 84.00 358 PRO A O 1
ATOM 2591 N N . GLY A 1 359 ? -30.824 -4.722 21.175 1.00 86.94 359 GLY A N 1
ATOM 2592 C CA . GLY A 1 359 ? -30.024 -4.352 20.013 1.00 86.94 359 GLY A CA 1
ATOM 2593 C C . GLY A 1 359 ? -29.268 -3.035 20.173 1.00 86.94 359 GLY A C 1
ATOM 2594 O O . GLY A 1 359 ? -29.526 -2.247 21.083 1.00 86.94 359 GLY A O 1
ATOM 2595 N N . TYR A 1 360 ? -28.337 -2.774 19.260 1.00 89.69 360 TYR A N 1
ATOM 2596 C CA . TYR A 1 360 ? -27.694 -1.470 19.119 1.00 89.69 360 TYR A CA 1
ATOM 2597 C C . TYR A 1 360 ? -27.248 -1.207 17.682 1.00 89.69 360 TYR A C 1
ATOM 2599 O O . TYR A 1 360 ? -27.041 -2.138 16.905 1.00 89.69 360 TYR A O 1
ATOM 2607 N N . ILE A 1 361 ? -27.031 0.072 17.382 1.00 93.56 361 ILE A N 1
ATOM 2608 C CA . ILE A 1 361 ? -26.319 0.563 16.204 1.00 93.56 361 ILE A CA 1
ATOM 2609 C C . ILE A 1 361 ? -25.205 1.500 16.679 1.00 93.56 361 ILE A C 1
ATOM 2611 O O . ILE A 1 361 ? -25.423 2.335 17.558 1.00 93.56 361 ILE A O 1
ATOM 2615 N N . SER A 1 362 ? -24.007 1.368 16.121 1.00 94.06 362 SER A N 1
ATOM 2616 C CA . SER A 1 362 ? -22.910 2.322 16.282 1.00 94.06 362 SER A CA 1
ATOM 2617 C C . SER A 1 362 ? -22.391 2.780 14.928 1.00 94.06 362 SER A C 1
ATOM 2619 O O . SER A 1 362 ? -22.444 2.050 13.939 1.00 94.06 362 SER A O 1
ATOM 2621 N N . ALA A 1 363 ? -21.896 4.011 14.886 1.00 96.75 363 ALA A N 1
ATOM 2622 C CA . ALA A 1 363 ? -21.296 4.577 13.693 1.00 96.75 363 ALA A CA 1
ATOM 2623 C C . ALA A 1 363 ? -20.123 5.488 14.054 1.00 96.75 363 ALA A C 1
ATOM 2625 O O . ALA A 1 363 ? -20.122 6.114 15.115 1.00 96.75 363 ALA A O 1
ATOM 2626 N N . ALA A 1 364 ? -19.144 5.575 13.160 1.00 98.19 364 ALA A N 1
ATOM 2627 C CA . ALA A 1 364 ? -18.052 6.533 13.243 1.00 98.19 364 ALA A CA 1
ATOM 2628 C C . ALA A 1 364 ? -17.676 7.053 11.856 1.00 98.19 364 ALA A C 1
ATOM 2630 O O . ALA A 1 364 ? -17.804 6.336 10.862 1.00 98.19 364 ALA A O 1
ATOM 2631 N N . ALA A 1 365 ? -17.177 8.284 11.817 1.00 98.75 365 ALA A N 1
ATOM 2632 C CA . ALA A 1 365 ? -16.562 8.898 10.650 1.00 98.75 365 ALA A CA 1
ATOM 2633 C C . ALA A 1 365 ? -15.233 9.533 11.062 1.00 98.75 365 ALA A C 1
ATOM 2635 O O . ALA A 1 365 ? -15.139 10.145 12.128 1.00 98.75 365 ALA A O 1
ATOM 2636 N N . THR A 1 366 ? -14.210 9.381 10.226 1.00 98.62 366 THR A N 1
ATOM 2637 C CA . THR A 1 366 ? -12.844 9.812 10.524 1.00 98.62 366 THR A CA 1
ATOM 2638 C C . THR A 1 366 ? -12.227 10.563 9.356 1.00 98.62 366 THR A C 1
ATOM 2640 O O . THR A 1 366 ? -12.434 10.222 8.191 1.00 98.62 366 THR A O 1
ATOM 2643 N N . TYR A 1 367 ? -11.407 11.550 9.693 1.00 98.75 367 TYR A N 1
ATOM 2644 C CA . TYR A 1 367 ? -10.466 12.205 8.798 1.00 98.75 367 TYR A CA 1
ATOM 2645 C C . TYR A 1 367 ? -9.045 11.930 9.284 1.00 98.75 367 TYR A C 1
ATOM 2647 O O . TYR A 1 367 ? -8.789 11.852 10.490 1.00 98.75 367 TYR A O 1
ATOM 2655 N N . THR A 1 368 ? -8.105 11.793 8.358 1.00 98.75 368 THR A N 1
ATOM 2656 C CA . THR A 1 368 ? -6.687 11.643 8.676 1.00 98.75 368 THR A CA 1
ATOM 2657 C C . THR A 1 368 ? -5.845 12.443 7.701 1.00 98.75 368 THR A C 1
ATOM 2659 O O . THR A 1 368 ? -5.992 12.308 6.491 1.00 98.75 368 THR A O 1
ATOM 2662 N N . ASN A 1 369 ? -4.943 13.267 8.219 1.00 98.62 369 ASN A N 1
ATOM 2663 C CA . ASN A 1 369 ? -3.871 13.850 7.429 1.00 98.62 369 ASN A CA 1
ATOM 2664 C C . ASN A 1 369 ? -2.596 13.037 7.648 1.00 98.62 369 ASN A C 1
ATOM 2666 O O . ASN A 1 369 ? -2.261 12.724 8.791 1.00 98.62 369 ASN A O 1
ATOM 2670 N N . TYR A 1 370 ? -1.890 12.741 6.564 1.00 98.56 370 TYR A N 1
ATOM 2671 C CA . TYR A 1 370 ? -0.633 12.006 6.571 1.00 98.56 370 TYR A CA 1
ATOM 2672 C C . TYR A 1 370 ? 0.473 12.908 6.029 1.00 98.56 370 TYR A C 1
ATOM 2674 O O . TYR A 1 370 ? 0.370 13.401 4.903 1.00 98.56 370 TYR A O 1
ATOM 2682 N N . TRP A 1 371 ? 1.535 13.091 6.806 1.00 98.44 371 TRP A N 1
ATOM 2683 C CA . TRP A 1 371 ? 2.803 13.642 6.329 1.00 98.44 371 TRP A CA 1
ATOM 2684 C C . TRP A 1 371 ? 3.718 12.469 6.043 1.00 98.44 371 TRP A C 1
ATOM 2686 O O . TRP A 1 371 ? 4.097 11.755 6.969 1.00 98.44 371 TRP A O 1
ATOM 2696 N N . VAL A 1 372 ? 3.973 12.197 4.769 1.00 98.38 372 VAL A N 1
ATOM 2697 C CA . VAL A 1 372 ? 4.569 10.945 4.313 1.00 98.38 372 VAL A CA 1
ATOM 2698 C C . VAL A 1 372 ? 5.977 11.197 3.799 1.00 98.38 372 VAL A C 1
ATOM 2700 O O . VAL A 1 372 ? 6.170 12.033 2.922 1.00 98.38 372 VAL A O 1
ATOM 2703 N N . GLY A 1 373 ? 6.937 10.430 4.309 1.00 97.31 373 GLY A N 1
ATOM 2704 C CA . GLY A 1 373 ? 8.300 10.360 3.798 1.00 97.31 373 GLY A CA 1
ATOM 2705 C C . GLY A 1 373 ? 8.578 8.961 3.261 1.00 97.31 373 GLY A C 1
ATOM 2706 O O . GLY A 1 373 ? 8.307 7.958 3.921 1.00 97.31 373 GLY A O 1
ATOM 2707 N N . THR A 1 374 ? 9.124 8.871 2.055 1.00 95.81 374 THR A N 1
ATOM 2708 C CA . THR A 1 374 ? 9.482 7.599 1.417 1.00 95.81 374 THR A CA 1
ATOM 2709 C C . THR A 1 374 ? 10.946 7.584 1.031 1.00 95.81 374 THR A C 1
ATOM 2711 O O . THR A 1 374 ? 11.532 8.616 0.713 1.00 95.81 374 THR A O 1
ATOM 2714 N N . SER A 1 375 ? 11.544 6.397 1.076 1.00 92.44 375 SER A N 1
ATOM 2715 C CA . SER A 1 375 ? 12.922 6.173 0.657 1.00 92.44 375 SER A CA 1
ATOM 2716 C C . SER A 1 375 ? 13.028 4.814 -0.013 1.00 92.44 375 SER A C 1
ATOM 2718 O O . SER A 1 375 ? 12.481 3.825 0.487 1.00 92.44 375 SER A O 1
ATOM 2720 N N . ARG A 1 376 ? 13.733 4.757 -1.139 1.00 88.69 376 ARG A N 1
ATOM 2721 C CA . ARG A 1 376 ? 14.078 3.508 -1.815 1.00 88.69 376 ARG A CA 1
ATOM 2722 C C . ARG A 1 376 ? 15.459 3.577 -2.446 1.00 88.69 376 ARG A C 1
ATOM 2724 O O . ARG A 1 376 ? 15.989 4.652 -2.702 1.00 88.69 376 ARG A O 1
ATOM 2731 N N . SER A 1 377 ? 16.000 2.408 -2.735 1.00 80.25 377 SER A N 1
ATOM 2732 C CA . SER A 1 377 ? 17.188 2.194 -3.565 1.00 80.25 377 SER A CA 1
ATOM 2733 C C . SER A 1 377 ? 16.825 1.216 -4.679 1.00 80.25 377 SER A C 1
ATOM 2735 O O . SER A 1 377 ? 15.885 0.437 -4.521 1.00 80.25 377 SER A O 1
ATOM 2737 N N . THR A 1 378 ? 17.537 1.254 -5.800 1.00 72.81 378 THR A N 1
ATOM 2738 C CA . THR A 1 378 ? 17.512 0.167 -6.796 1.00 72.81 378 THR A CA 1
ATOM 2739 C C . THR A 1 378 ? 18.593 -0.865 -6.484 1.00 72.81 378 THR A C 1
ATOM 2741 O O . THR A 1 378 ? 18.375 -2.062 -6.668 1.00 72.81 378 THR A O 1
ATOM 2744 N N . ILE A 1 379 ? 19.717 -0.410 -5.917 1.00 68.56 379 ILE A N 1
ATOM 2745 C CA . ILE A 1 379 ? 20.762 -1.247 -5.331 1.00 68.56 379 ILE A CA 1
ATOM 2746 C C . ILE A 1 379 ? 21.176 -0.646 -3.991 1.00 68.56 379 ILE A C 1
ATOM 2748 O O . ILE A 1 379 ? 21.535 0.529 -3.883 1.00 68.56 379 ILE A O 1
ATOM 2752 N N . VAL A 1 380 ? 21.178 -1.487 -2.961 1.00 70.12 380 VAL A N 1
ATOM 2753 C CA . VAL A 1 380 ? 21.555 -1.094 -1.603 1.00 70.12 380 VAL A CA 1
ATOM 2754 C C . VAL A 1 380 ? 22.975 -0.520 -1.586 1.00 70.12 380 VAL A C 1
ATOM 2756 O O . VAL A 1 380 ? 23.927 -1.178 -1.996 1.00 70.12 380 VAL A O 1
ATOM 2759 N N . GLY A 1 381 ? 23.115 0.709 -1.084 1.00 71.06 381 GLY A N 1
ATOM 2760 C CA . GLY A 1 381 ? 24.407 1.383 -0.917 1.00 71.06 381 GLY A CA 1
ATOM 2761 C C . GLY A 1 381 ? 24.953 2.081 -2.166 1.00 71.06 381 GLY A C 1
ATOM 2762 O O . GLY A 1 381 ? 25.992 2.726 -2.064 1.00 71.06 381 GLY A O 1
ATOM 2763 N N . VAL A 1 382 ? 24.267 1.996 -3.312 1.00 72.44 382 VAL A N 1
ATOM 2764 C CA . VAL A 1 382 ? 24.692 2.645 -4.566 1.00 72.44 382 VAL A CA 1
ATOM 2765 C C . VAL A 1 382 ? 23.882 3.907 -4.840 1.00 72.44 382 VAL A C 1
ATOM 2767 O O . VAL A 1 382 ? 24.450 4.963 -5.119 1.00 72.44 382 VAL A O 1
ATOM 2770 N N . ASP A 1 383 ? 22.557 3.813 -4.744 1.00 75.44 383 ASP A N 1
ATOM 2771 C CA . ASP A 1 383 ? 21.646 4.921 -4.998 1.00 75.44 383 ASP A CA 1
ATOM 2772 C C . ASP A 1 383 ? 20.576 5.057 -3.913 1.00 75.44 383 ASP A C 1
ATOM 2774 O O . ASP A 1 383 ? 20.338 4.162 -3.097 1.00 75.44 383 ASP A O 1
ATOM 2778 N N . GLN A 1 384 ? 19.959 6.235 -3.861 1.00 86.12 384 GLN A N 1
ATOM 2779 C CA . GLN A 1 384 ? 18.835 6.487 -2.972 1.00 86.12 384 GLN A CA 1
ATOM 2780 C C . GLN A 1 384 ? 17.923 7.558 -3.555 1.00 86.12 384 GLN A C 1
ATOM 2782 O O . GLN A 1 384 ? 18.377 8.640 -3.927 1.00 86.12 384 GLN A O 1
ATOM 2787 N N . PHE A 1 385 ? 16.629 7.258 -3.564 1.00 90.44 385 PHE A N 1
ATOM 2788 C CA . PHE A 1 385 ? 15.557 8.144 -3.991 1.00 90.44 385 PHE A CA 1
ATOM 2789 C C . PHE A 1 385 ? 14.616 8.381 -2.822 1.00 90.44 385 PHE A C 1
ATOM 2791 O O . PHE A 1 385 ? 14.235 7.432 -2.132 1.00 90.44 385 PHE A O 1
ATOM 2798 N N . LYS A 1 386 ? 14.252 9.642 -2.597 1.00 94.12 386 LYS A N 1
ATOM 2799 C CA . LYS A 1 386 ? 13.329 10.046 -1.536 1.00 94.12 386 LYS A CA 1
ATOM 2800 C C . LYS A 1 386 ? 12.197 10.891 -2.085 1.00 94.12 386 LYS A C 1
ATOM 2802 O O . LYS A 1 386 ? 12.415 11.670 -3.006 1.00 94.12 386 LYS A O 1
ATOM 2807 N N . ALA A 1 387 ? 11.025 10.781 -1.479 1.00 95.44 387 ALA A N 1
ATOM 2808 C CA . ALA A 1 387 ? 9.935 11.722 -1.697 1.00 95.44 387 ALA A CA 1
ATOM 2809 C C . ALA A 1 387 ? 9.237 12.040 -0.380 1.00 95.44 387 ALA A C 1
ATOM 2811 O O . ALA A 1 387 ? 8.935 11.125 0.391 1.00 95.44 387 ALA A O 1
ATOM 2812 N N . ASP A 1 388 ? 8.933 13.320 -0.193 1.00 96.94 388 ASP A N 1
ATOM 2813 C CA . ASP A 1 388 ? 8.113 13.840 0.894 1.00 96.94 388 ASP A CA 1
ATOM 2814 C C . ASP A 1 388 ? 6.822 14.405 0.297 1.00 96.94 388 ASP A C 1
ATOM 2816 O O . ASP A 1 388 ? 6.855 15.193 -0.652 1.00 96.94 388 ASP A O 1
ATOM 2820 N N . TYR A 1 389 ? 5.672 13.975 0.810 1.00 97.06 389 TYR A N 1
ATOM 2821 C CA . TYR A 1 389 ? 4.369 14.393 0.299 1.00 97.06 389 TYR A CA 1
ATOM 2822 C C . TYR A 1 389 ? 3.280 14.314 1.368 1.00 97.06 389 TYR A C 1
ATOM 2824 O O . TYR A 1 389 ? 3.400 13.616 2.374 1.00 97.06 389 TYR A O 1
ATOM 2832 N N . ASN A 1 390 ? 2.178 15.020 1.124 1.00 97.62 390 ASN A N 1
ATOM 2833 C CA . ASN A 1 390 ? 0.988 14.948 1.963 1.00 97.62 390 ASN A CA 1
ATOM 2834 C C . ASN A 1 390 ? -0.045 14.008 1.341 1.00 97.62 390 ASN A C 1
ATOM 2836 O O . ASN A 1 390 ? -0.232 13.984 0.121 1.00 97.62 390 ASN A O 1
ATOM 2840 N N . ALA A 1 391 ? -0.760 13.281 2.191 1.00 98.00 391 ALA A N 1
ATOM 2841 C CA . ALA A 1 391 ? -1.904 12.477 1.795 1.00 98.00 391 ALA A CA 1
ATOM 2842 C C . ALA A 1 391 ? -3.077 12.679 2.758 1.00 98.00 391 ALA A C 1
ATOM 2844 O O . ALA A 1 391 ? -2.910 13.138 3.890 1.00 98.00 391 ALA A O 1
ATOM 2845 N N . GLN A 1 392 ? -4.276 12.333 2.299 1.00 98.19 392 GLN A N 1
ATOM 2846 C CA . GLN A 1 392 ? -5.520 12.502 3.047 1.00 98.19 392 GLN A CA 1
ATOM 2847 C C . GLN A 1 392 ? -6.285 11.186 3.127 1.00 98.19 392 GLN A C 1
ATOM 2849 O O . GLN A 1 392 ? -6.366 10.442 2.151 1.00 98.19 392 GLN A O 1
ATOM 2854 N N . GLY A 1 393 ? -6.864 10.923 4.291 1.00 98.19 393 GLY A N 1
ATOM 2855 C CA . GLY A 1 393 ? -7.645 9.739 4.606 1.00 98.19 393 GLY A CA 1
ATOM 2856 C C . GLY A 1 393 ? -9.046 10.106 5.044 1.00 98.19 393 GLY A C 1
ATOM 2857 O O . GLY A 1 393 ? -9.231 11.010 5.857 1.00 98.19 393 GLY A O 1
ATOM 2858 N N . TRP A 1 394 ? -10.019 9.362 4.540 1.00 98.44 394 TRP A N 1
ATOM 2859 C CA . TRP A 1 394 ? -11.403 9.413 4.993 1.00 98.44 394 TRP A CA 1
ATOM 2860 C C . TRP A 1 394 ? -11.844 8.006 5.348 1.00 98.44 394 TRP A C 1
ATOM 2862 O O . TRP A 1 394 ? -11.536 7.065 4.619 1.00 98.44 394 TRP A O 1
ATOM 2872 N N . GLY A 1 395 ? -12.553 7.857 6.459 1.00 98.44 395 GLY A N 1
ATOM 2873 C CA . GLY A 1 395 ? -13.021 6.564 6.936 1.00 98.44 395 GLY A CA 1
ATOM 2874 C C . GLY A 1 395 ? -14.417 6.652 7.520 1.00 98.44 395 GLY A C 1
ATOM 2875 O O . GLY A 1 395 ? -14.825 7.684 8.050 1.00 98.44 395 GLY A O 1
ATOM 2876 N N . GLY A 1 396 ? -15.152 5.554 7.431 1.00 98.25 396 GLY A N 1
ATOM 2877 C CA . GLY A 1 396 ? -16.453 5.410 8.055 1.00 98.25 396 GLY A CA 1
ATOM 2878 C C . GLY A 1 396 ? -16.734 3.959 8.400 1.00 98.25 396 GLY A C 1
ATOM 2879 O O . GLY A 1 396 ? -16.340 3.052 7.667 1.00 98.25 396 GLY A O 1
ATOM 2880 N N . ARG A 1 397 ? -17.423 3.741 9.518 1.00 98.19 397 ARG A N 1
ATOM 2881 C CA . ARG A 1 397 ? -17.885 2.421 9.952 1.00 98.19 397 ARG A CA 1
ATOM 2882 C C . ARG A 1 397 ? -19.295 2.525 10.501 1.00 98.19 397 ARG A C 1
ATOM 2884 O O . ARG A 1 397 ? -19.582 3.452 11.252 1.00 98.19 397 ARG A O 1
ATOM 2891 N N . ILE A 1 398 ? -20.138 1.556 10.164 1.00 97.69 398 ILE A N 1
ATOM 2892 C CA . ILE A 1 398 ? -21.449 1.341 10.777 1.00 97.69 398 ILE A CA 1
ATOM 2893 C C . ILE A 1 398 ? -21.509 -0.110 11.236 1.00 97.69 398 ILE A C 1
ATOM 2895 O O . ILE A 1 398 ? -21.099 -1.015 10.513 1.00 97.69 398 ILE A O 1
ATOM 2899 N N . GLU A 1 399 ? -22.019 -0.334 12.436 1.00 96.19 399 GLU A N 1
ATOM 2900 C CA . GLU A 1 399 ? -22.160 -1.653 13.028 1.00 96.19 399 GLU A CA 1
ATOM 2901 C C . GLU A 1 399 ? -23.505 -1.777 13.740 1.00 96.19 399 GLU A C 1
ATOM 2903 O O . GLU A 1 399 ? -23.953 -0.846 14.404 1.00 96.19 399 GLU A O 1
ATOM 2908 N N . GLY A 1 400 ? -24.129 -2.946 13.632 1.00 94.50 400 GLY A N 1
ATOM 2909 C CA . GLY A 1 400 ? -25.318 -3.303 14.393 1.00 94.50 400 GLY A CA 1
ATOM 2910 C C . GLY A 1 400 ? -25.153 -4.660 15.060 1.00 94.50 400 GLY A C 1
ATOM 2911 O O . GLY A 1 400 ? -24.564 -5.572 14.481 1.00 94.50 400 GLY A O 1
ATOM 2912 N N . GLY A 1 401 ? -25.681 -4.809 16.272 1.00 93.62 401 GLY A N 1
ATOM 2913 C CA . GLY A 1 401 ? -25.647 -6.071 17.008 1.00 93.62 401 GLY A CA 1
ATOM 2914 C C . GLY A 1 401 ? -26.899 -6.293 17.841 1.00 93.62 401 GLY A C 1
ATOM 2915 O O . GLY A 1 401 ? -27.609 -5.344 18.168 1.00 93.62 401 GLY A O 1
ATOM 2916 N N . TYR A 1 402 ? -27.170 -7.552 18.182 1.00 92.31 402 TYR A N 1
ATOM 2917 C CA . TYR A 1 402 ? -28.358 -7.948 18.939 1.00 92.31 402 TYR A CA 1
ATOM 2918 C C . TYR A 1 402 ? -28.002 -8.970 20.014 1.00 92.31 402 TYR A C 1
ATOM 2920 O O . TYR A 1 402 ? -27.471 -10.036 19.716 1.00 92.31 402 TYR A O 1
ATOM 2928 N N . LYS A 1 403 ? -28.290 -8.668 21.279 1.00 89.81 403 LYS A N 1
ATOM 2929 C CA . LYS A 1 403 ? -28.014 -9.575 22.393 1.00 89.81 403 LYS A CA 1
ATOM 2930 C C . LYS A 1 403 ? -29.084 -10.667 22.460 1.00 89.81 403 LYS A C 1
ATOM 2932 O O . LYS A 1 403 ? -30.232 -10.392 22.792 1.00 89.81 403 LYS A O 1
ATOM 2937 N N . VAL A 1 404 ? -28.701 -11.915 22.193 1.00 88.44 404 VAL A N 1
ATOM 2938 C CA . VAL A 1 404 ? -29.643 -13.055 22.133 1.00 88.44 404 VAL A CA 1
ATOM 2939 C C . VAL A 1 404 ? -29.915 -13.707 23.492 1.00 88.44 404 VAL A C 1
ATOM 2941 O O . VAL A 1 404 ? -30.811 -14.535 23.610 1.00 88.44 404 VAL A O 1
ATOM 2944 N N . GLY A 1 405 ? -29.170 -13.326 24.532 1.00 77.88 405 GLY A N 1
ATOM 2945 C CA . GLY A 1 405 ? -29.376 -13.802 25.898 1.00 77.88 405 GLY A CA 1
ATOM 2946 C C . GLY A 1 405 ? -28.076 -14.140 26.618 1.00 77.88 405 GLY A C 1
ATOM 2947 O O . GLY A 1 405 ? -26.982 -13.774 26.174 1.00 77.88 405 GLY A O 1
ATOM 2948 N N . GLN A 1 406 ? -28.215 -14.820 27.756 1.00 82.12 406 GLN A N 1
ATOM 2949 C CA . GLN A 1 406 ? -27.106 -15.263 28.594 1.00 82.12 406 GLN A CA 1
ATOM 2950 C C . GLN A 1 406 ? -27.122 -16.793 28.705 1.00 82.12 406 GLN A C 1
ATOM 2952 O O . GLN A 1 406 ? -28.115 -17.373 29.137 1.00 82.12 406 GLN A O 1
ATOM 2957 N N . TYR A 1 407 ? -26.017 -17.440 28.341 1.00 80.56 407 TYR A N 1
ATOM 2958 C CA . TYR A 1 407 ? -25.816 -18.886 28.477 1.00 80.56 407 TYR A CA 1
ATOM 2959 C C . TYR A 1 407 ? -24.512 -19.134 29.239 1.00 80.56 407 TYR A C 1
ATOM 2961 O O . TYR A 1 407 ? -23.518 -18.459 28.979 1.00 80.56 407 TYR A O 1
ATOM 2969 N N . TRP A 1 408 ? -24.525 -20.024 30.239 1.00 78.62 408 TRP A N 1
ATOM 2970 C CA . TRP A 1 408 ? -23.419 -20.213 31.204 1.00 78.62 408 TRP A CA 1
ATOM 2971 C C . TRP A 1 408 ? -22.906 -18.908 31.842 1.00 78.62 408 TRP A C 1
ATOM 2973 O O . TRP A 1 408 ? -21.711 -18.720 32.080 1.00 78.62 408 TRP A O 1
ATOM 2983 N N . THR A 1 409 ? -23.822 -17.975 32.110 1.00 84.12 409 THR A N 1
ATOM 2984 C CA . THR A 1 409 ? -23.507 -16.644 32.657 1.00 84.12 409 THR A CA 1
ATOM 2985 C C . THR A 1 409 ? -22.681 -15.761 31.694 1.00 84.12 409 THR A C 1
ATOM 2987 O O . THR A 1 409 ? -22.192 -14.707 32.093 1.00 84.12 409 THR A O 1
ATOM 2990 N N . VAL A 1 410 ? -22.571 -16.127 30.414 1.00 88.69 410 VAL A N 1
ATOM 2991 C CA . VAL A 1 410 ? -21.904 -15.359 29.349 1.00 88.69 410 VAL A CA 1
ATOM 2992 C C . VAL A 1 410 ? -22.950 -14.763 28.409 1.00 88.69 410 VAL A C 1
ATOM 2994 O O . VAL A 1 410 ? -23.890 -15.447 28.007 1.00 88.69 410 VAL A O 1
ATOM 2997 N N . ASN A 1 411 ? -22.809 -13.481 28.076 1.00 89.62 411 ASN A N 1
ATOM 2998 C CA . ASN A 1 411 ? -23.652 -12.789 27.105 1.00 89.62 411 ASN A CA 1
ATOM 2999 C C . ASN A 1 411 ? -23.215 -13.136 25.684 1.00 89.62 411 ASN A C 1
ATOM 3001 O O . ASN A 1 411 ? -22.019 -13.157 25.415 1.00 89.62 411 ASN A O 1
ATOM 3005 N N . TRP A 1 412 ? -24.172 -13.321 24.776 1.00 91.81 412 TRP A N 1
ATOM 3006 C CA . TRP A 1 412 ? -23.909 -13.612 23.364 1.00 91.81 412 TRP A CA 1
ATOM 3007 C C . TRP A 1 412 ? -24.537 -12.539 22.477 1.00 91.81 412 TRP A C 1
ATOM 3009 O O . TRP A 1 412 ? -25.720 -12.224 22.621 1.00 91.81 412 TRP A O 1
ATOM 3019 N N . THR A 1 413 ? -23.739 -11.960 21.578 1.00 93.94 413 THR A N 1
ATOM 3020 C CA . THR A 1 413 ? -24.162 -10.853 20.706 1.00 93.94 413 THR A CA 1
ATOM 3021 C C . THR A 1 413 ? -23.641 -11.057 19.283 1.00 93.94 413 THR A C 1
ATOM 3023 O O . THR A 1 413 ? -22.497 -10.689 18.992 1.00 93.94 413 THR A O 1
ATOM 3026 N N . PRO A 1 414 ? -24.442 -11.653 18.385 1.00 96.25 414 PRO A N 1
ATOM 3027 C CA . PRO A 1 414 ? -24.208 -11.567 16.951 1.00 96.25 414 PRO A CA 1
ATOM 3028 C C . PRO A 1 414 ? -24.201 -10.111 16.480 1.00 96.25 414 PRO A C 1
ATOM 3030 O O . PRO A 1 414 ? -24.942 -9.274 17.008 1.00 96.25 414 PRO A O 1
ATOM 3033 N N . TYR A 1 415 ? -23.375 -9.812 15.484 1.00 96.25 415 TYR A N 1
ATOM 3034 C CA . TYR A 1 415 ? -23.296 -8.485 14.890 1.00 96.25 415 TYR A CA 1
ATOM 3035 C C . TYR A 1 415 ? -22.893 -8.540 13.416 1.00 96.25 415 TYR A C 1
ATOM 3037 O O . TYR A 1 415 ? -22.310 -9.519 12.944 1.00 96.25 415 TYR A O 1
ATOM 3045 N N . GLY A 1 416 ? -23.176 -7.445 12.720 1.00 97.69 416 GLY A N 1
ATOM 3046 C CA . GLY A 1 416 ? -22.668 -7.160 11.386 1.00 97.69 416 GLY A CA 1
ATOM 3047 C C . GLY A 1 416 ? -22.155 -5.727 11.308 1.00 97.69 416 GLY A C 1
ATOM 3048 O O . GLY A 1 416 ? -22.680 -4.837 11.980 1.00 97.69 416 GLY A O 1
ATOM 3049 N N . ALA A 1 417 ? -21.125 -5.500 10.502 1.00 97.50 417 ALA A N 1
ATOM 3050 C CA . ALA A 1 417 ? -20.572 -4.179 10.260 1.00 97.50 417 ALA A CA 1
ATOM 3051 C C . ALA A 1 417 ? -20.172 -3.986 8.799 1.00 97.50 417 ALA A C 1
ATOM 3053 O O . ALA A 1 417 ? -19.792 -4.927 8.104 1.00 97.50 417 ALA A O 1
ATOM 3054 N N . ILE A 1 418 ? -20.231 -2.733 8.362 1.00 97.88 418 ILE A N 1
ATOM 3055 C CA . ILE A 1 418 ? -19.710 -2.280 7.078 1.00 97.88 418 ILE A CA 1
ATOM 3056 C C . ILE A 1 418 ? -18.762 -1.123 7.351 1.00 97.88 418 ILE A C 1
ATOM 3058 O O . ILE A 1 418 ? -19.040 -0.245 8.172 1.00 97.88 418 ILE A O 1
ATOM 3062 N N . GLN A 1 419 ? -17.640 -1.120 6.649 1.00 98.31 419 GLN A N 1
ATOM 3063 C CA . GLN A 1 419 ? -16.624 -0.095 6.762 1.00 98.31 419 GLN A CA 1
ATOM 3064 C C . GLN A 1 419 ? -16.135 0.319 5.376 1.00 98.31 419 GLN A C 1
ATOM 3066 O O . GLN A 1 419 ? -15.992 -0.516 4.487 1.00 98.31 419 GLN A O 1
ATOM 3071 N N . GLY A 1 420 ? -15.867 1.609 5.201 1.00 98.12 420 GLY A N 1
ATOM 3072 C CA . GLY A 1 420 ? -15.297 2.173 3.984 1.00 98.12 420 GLY A CA 1
ATOM 3073 C C . GLY A 1 420 ? -14.175 3.145 4.319 1.00 98.12 420 GLY A C 1
ATOM 3074 O O . GLY A 1 420 ? -14.283 3.912 5.275 1.00 98.12 420 GLY A O 1
ATOM 3075 N N . GLN A 1 421 ? -13.096 3.107 3.545 1.00 98.44 421 GLN A N 1
ATOM 3076 C CA . GLN A 1 421 ? -11.957 4.010 3.669 1.00 98.44 421 GLN A CA 1
ATOM 3077 C C . GLN A 1 421 ? -11.466 4.460 2.295 1.00 98.44 421 GLN A C 1
ATOM 3079 O O . GLN A 1 421 ? -11.527 3.705 1.324 1.00 98.44 421 GLN A O 1
ATOM 3084 N N . ALA A 1 422 ? -10.934 5.675 2.230 1.00 98.12 422 ALA A N 1
ATOM 3085 C CA . ALA A 1 422 ? -10.267 6.230 1.062 1.00 98.12 422 ALA A CA 1
ATOM 3086 C C . ALA A 1 422 ? -8.949 6.886 1.481 1.00 98.12 422 ALA A C 1
ATOM 3088 O O . ALA A 1 422 ? -8.919 7.645 2.446 1.00 98.12 422 ALA A O 1
ATOM 3089 N N . TYR A 1 423 ? -7.880 6.611 0.740 1.00 97.56 423 TYR A N 1
ATOM 3090 C CA . TYR A 1 423 ? -6.556 7.207 0.894 1.00 97.56 423 TYR A CA 1
ATOM 3091 C C . TYR A 1 423 ? -6.176 7.908 -0.408 1.00 97.56 423 TYR A C 1
ATOM 3093 O O . TYR A 1 423 ? -6.088 7.267 -1.456 1.00 97.56 423 TYR A O 1
ATOM 3101 N N . ARG A 1 424 ? -5.972 9.223 -0.355 1.00 97.56 424 ARG A N 1
ATOM 3102 C CA . ARG A 1 424 ? -5.715 10.072 -1.518 1.00 97.56 424 ARG A CA 1
ATOM 3103 C C . ARG A 1 424 ? -4.340 10.715 -1.437 1.00 97.56 424 ARG A C 1
ATOM 3105 O O . ARG A 1 424 ? -4.014 11.354 -0.438 1.00 97.56 424 ARG A O 1
ATOM 3112 N N . THR A 1 425 ? -3.592 10.626 -2.529 1.00 97.25 425 THR A N 1
ATOM 3113 C CA . THR A 1 425 ? -2.323 11.330 -2.735 1.00 97.25 425 THR A CA 1
ATOM 3114 C C . THR A 1 425 ? -2.450 12.328 -3.885 1.00 97.25 425 THR A C 1
ATOM 3116 O O . THR A 1 425 ? -3.226 12.118 -4.822 1.00 97.25 425 THR A O 1
ATOM 3119 N N . GLY A 1 426 ? -1.686 13.419 -3.817 1.00 96.06 426 GLY A N 1
ATOM 3120 C CA . GLY A 1 426 ? -1.376 14.232 -4.996 1.00 96.06 426 GLY A CA 1
ATOM 3121 C C . GLY A 1 426 ? -0.305 13.567 -5.863 1.00 96.06 426 GLY A C 1
ATOM 3122 O O . GLY A 1 426 ? 0.092 12.430 -5.590 1.00 96.06 426 GLY A O 1
ATOM 3123 N N . ASP A 1 427 ? 0.164 14.284 -6.882 1.00 95.12 427 ASP A N 1
ATOM 3124 C CA . ASP A 1 427 ? 1.350 13.877 -7.635 1.00 95.12 427 ASP A CA 1
ATOM 3125 C C . ASP A 1 427 ? 2.572 13.869 -6.709 1.00 95.12 427 ASP A C 1
ATOM 3127 O O . ASP A 1 427 ? 2.748 14.757 -5.872 1.00 95.12 427 ASP A O 1
ATOM 3131 N N . ILE A 1 428 ? 3.409 12.846 -6.846 1.00 95.56 428 ILE A N 1
ATOM 3132 C CA . ILE A 1 428 ? 4.609 12.650 -6.032 1.00 95.56 428 ILE A CA 1
ATOM 3133 C C . ILE A 1 428 ? 5.802 12.694 -6.975 1.00 95.56 428 ILE A C 1
ATOM 3135 O O . ILE A 1 428 ? 5.769 12.102 -8.048 1.00 95.56 428 ILE A O 1
ATOM 3139 N N . THR A 1 429 ? 6.869 13.386 -6.594 1.00 93.88 429 THR A N 1
ATOM 3140 C CA . THR A 1 429 ? 8.126 13.367 -7.347 1.00 93.88 429 THR A CA 1
ATOM 3141 C C . THR A 1 429 ? 9.256 13.013 -6.403 1.00 93.88 429 THR A C 1
ATOM 3143 O O . THR A 1 429 ? 9.433 13.646 -5.364 1.00 93.88 429 THR A O 1
ATOM 3146 N N . GLU A 1 430 ? 10.011 11.983 -6.754 1.00 93.50 430 GLU A N 1
ATOM 3147 C CA . GLU A 1 430 ? 11.214 11.610 -6.033 1.00 93.50 430 GLU A CA 1
ATOM 3148 C C . GLU A 1 430 ? 12.390 12.509 -6.408 1.00 93.50 430 GLU A C 1
ATOM 3150 O O . GLU A 1 430 ? 12.527 12.988 -7.532 1.00 93.50 430 GLU A O 1
ATOM 3155 N N . THR A 1 431 ? 13.295 12.666 -5.453 1.00 91.38 431 THR A N 1
ATOM 3156 C CA . THR A 1 431 ? 14.604 13.283 -5.632 1.00 91.38 431 THR A CA 1
ATOM 3157 C C . THR A 1 431 ? 15.685 12.239 -5.376 1.00 91.38 431 THR A C 1
ATOM 3159 O O . THR A 1 431 ? 15.605 11.478 -4.410 1.00 91.38 431 THR A O 1
ATOM 3162 N N . ALA A 1 432 ? 16.709 12.202 -6.228 1.00 87.75 432 ALA A N 1
ATOM 3163 C CA . ALA A 1 432 ? 17.898 11.386 -6.000 1.00 87.75 432 ALA A CA 1
ATOM 3164 C C . ALA A 1 432 ? 18.783 12.052 -4.936 1.00 87.75 432 ALA A C 1
ATOM 3166 O O . ALA A 1 432 ? 19.238 13.179 -5.122 1.00 87.75 432 ALA A O 1
ATOM 3167 N N . THR A 1 433 ? 19.027 11.367 -3.821 1.00 85.69 433 THR A N 1
ATOM 3168 C CA . THR A 1 433 ? 19.910 11.843 -2.744 1.00 85.69 433 THR A CA 1
ATOM 3169 C C . THR A 1 433 ? 21.276 11.161 -2.757 1.00 85.69 433 THR A C 1
ATOM 3171 O O . THR A 1 433 ? 22.208 11.669 -2.142 1.00 85.69 433 THR A O 1
ATOM 3174 N N . MET A 1 434 ? 21.407 10.024 -3.452 1.00 78.31 434 MET A N 1
ATOM 3175 C CA . MET A 1 434 ? 22.672 9.328 -3.720 1.00 78.31 434 MET A CA 1
ATOM 3176 C C . MET A 1 434 ? 22.627 8.678 -5.111 1.00 78.31 434 MET A C 1
ATOM 3178 O O . MET A 1 434 ? 21.560 8.242 -5.537 1.00 78.31 434 MET A O 1
ATOM 3182 N N . GLY A 1 435 ? 23.785 8.583 -5.778 1.00 61.25 435 GLY A N 1
ATOM 3183 C CA . GLY A 1 435 ? 23.948 7.950 -7.093 1.00 61.25 435 GLY A CA 1
ATOM 3184 C C . GLY A 1 435 ? 23.561 8.842 -8.284 1.00 61.25 435 GLY A C 1
ATOM 3185 O O . GLY A 1 435 ? 22.385 9.081 -8.517 1.00 61.25 435 GLY A O 1
ATOM 3186 N N . GLY A 1 436 ? 24.561 9.308 -9.047 1.00 52.12 436 GLY A N 1
ATOM 3187 C CA . GLY A 1 436 ? 24.527 9.700 -10.475 1.00 52.12 436 GLY A CA 1
ATOM 3188 C C . GLY A 1 436 ? 23.553 10.764 -11.030 1.00 52.12 436 GLY A C 1
ATOM 3189 O O . GLY A 1 436 ? 23.872 11.341 -12.064 1.00 52.12 436 GLY A O 1
ATOM 3190 N N . GLY A 1 437 ? 22.403 11.054 -10.409 1.00 59.00 437 GLY A N 1
ATOM 3191 C CA . GLY A 1 437 ? 21.420 12.048 -10.872 1.00 59.00 437 GLY A CA 1
ATOM 3192 C C . GLY A 1 437 ? 19.966 11.549 -10.909 1.00 59.00 437 GLY A C 1
ATOM 3193 O O . GLY A 1 437 ? 19.663 10.407 -10.576 1.00 59.00 437 GLY A O 1
ATOM 3194 N N . ALA A 1 438 ? 19.037 12.410 -11.344 1.00 62.41 438 ALA A N 1
ATOM 3195 C CA . ALA A 1 438 ? 17.580 12.178 -11.331 1.00 62.41 438 ALA A CA 1
ATOM 3196 C C . ALA A 1 438 ? 17.058 11.121 -12.338 1.00 62.41 438 ALA A C 1
ATOM 3198 O O . ALA A 1 438 ? 15.847 10.965 -12.492 1.00 62.41 438 ALA A O 1
ATOM 3199 N N . GLY A 1 439 ? 17.944 10.393 -13.027 1.00 68.12 439 GLY A N 1
ATOM 3200 C CA . GLY A 1 439 ? 17.597 9.469 -14.114 1.00 68.12 439 GLY A CA 1
ATOM 3201 C C . GLY A 1 439 ? 16.608 8.369 -13.719 1.00 68.12 439 GLY A C 1
ATOM 3202 O O . GLY A 1 439 ? 15.711 8.055 -14.491 1.00 68.12 439 GLY A O 1
ATOM 3203 N N . LEU A 1 440 ? 16.739 7.831 -12.502 1.00 76.31 440 LEU A N 1
ATOM 3204 C CA . LEU A 1 440 ? 15.896 6.747 -11.977 1.00 76.31 440 LEU A CA 1
ATOM 3205 C C . LEU A 1 440 ? 14.919 7.208 -10.885 1.00 76.31 440 LEU A C 1
ATOM 3207 O O . LEU A 1 440 ? 14.217 6.376 -10.304 1.00 76.31 440 LEU A O 1
ATOM 3211 N N . ALA A 1 441 ? 14.865 8.513 -10.604 1.00 84.38 441 ALA A N 1
ATOM 3212 C CA . ALA A 1 441 ? 13.843 9.090 -9.739 1.00 84.38 441 ALA A CA 1
ATOM 3213 C C . ALA A 1 441 ? 12.480 9.021 -10.441 1.00 84.38 441 ALA A C 1
ATOM 3215 O O . ALA A 1 441 ? 12.402 9.162 -11.663 1.00 84.38 441 ALA A O 1
ATOM 3216 N N . LEU A 1 442 ? 11.408 8.803 -9.686 1.00 88.12 442 LEU A N 1
ATOM 3217 C CA . LEU A 1 442 ? 10.060 8.637 -10.222 1.00 88.12 442 LEU A CA 1
ATOM 3218 C C . LEU A 1 442 ? 9.219 9.894 -10.020 1.00 88.12 442 LEU A C 1
ATOM 3220 O O . LEU A 1 442 ? 9.140 10.437 -8.923 1.00 88.12 442 LEU A O 1
ATOM 3224 N N . ALA A 1 443 ? 8.527 10.303 -11.076 1.00 91.62 443 ALA A N 1
ATOM 3225 C CA . ALA A 1 443 ? 7.296 11.066 -10.979 1.00 91.62 443 ALA A CA 1
ATOM 3226 C C . ALA A 1 443 ? 6.134 10.066 -10.939 1.00 91.62 443 ALA A C 1
ATOM 3228 O O . ALA A 1 443 ? 6.057 9.169 -11.777 1.00 91.62 443 ALA A O 1
ATOM 3229 N N . VAL A 1 444 ? 5.239 10.202 -9.970 1.00 92.88 444 VAL A N 1
ATOM 3230 C CA . VAL A 1 444 ? 4.107 9.304 -9.730 1.00 92.88 444 VAL A CA 1
ATOM 3231 C C . VAL A 1 444 ? 2.826 10.118 -9.782 1.00 92.88 444 VAL A C 1
ATOM 3233 O O . VAL A 1 444 ? 2.707 11.135 -9.099 1.00 92.88 444 VAL A O 1
ATOM 3236 N N . ALA A 1 445 ? 1.868 9.661 -10.583 1.00 93.56 445 ALA A N 1
ATOM 3237 C CA . ALA A 1 445 ? 0.571 10.309 -10.704 1.00 93.56 445 ALA A CA 1
ATOM 3238 C C . ALA A 1 445 ? -0.232 10.174 -9.402 1.00 93.56 445 ALA A C 1
ATOM 3240 O O . ALA A 1 445 ? -0.281 9.100 -8.788 1.00 93.56 445 ALA A O 1
ATOM 3241 N N . GLY A 1 446 ? -0.898 11.256 -9.008 1.00 94.50 446 GLY A N 1
ATOM 3242 C CA . GLY A 1 446 ? -1.814 11.276 -7.880 1.00 94.50 446 GLY A CA 1
ATOM 3243 C C . GLY A 1 446 ? -2.953 10.281 -8.059 1.00 94.50 446 GLY A C 1
ATOM 3244 O O . GLY A 1 446 ? -3.460 10.059 -9.160 1.00 94.50 446 GLY A O 1
ATOM 3245 N N . ARG A 1 447 ? -3.358 9.651 -6.956 1.00 94.25 447 ARG A N 1
ATOM 3246 C CA . ARG A 1 447 ? -4.350 8.572 -6.977 1.00 94.25 447 ARG A CA 1
ATOM 3247 C C . ARG A 1 447 ? -5.168 8.533 -5.699 1.00 94.25 447 ARG A C 1
ATOM 3249 O O . ARG A 1 447 ? -4.769 9.054 -4.660 1.00 94.25 447 ARG A O 1
ATOM 3256 N N . THR A 1 448 ? -6.318 7.875 -5.784 1.00 95.81 448 THR A N 1
ATOM 3257 C CA . THR A 1 448 ? -7.133 7.519 -4.621 1.00 95.81 448 THR A CA 1
ATOM 3258 C C . THR A 1 448 ? -7.254 6.006 -4.561 1.00 95.81 448 THR A C 1
ATOM 3260 O O . THR A 1 448 ? -7.723 5.389 -5.512 1.00 95.81 448 THR A O 1
ATOM 3263 N N . ALA A 1 449 ? -6.825 5.417 -3.451 1.00 94.44 449 ALA A N 1
ATOM 3264 C CA . ALA A 1 449 ? -7.060 4.020 -3.128 1.00 94.44 449 ALA A CA 1
ATOM 3265 C C . ALA A 1 449 ? -8.263 3.917 -2.189 1.00 94.44 449 ALA A C 1
ATOM 3267 O O . ALA A 1 449 ? -8.430 4.754 -1.302 1.00 94.44 449 ALA A O 1
ATOM 3268 N N . THR A 1 450 ? -9.073 2.875 -2.342 1.00 95.44 450 THR A N 1
ATOM 3269 C CA . THR A 1 450 ? -10.225 2.605 -1.472 1.00 95.44 450 THR A CA 1
ATOM 3270 C C . THR A 1 450 ? -10.150 1.219 -0.846 1.00 95.44 450 THR A C 1
ATOM 3272 O O . THR A 1 450 ? -9.544 0.306 -1.409 1.00 95.44 450 THR A O 1
ATOM 3275 N N . ALA A 1 451 ? -10.772 1.072 0.319 1.00 94.69 451 ALA A N 1
ATOM 3276 C CA . ALA A 1 451 ? -10.936 -0.193 1.021 1.00 94.69 451 ALA A CA 1
ATOM 3277 C C . ALA A 1 451 ? -12.355 -0.280 1.585 1.00 94.69 451 ALA A C 1
ATOM 3279 O O . ALA A 1 451 ? -12.761 0.583 2.365 1.00 94.69 451 ALA A O 1
ATOM 3280 N N . TYR A 1 452 ? -13.090 -1.324 1.214 1.00 95.88 452 TYR A N 1
ATOM 3281 C CA . TYR A 1 452 ? -14.401 -1.639 1.771 1.00 95.88 452 TYR A CA 1
ATOM 3282 C C . TYR A 1 452 ? -14.338 -2.971 2.498 1.00 95.88 452 TYR A C 1
ATOM 3284 O O . TYR A 1 452 ? -13.786 -3.926 1.967 1.00 95.88 452 TYR A O 1
ATOM 3292 N N . ARG A 1 453 ? -14.914 -3.034 3.695 1.00 97.06 453 ARG A N 1
ATOM 3293 C CA . ARG A 1 453 ? -14.963 -4.239 4.522 1.00 97.06 453 ARG A CA 1
ATOM 3294 C C . ARG A 1 453 ? -16.401 -4.531 4.912 1.00 97.06 453 ARG A C 1
ATOM 3296 O O . ARG A 1 453 ? -17.073 -3.667 5.479 1.00 97.06 453 ARG A O 1
ATOM 3303 N N . GLY A 1 454 ? -16.848 -5.750 4.644 1.00 97.19 454 GLY A N 1
ATOM 3304 C CA . GLY A 1 454 ? -18.008 -6.353 5.293 1.00 97.19 454 GLY A CA 1
ATOM 3305 C C . GLY A 1 454 ? -17.539 -7.277 6.410 1.00 97.19 454 GLY A C 1
ATOM 3306 O O . GLY A 1 454 ? -16.590 -8.028 6.221 1.00 97.19 454 GLY A O 1
ATOM 3307 N N . GLU A 1 455 ? -18.176 -7.228 7.574 1.00 97.69 455 GLU A N 1
ATOM 3308 C CA . GLU A 1 455 ? -17.811 -8.035 8.740 1.00 97.69 455 GLU A CA 1
ATOM 3309 C C . GLU A 1 455 ? -19.071 -8.629 9.365 1.00 97.69 455 GLU A C 1
ATOM 3311 O O . GLU A 1 455 ? -20.056 -7.924 9.584 1.00 97.69 455 GLU A O 1
ATOM 3316 N N . VAL A 1 456 ? -19.037 -9.919 9.684 1.00 98.44 456 VAL A N 1
ATOM 3317 C CA . VAL A 1 456 ? -20.084 -10.599 10.454 1.00 98.44 456 VAL A CA 1
ATOM 3318 C C . VAL A 1 456 ? -19.432 -11.436 11.535 1.00 98.44 456 VAL A C 1
ATOM 3320 O O . VAL A 1 456 ? -18.425 -12.106 11.302 1.00 98.44 456 VAL A O 1
ATOM 3323 N N . GLY A 1 457 ? -19.986 -11.400 12.739 1.00 97.69 457 GLY A N 1
ATOM 3324 C CA . GLY A 1 457 ? -19.339 -12.072 13.848 1.00 97.69 457 GLY A CA 1
ATOM 3325 C C . GLY A 1 457 ? -20.192 -12.243 15.080 1.00 97.69 457 GLY A C 1
ATOM 3326 O O . GLY A 1 457 ? -21.366 -11.877 15.142 1.00 97.69 457 GLY A O 1
ATOM 3327 N N . LEU A 1 458 ? -19.545 -12.813 16.085 1.00 96.12 458 LEU A N 1
ATOM 3328 C CA . LEU A 1 458 ? -20.116 -13.116 17.377 1.00 96.12 458 LEU A CA 1
ATOM 3329 C C . LEU A 1 458 ? -19.227 -12.542 18.467 1.00 96.12 458 LEU A C 1
ATOM 3331 O O . LEU A 1 458 ? -18.009 -12.731 18.478 1.00 96.12 458 LEU A O 1
ATOM 3335 N N . ARG A 1 459 ? -19.861 -11.846 19.404 1.00 94.25 459 ARG A N 1
ATOM 3336 C CA . ARG A 1 459 ? -19.218 -11.328 20.605 1.00 94.25 459 ARG A CA 1
ATOM 3337 C C . ARG A 1 459 ? -19.713 -12.058 21.824 1.00 94.25 459 ARG A C 1
ATOM 3339 O O . ARG A 1 459 ? -20.903 -12.371 21.921 1.00 94.25 459 ARG A O 1
ATOM 3346 N N . THR A 1 460 ? -18.802 -12.244 22.767 1.00 93.25 460 THR A N 1
ATOM 3347 C CA . THR A 1 460 ? -19.153 -12.714 24.097 1.00 93.25 460 THR A CA 1
ATOM 3348 C C . THR A 1 460 ? -18.617 -11.778 25.162 1.00 93.25 460 THR A C 1
ATOM 3350 O O . THR A 1 460 ? -17.546 -11.195 24.995 1.00 93.25 460 THR A O 1
ATOM 3353 N N . ASP A 1 461 ? -19.377 -11.600 26.240 1.00 92.06 461 ASP A N 1
ATOM 3354 C CA . ASP A 1 461 ? -18.909 -10.848 27.401 1.00 92.06 461 ASP A CA 1
ATOM 3355 C C . ASP A 1 461 ? -19.452 -11.397 28.721 1.00 92.06 461 ASP A C 1
ATOM 3357 O O . ASP A 1 461 ? -20.566 -11.923 28.790 1.00 92.06 461 ASP A O 1
ATOM 3361 N N . LYS A 1 462 ? -18.654 -11.274 29.781 1.00 90.00 462 LYS A N 1
ATOM 3362 C CA . LYS A 1 462 ? -19.017 -11.652 31.145 1.00 90.00 462 LYS A CA 1
ATOM 3363 C C . LYS A 1 462 ? -18.507 -10.602 32.118 1.00 90.00 462 LYS A C 1
ATOM 3365 O O . LYS A 1 462 ? -17.306 -10.364 32.215 1.00 90.00 462 LYS A O 1
ATOM 3370 N N . VAL A 1 463 ? -19.431 -10.030 32.882 1.00 87.56 463 VAL A N 1
ATOM 3371 C CA . VAL A 1 463 ? -19.114 -9.100 33.967 1.00 87.56 463 VAL A CA 1
ATOM 3372 C C . VAL A 1 463 ? -19.032 -9.875 35.276 1.00 87.56 463 VAL A C 1
ATOM 3374 O O . VAL A 1 463 ? -19.949 -10.618 35.625 1.00 87.56 463 VAL A O 1
ATOM 3377 N N . VAL A 1 464 ? -17.928 -9.700 35.990 1.00 87.69 464 VAL A N 1
ATOM 3378 C CA . VAL A 1 464 ? -17.653 -10.308 37.290 1.00 87.69 464 VAL A CA 1
ATOM 3379 C C . VAL A 1 464 ? -17.484 -9.183 38.312 1.00 87.69 464 VAL A C 1
ATOM 3381 O O . VAL A 1 464 ? -16.754 -8.228 38.036 1.00 87.69 464 VAL A O 1
ATOM 3384 N N . PRO A 1 465 ? -18.162 -9.237 39.470 1.00 85.94 465 PRO A N 1
ATOM 3385 C CA . PRO A 1 465 ? -17.911 -8.283 40.542 1.00 85.94 465 PRO A CA 1
ATOM 3386 C C . PRO A 1 465 ? -16.490 -8.461 41.089 1.00 85.94 465 PRO A C 1
ATOM 3388 O O . PRO A 1 465 ? -15.982 -9.577 41.171 1.00 85.94 465 PRO A O 1
ATOM 3391 N N . VAL A 1 466 ? -15.865 -7.353 41.468 1.00 85.88 466 VAL A N 1
ATOM 3392 C CA . VAL A 1 466 ? -14.549 -7.304 42.115 1.00 85.88 466 VAL A CA 1
ATOM 3393 C C . VAL A 1 466 ? -14.713 -6.580 43.453 1.00 85.88 466 VAL A C 1
ATOM 3395 O O . VAL A 1 466 ? -15.674 -5.825 43.637 1.00 85.88 466 VAL A O 1
ATOM 3398 N N . ASP A 1 467 ? -13.798 -6.807 44.393 1.00 84.44 467 ASP A N 1
ATOM 3399 C CA . ASP A 1 467 ? -13.804 -6.140 45.697 1.00 84.44 467 ASP A CA 1
ATOM 3400 C C . ASP A 1 467 ? -13.879 -4.606 45.578 1.00 84.44 467 ASP A C 1
ATOM 3402 O O . ASP A 1 467 ? -13.581 -4.009 44.538 1.00 84.44 467 ASP A O 1
ATOM 3406 N N . ALA A 1 468 ? -14.307 -3.956 46.664 1.00 79.56 468 ALA A N 1
ATOM 3407 C CA . ALA A 1 468 ? -14.476 -2.501 46.746 1.00 79.56 468 ALA A CA 1
ATOM 3408 C C . ALA A 1 468 ? -15.454 -1.903 45.706 1.00 79.56 468 ALA A C 1
ATOM 3410 O O . ALA A 1 468 ? -15.318 -0.749 45.302 1.00 79.56 468 ALA A O 1
ATOM 3411 N N . GLY A 1 469 ? -16.458 -2.678 45.279 1.00 73.88 469 GLY A N 1
ATOM 3412 C CA . GLY A 1 469 ? -17.514 -2.212 44.371 1.00 73.88 469 GLY A CA 1
ATOM 3413 C C . GLY A 1 469 ? -17.084 -2.100 42.905 1.00 73.88 469 GLY A C 1
ATOM 3414 O O . GLY A 1 469 ? -17.787 -1.476 42.111 1.00 73.88 469 GLY A O 1
ATOM 3415 N N . GLY A 1 470 ? -15.941 -2.686 42.540 1.00 79.81 470 GLY A N 1
ATOM 3416 C CA . GLY A 1 470 ? -15.466 -2.738 41.161 1.00 79.81 470 GLY A CA 1
ATOM 3417 C C . GLY A 1 470 ? -16.160 -3.811 40.316 1.00 79.81 470 GLY A C 1
ATOM 3418 O O . GLY A 1 470 ? -16.835 -4.713 40.815 1.00 79.81 470 GLY A O 1
ATOM 3419 N N . GLN A 1 471 ? -15.966 -3.736 39.001 1.00 88.88 471 GLN A N 1
ATOM 3420 C CA . GLN A 1 471 ? -16.436 -4.735 38.041 1.00 88.88 471 GLN A CA 1
ATOM 3421 C C . GLN A 1 471 ? -15.342 -5.051 37.026 1.00 88.88 471 GLN A C 1
ATOM 3423 O O . GLN A 1 471 ? -14.670 -4.150 36.531 1.00 88.88 471 GLN A O 1
ATOM 3428 N N . LEU A 1 472 ? -15.197 -6.321 36.671 1.00 89.81 472 LEU A N 1
ATOM 3429 C CA . LEU A 1 472 ? -14.326 -6.782 35.599 1.00 89.81 472 LEU A CA 1
ATOM 3430 C C . LEU A 1 472 ? -15.184 -7.346 34.469 1.00 89.81 472 LEU A C 1
ATOM 3432 O O . LEU A 1 472 ? -15.893 -8.330 34.657 1.00 89.81 472 LEU A O 1
ATOM 3436 N N . ASN A 1 473 ? -15.123 -6.730 33.295 1.00 90.06 473 ASN A N 1
ATOM 3437 C CA . ASN A 1 473 ? -15.749 -7.232 32.082 1.00 90.06 473 ASN A CA 1
ATOM 3438 C C . ASN A 1 473 ? -14.711 -7.983 31.246 1.00 90.06 473 ASN A C 1
ATOM 3440 O O . ASN A 1 473 ? -13.777 -7.367 30.744 1.00 90.06 473 ASN A O 1
ATOM 3444 N N . LEU A 1 474 ? -14.883 -9.290 31.080 1.00 94.25 474 LEU A N 1
ATOM 3445 C CA . LEU A 1 474 ? -14.084 -10.113 30.173 1.00 94.25 474 LEU A CA 1
ATOM 3446 C C . LEU A 1 474 ? -14.846 -10.289 28.869 1.00 94.25 474 LEU A C 1
ATOM 3448 O O . LEU A 1 474 ? -16.034 -10.611 28.906 1.00 94.25 474 LEU A O 1
ATOM 3452 N N . PHE A 1 475 ? -14.186 -10.096 27.731 1.00 93.75 475 PHE A N 1
ATOM 3453 C CA . PHE A 1 475 ? -14.858 -10.150 26.440 1.00 93.75 475 PHE A CA 1
ATOM 3454 C C . PHE A 1 475 ? -14.008 -10.767 25.335 1.00 93.75 475 PHE A C 1
ATOM 3456 O O . PHE A 1 475 ? -12.775 -10.746 25.369 1.00 93.75 475 PHE A O 1
ATOM 3463 N N . SER A 1 476 ? -14.697 -11.298 24.329 1.00 96.00 476 SER A N 1
ATOM 3464 C CA . SER A 1 476 ? -14.080 -11.840 23.125 1.00 96.00 476 SER A CA 1
ATOM 3465 C C . SER A 1 476 ? -14.928 -11.605 21.876 1.00 96.00 476 SER A C 1
ATOM 3467 O O . SER A 1 476 ? -16.126 -11.306 21.948 1.00 96.00 476 SER A O 1
ATOM 3469 N N . LYS A 1 477 ? -14.284 -11.745 20.717 1.00 95.75 477 LYS A N 1
ATOM 3470 C CA . LYS A 1 477 ? -14.885 -11.642 19.385 1.00 95.75 477 LYS A CA 1
ATOM 3471 C C . LYS A 1 477 ? -14.326 -12.748 18.506 1.00 95.75 477 LYS A C 1
ATOM 3473 O O . LYS A 1 477 ? -13.119 -12.974 18.520 1.00 95.75 477 LYS A O 1
ATOM 3478 N N . ILE A 1 478 ? -15.182 -13.368 17.708 1.00 98.19 478 ILE A N 1
ATOM 3479 C CA . ILE A 1 478 ? -14.777 -14.162 16.547 1.00 98.19 478 ILE A CA 1
ATOM 3480 C C . ILE A 1 478 ? -15.623 -13.677 15.378 1.00 98.19 478 ILE A C 1
ATOM 3482 O O . ILE A 1 478 ? -16.840 -13.536 15.517 1.00 98.19 478 ILE A O 1
ATOM 3486 N N . ALA A 1 479 ? -14.995 -13.377 14.248 1.00 98.12 479 ALA A N 1
ATOM 3487 C CA . ALA A 1 479 ? -15.701 -12.857 13.086 1.00 98.12 479 ALA A CA 1
ATOM 3488 C C . ALA A 1 479 ? -15.025 -13.257 11.778 1.00 98.12 479 ALA A C 1
ATOM 3490 O O . ALA A 1 479 ? -13.847 -13.606 11.749 1.00 98.12 479 ALA A O 1
ATOM 3491 N N . TYR A 1 480 ? -15.794 -13.174 10.703 1.00 98.44 480 TYR A N 1
ATOM 3492 C CA . TYR A 1 480 ? -15.304 -13.217 9.337 1.00 98.44 480 TYR A CA 1
ATOM 3493 C C . TYR A 1 480 ? -15.431 -11.820 8.734 1.00 98.44 480 TYR A C 1
ATOM 3495 O O . TYR A 1 480 ? -16.441 -11.139 8.946 1.00 98.44 480 TYR A O 1
ATOM 3503 N N . ALA A 1 481 ? -14.413 -11.405 7.989 1.00 97.69 481 ALA A N 1
ATOM 3504 C CA . ALA A 1 481 ? -14.448 -10.194 7.191 1.00 97.69 481 ALA A CA 1
ATOM 3505 C C . ALA A 1 481 ? -14.095 -10.480 5.732 1.00 97.69 481 ALA A C 1
ATOM 3507 O O . ALA A 1 481 ? -13.218 -11.293 5.441 1.00 97.69 481 ALA A O 1
ATOM 3508 N N . HIS A 1 482 ? -14.786 -9.773 4.842 1.00 96.50 482 HIS A N 1
ATOM 3509 C CA . HIS A 1 482 ? -14.500 -9.725 3.419 1.00 96.50 482 HIS A CA 1
ATOM 3510 C C . HIS A 1 482 ? -14.135 -8.296 3.019 1.00 96.50 482 HIS A C 1
ATOM 3512 O O . HIS A 1 482 ? -14.943 -7.373 3.166 1.00 96.50 482 HIS A O 1
ATOM 3518 N N . ASP A 1 483 ? -12.926 -8.146 2.497 1.00 91.44 483 ASP A N 1
ATOM 3519 C CA . ASP A 1 483 ? -12.297 -6.894 2.122 1.00 91.44 483 ASP A CA 1
ATOM 3520 C C . ASP A 1 483 ? -12.199 -6.772 0.596 1.00 91.44 483 ASP A C 1
ATOM 3522 O O . ASP A 1 483 ? -11.535 -7.563 -0.080 1.00 91.44 483 ASP A O 1
ATOM 3526 N N . GLU A 1 484 ? -12.791 -5.712 0.051 1.00 89.88 484 GLU A N 1
ATOM 3527 C CA . GLU A 1 484 ? -12.561 -5.259 -1.317 1.00 89.88 484 GLU A CA 1
ATOM 3528 C C . GLU A 1 484 ? -11.660 -4.021 -1.272 1.00 89.88 484 GLU A C 1
ATOM 3530 O O . GLU A 1 484 ? -12.102 -2.896 -1.023 1.00 89.88 484 GLU A O 1
ATOM 3535 N N . ILE A 1 485 ? -10.360 -4.247 -1.472 1.00 86.69 485 ILE A N 1
ATOM 3536 C CA . ILE A 1 485 ? -9.329 -3.206 -1.415 1.00 86.69 485 ILE A CA 1
ATOM 3537 C C . ILE A 1 485 ? -8.778 -2.967 -2.817 1.00 86.69 485 ILE A C 1
ATOM 3539 O O . ILE A 1 485 ? -8.433 -3.911 -3.534 1.00 86.69 485 ILE A O 1
ATOM 3543 N N . SER A 1 486 ? -8.661 -1.693 -3.190 1.00 77.38 486 SER A N 1
ATOM 3544 C CA . SER A 1 486 ? -7.977 -1.260 -4.407 1.00 77.38 486 SER A CA 1
ATOM 3545 C C . SER A 1 486 ? -6.571 -1.850 -4.450 1.00 77.38 486 SER A C 1
ATOM 3547 O O . SER A 1 486 ? -5.776 -1.630 -3.533 1.00 77.38 486 SER A O 1
ATOM 3549 N N . ASN A 1 487 ? -6.238 -2.564 -5.527 1.00 75.81 487 ASN A N 1
ATOM 3550 C CA . ASN A 1 487 ? -4.889 -3.097 -5.703 1.00 75.81 487 ASN A CA 1
ATOM 3551 C C . ASN A 1 487 ? -3.861 -1.953 -5.605 1.00 75.81 487 ASN A C 1
ATOM 3553 O O . ASN A 1 487 ? -4.041 -0.938 -6.292 1.00 75.81 487 ASN A O 1
ATOM 3557 N N . PRO A 1 488 ? -2.787 -2.088 -4.799 1.00 80.81 488 PRO A N 1
ATOM 3558 C CA . PRO A 1 488 ? -1.705 -1.113 -4.796 1.00 80.81 488 PRO A CA 1
ATOM 3559 C C . PRO A 1 488 ? -1.127 -1.008 -6.207 1.00 80.81 488 PRO A C 1
ATOM 3561 O O . PRO A 1 488 ? -0.500 -1.936 -6.707 1.00 80.81 488 PRO A O 1
ATOM 3564 N N . SER A 1 489 ? -1.410 0.097 -6.887 1.00 81.75 489 SER A N 1
ATOM 3565 C CA . SER A 1 489 ? -0.932 0.352 -8.242 1.00 81.75 489 SER A CA 1
ATOM 3566 C C . SER 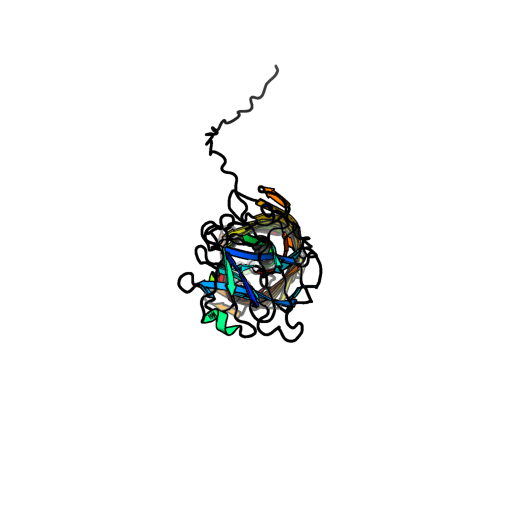A 1 489 ? -0.799 1.845 -8.502 1.00 81.75 489 SER A C 1
ATOM 3568 O O . SER A 1 489 ? -1.537 2.649 -7.926 1.00 81.75 489 SER A O 1
ATOM 3570 N N . GLY A 1 490 ? 0.163 2.226 -9.334 1.00 81.69 490 GLY A N 1
ATOM 3571 C CA . GLY A 1 490 ? 0.435 3.626 -9.635 1.00 81.69 490 GLY A CA 1
ATOM 3572 C C . GLY A 1 490 ? 1.047 3.794 -11.012 1.00 81.69 490 GLY A C 1
ATOM 3573 O O . GLY A 1 490 ? 1.883 2.992 -11.424 1.00 81.69 490 GLY A O 1
ATOM 3574 N N . THR A 1 491 ? 0.628 4.847 -11.707 1.00 83.75 491 THR A N 1
ATOM 3575 C CA . THR A 1 491 ? 1.253 5.289 -12.953 1.00 83.75 491 THR A CA 1
ATOM 3576 C C . THR A 1 491 ? 2.470 6.133 -12.613 1.00 83.75 491 THR A C 1
ATOM 3578 O O . THR A 1 491 ? 2.374 7.087 -11.840 1.00 83.75 491 THR A O 1
ATOM 3581 N N . MET A 1 492 ? 3.612 5.764 -13.173 1.00 86.25 492 MET A N 1
ATOM 3582 C CA . MET A 1 492 ? 4.908 6.348 -12.872 1.00 86.25 492 MET A CA 1
ATOM 3583 C C . MET A 1 492 ? 5.654 6.666 -14.159 1.00 86.25 492 MET A C 1
ATOM 3585 O O . MET A 1 492 ? 5.422 6.038 -15.184 1.00 86.25 492 MET A O 1
ATOM 3589 N N . GLY A 1 493 ? 6.573 7.616 -14.101 1.00 79.81 493 GLY A N 1
ATOM 3590 C CA . GLY A 1 493 ? 7.527 7.895 -15.164 1.00 79.81 493 GLY A CA 1
ATOM 3591 C C . GLY A 1 493 ? 8.850 8.335 -14.562 1.00 79.81 493 GLY A C 1
ATOM 3592 O O . GLY A 1 493 ? 8.886 8.897 -13.468 1.00 79.81 493 GLY A O 1
ATOM 3593 N N . PHE A 1 494 ? 9.951 8.080 -15.256 1.00 81.75 494 PHE A N 1
ATOM 3594 C CA . PHE A 1 494 ? 11.258 8.519 -14.783 1.00 81.75 494 PHE A CA 1
ATOM 3595 C C . PHE A 1 494 ? 11.413 10.027 -14.970 1.00 81.75 494 PHE A C 1
ATOM 3597 O O . PHE A 1 494 ? 11.208 10.546 -16.067 1.00 81.75 494 PHE A O 1
ATOM 3604 N N . VAL A 1 495 ? 11.811 10.740 -13.916 1.00 83.00 495 VAL A N 1
ATOM 3605 C CA . VAL A 1 495 ? 12.045 12.193 -13.947 1.00 83.00 495 VAL A CA 1
ATOM 3606 C C . VAL A 1 495 ? 13.068 12.546 -15.027 1.00 83.00 495 VAL A C 1
ATOM 3608 O O . VAL A 1 495 ? 12.842 13.473 -15.802 1.00 83.00 495 VAL A O 1
ATOM 3611 N N . GLY A 1 496 ? 14.138 11.755 -15.153 1.00 74.75 496 GLY A N 1
ATOM 3612 C CA . GLY A 1 496 ? 15.148 11.936 -16.201 1.00 74.75 496 GLY A CA 1
ATOM 3613 C C . GLY A 1 496 ? 14.639 11.767 -17.637 1.00 74.75 496 GLY A C 1
ATOM 3614 O O . GLY A 1 496 ? 15.313 12.207 -18.560 1.00 74.75 496 GLY A O 1
ATOM 3615 N N . LEU A 1 497 ? 13.454 11.177 -17.831 1.00 69.44 497 LEU A N 1
ATOM 3616 C CA . LEU A 1 497 ? 12.808 10.992 -19.135 1.00 69.44 497 LEU A CA 1
ATOM 3617 C C . LEU A 1 497 ? 11.598 11.920 -19.330 1.00 69.44 497 LEU A C 1
ATOM 3619 O O . LEU A 1 497 ? 10.725 11.625 -20.135 1.00 69.44 497 LEU A O 1
ATOM 3623 N N . GLY A 1 498 ? 11.507 13.027 -18.586 1.00 71.81 498 GLY A N 1
ATOM 3624 C CA . GLY A 1 498 ? 10.369 13.952 -18.672 1.00 71.81 498 GLY A CA 1
ATOM 3625 C C . GLY A 1 498 ? 9.160 13.542 -17.821 1.00 71.81 498 GLY A C 1
ATOM 3626 O O . GLY A 1 498 ? 8.053 14.043 -18.030 1.00 71.81 498 GLY A O 1
ATOM 3627 N N . GLY A 1 499 ? 9.357 12.639 -16.854 1.00 77.25 499 GLY A N 1
ATOM 3628 C CA . GLY A 1 499 ? 8.347 12.236 -15.878 1.00 77.25 499 GLY A CA 1
ATOM 3629 C C . GLY A 1 499 ? 7.125 11.590 -16.529 1.00 77.25 499 GLY A C 1
ATOM 3630 O O . GLY A 1 499 ? 7.245 10.727 -17.395 1.00 77.25 499 GLY A O 1
ATOM 3631 N N . LEU A 1 500 ? 5.930 12.011 -16.111 1.00 79.88 500 LEU A N 1
ATOM 3632 C CA . LEU A 1 500 ? 4.663 11.468 -16.617 1.00 79.88 500 LEU A CA 1
ATOM 3633 C C . LEU A 1 500 ? 4.342 11.905 -18.061 1.00 79.88 500 LEU A C 1
ATOM 3635 O O . LEU A 1 500 ? 3.574 11.229 -18.739 1.00 79.88 500 LEU A O 1
ATOM 3639 N N . GLY A 1 501 ? 4.912 13.021 -18.533 1.00 69.12 501 GLY A N 1
ATOM 3640 C CA . GLY A 1 501 ? 4.605 13.614 -19.843 1.00 69.12 501 GLY A CA 1
ATOM 3641 C C . GLY A 1 501 ? 5.559 13.223 -20.976 1.00 69.12 501 GLY A C 1
ATOM 3642 O O . GLY A 1 501 ? 5.249 13.461 -22.138 1.00 69.12 501 GLY A O 1
ATOM 3643 N N . GLY A 1 502 ? 6.705 12.608 -20.668 1.00 59.84 502 GLY A N 1
ATOM 3644 C CA . GLY A 1 502 ? 7.773 12.323 -21.637 1.00 59.84 502 GLY A CA 1
ATOM 3645 C C . GLY A 1 502 ? 7.566 11.099 -22.539 1.00 59.84 502 GLY A C 1
ATOM 3646 O O . GLY A 1 502 ? 8.520 10.616 -23.139 1.00 59.84 502 GLY A O 1
ATOM 3647 N N . GLY A 1 503 ? 6.344 10.562 -22.626 1.00 48.88 503 GLY A N 1
ATOM 3648 C CA . GLY A 1 503 ? 6.017 9.421 -23.494 1.00 48.88 503 GLY A CA 1
ATOM 3649 C C . GLY A 1 503 ? 6.439 8.042 -22.966 1.00 48.88 503 GLY A C 1
ATOM 3650 O O . GLY A 1 503 ? 6.320 7.066 -23.702 1.00 48.88 503 GLY A O 1
ATOM 3651 N N . GLY A 1 504 ? 6.898 7.945 -21.709 1.00 56.53 504 GLY A N 1
ATOM 3652 C CA . GLY A 1 504 ? 7.403 6.714 -21.077 1.00 56.53 504 GLY A CA 1
ATOM 3653 C C . GLY A 1 504 ? 6.783 6.362 -19.725 1.00 56.53 504 GLY A C 1
ATOM 3654 O O . GLY A 1 504 ? 7.465 5.811 -18.862 1.00 56.53 504 GLY A O 1
ATOM 3655 N N . ALA A 1 505 ? 5.505 6.689 -19.517 1.00 68.00 505 ALA A N 1
ATOM 3656 C CA . ALA A 1 505 ? 4.799 6.285 -18.307 1.00 68.00 505 ALA A CA 1
ATOM 3657 C C . ALA A 1 505 ? 4.549 4.763 -18.281 1.00 68.00 505 ALA A C 1
ATOM 3659 O O . ALA A 1 505 ? 4.223 4.153 -19.299 1.00 68.00 505 ALA A O 1
ATOM 3660 N N . PHE A 1 506 ? 4.669 4.157 -17.106 1.00 68.25 506 PHE A N 1
ATOM 3661 C CA . PHE A 1 506 ? 4.435 2.739 -16.852 1.00 68.25 506 PHE A CA 1
ATOM 3662 C C . PHE A 1 506 ? 3.637 2.547 -15.562 1.00 68.25 506 PHE A C 1
ATOM 3664 O O . PHE A 1 506 ? 3.540 3.450 -14.732 1.00 68.25 506 PHE A O 1
ATOM 3671 N N . THR A 1 507 ? 3.049 1.367 -15.380 1.00 73.06 507 THR A N 1
ATOM 3672 C CA . THR A 1 507 ? 2.306 1.034 -14.161 1.00 73.06 507 THR A CA 1
ATOM 3673 C C . THR A 1 507 ? 3.133 0.120 -13.278 1.00 73.06 507 THR A C 1
ATOM 3675 O O . THR A 1 507 ? 3.623 -0.914 -13.721 1.00 73.06 507 THR A O 1
ATOM 3678 N N . VAL A 1 508 ? 3.242 0.484 -12.007 1.00 77.50 508 VAL A N 1
ATOM 3679 C CA . VAL A 1 508 ? 3.819 -0.366 -10.968 1.00 77.50 508 VAL A CA 1
ATOM 3680 C C . VAL A 1 508 ? 2.692 -0.958 -10.152 1.00 77.50 508 VAL A C 1
ATOM 3682 O O . VAL A 1 508 ? 1.775 -0.239 -9.754 1.00 77.50 508 VAL A O 1
ATOM 3685 N N . PHE A 1 509 ? 2.791 -2.252 -9.872 1.00 78.44 509 PHE A N 1
ATOM 3686 C CA . PHE A 1 509 ? 1.912 -2.964 -8.957 1.00 78.44 509 PHE A CA 1
ATOM 3687 C C . PHE A 1 509 ? 2.655 -3.272 -7.661 1.00 78.44 509 PHE A C 1
ATOM 3689 O O . PHE A 1 509 ? 3.862 -3.507 -7.665 1.00 78.44 509 PHE A O 1
ATOM 3696 N N . GLY A 1 510 ? 1.919 -3.286 -6.558 1.00 78.81 510 GLY A N 1
ATOM 3697 C CA . GLY A 1 510 ? 2.386 -3.805 -5.287 1.00 78.81 510 GLY A CA 1
ATOM 3698 C C . GLY A 1 510 ? 1.645 -5.070 -4.876 1.00 78.81 510 GLY A C 1
ATOM 3699 O O . GLY A 1 510 ? 0.591 -5.411 -5.415 1.00 78.81 510 GLY A O 1
ATOM 3700 N N . THR A 1 511 ? 2.200 -5.759 -3.886 1.00 82.75 511 THR A N 1
ATOM 3701 C CA . THR A 1 511 ? 1.559 -6.866 -3.173 1.00 82.75 511 THR A CA 1
ATOM 3702 C C . THR A 1 511 ? 0.123 -6.554 -2.771 1.00 82.75 511 THR A C 1
ATOM 3704 O O . THR A 1 511 ? -0.162 -5.596 -2.054 1.00 82.75 511 THR A O 1
ATOM 3707 N N . ARG A 1 512 ? -0.784 -7.408 -3.247 1.00 79.94 512 ARG A N 1
ATOM 3708 C CA . ARG A 1 512 ? -2.226 -7.320 -3.031 1.00 79.94 512 ARG A CA 1
ATOM 3709 C C . ARG A 1 512 ? -2.606 -7.774 -1.610 1.00 79.94 512 ARG A C 1
ATOM 3711 O O . ARG A 1 512 ? -2.160 -8.854 -1.210 1.00 79.94 512 ARG A O 1
ATOM 3718 N N . PRO A 1 513 ? -3.466 -7.020 -0.895 1.00 80.12 513 PRO A N 1
ATOM 3719 C CA . PRO A 1 513 ? -4.014 -7.429 0.399 1.00 80.12 513 PRO A CA 1
ATOM 3720 C C . PRO A 1 513 ? -4.841 -8.720 0.329 1.00 80.12 513 PRO A C 1
ATOM 3722 O O . PRO A 1 513 ? -5.444 -9.030 -0.704 1.00 80.12 513 PRO A O 1
ATOM 3725 N N . ALA A 1 514 ? -4.913 -9.441 1.449 1.00 87.06 514 ALA A N 1
ATOM 3726 C CA . ALA A 1 514 ? -5.869 -10.532 1.621 1.00 87.06 514 ALA A CA 1
ATOM 3727 C C . ALA A 1 514 ? -7.306 -9.986 1.607 1.00 87.06 514 ALA A C 1
ATOM 3729 O O . ALA A 1 514 ? -7.562 -8.910 2.145 1.00 87.06 514 ALA A O 1
ATOM 3730 N N . ARG A 1 515 ? -8.231 -10.722 0.981 1.00 88.50 515 ARG A N 1
ATOM 3731 C CA . ARG A 1 515 ? -9.655 -10.346 0.929 1.00 88.50 515 ARG A CA 1
ATOM 3732 C C . ARG A 1 515 ? -10.462 -10.989 2.040 1.00 88.50 515 ARG A C 1
ATOM 3734 O O . ARG A 1 515 ? -11.281 -10.335 2.661 1.00 88.50 515 ARG A O 1
ATOM 3741 N N . ASP A 1 516 ? -10.217 -12.261 2.300 1.00 94.12 516 ASP A N 1
ATOM 3742 C CA . ASP A 1 516 ? -10.960 -13.024 3.292 1.00 94.12 516 ASP A CA 1
ATOM 3743 C C . ASP A 1 516 ? -10.134 -13.144 4.568 1.00 94.12 516 ASP A C 1
ATOM 3745 O O . ASP A 1 516 ? -8.988 -13.603 4.537 1.00 94.12 516 ASP A O 1
ATOM 3749 N N . LEU A 1 517 ? -10.716 -12.701 5.682 1.00 96.38 517 LEU A N 1
ATOM 3750 C CA . LEU A 1 517 ? -10.038 -12.590 6.966 1.00 96.38 517 LEU A CA 1
ATOM 3751 C C . LEU A 1 517 ? -10.836 -13.277 8.075 1.00 96.38 517 LEU A C 1
ATOM 3753 O O . LEU A 1 517 ? -12.025 -13.016 8.269 1.00 96.38 517 LEU A O 1
ATOM 3757 N N . ALA A 1 518 ? -10.154 -14.106 8.860 1.00 98.25 518 ALA A N 1
ATOM 3758 C CA . ALA A 1 518 ? -10.618 -14.547 10.166 1.00 98.25 518 ALA A CA 1
ATOM 3759 C C . ALA A 1 518 ? -10.169 -13.535 11.226 1.00 98.25 518 ALA A C 1
ATOM 3761 O O . ALA A 1 518 ? -8.984 -13.212 11.326 1.00 98.25 518 ALA A O 1
ATOM 3762 N N . LEU A 1 519 ? -11.113 -13.043 12.024 1.00 98.06 519 LEU A N 1
ATOM 3763 C CA . LEU A 1 519 ? -10.872 -12.059 13.072 1.00 98.06 519 LEU A CA 1
ATOM 3764 C C . LEU A 1 519 ? -11.057 -12.695 14.446 1.00 98.06 519 LEU A C 1
ATOM 3766 O O . LEU A 1 519 ? -12.052 -13.379 14.696 1.00 98.06 519 LEU A O 1
ATOM 3770 N N . THR A 1 520 ? -10.147 -12.391 15.364 1.00 97.94 520 THR A N 1
ATOM 3771 C CA . THR A 1 520 ? -10.256 -12.761 16.777 1.00 97.94 520 THR A CA 1
ATOM 3772 C C . THR A 1 520 ? -9.961 -11.560 17.662 1.00 97.94 520 THR A C 1
ATOM 3774 O O . THR A 1 520 ? -9.092 -10.751 17.346 1.00 97.94 520 THR A O 1
ATOM 3777 N N . THR A 1 521 ? -10.669 -11.446 18.778 1.00 97.56 521 THR A N 1
ATOM 3778 C CA . THR A 1 521 ? -10.392 -10.441 19.807 1.00 97.56 521 THR A CA 1
ATOM 3779 C C . THR A 1 521 ? -10.476 -11.090 21.176 1.00 97.56 521 THR A C 1
ATOM 3781 O O . THR A 1 521 ? -11.407 -11.852 21.447 1.00 97.56 521 THR A O 1
ATOM 3784 N N . GLY A 1 522 ? -9.563 -10.715 22.066 1.00 97.44 522 GLY A N 1
ATOM 3785 C CA . GLY A 1 522 ? -9.661 -10.977 23.498 1.00 97.44 522 GLY A CA 1
ATOM 3786 C C . GLY A 1 522 ? -9.337 -9.717 24.289 1.00 97.44 522 GLY A C 1
ATOM 3787 O O . GLY A 1 522 ? -8.436 -8.961 23.923 1.00 97.44 522 GLY A O 1
ATOM 3788 N N . GLY A 1 523 ? -10.068 -9.468 25.371 1.00 96.44 523 GLY A N 1
ATOM 3789 C CA . GLY A 1 523 ? -9.809 -8.298 26.195 1.00 96.44 523 GLY A CA 1
ATOM 3790 C C . GLY A 1 523 ? -10.515 -8.304 27.540 1.00 96.44 523 GLY A C 1
ATOM 3791 O O . GLY A 1 523 ? -11.331 -9.175 27.856 1.00 96.44 523 GLY A O 1
ATOM 3792 N N . ALA A 1 524 ? -10.160 -7.304 28.337 1.00 95.56 524 ALA A N 1
ATOM 3793 C CA . ALA A 1 524 ? -10.721 -7.068 29.652 1.00 95.56 524 ALA A CA 1
ATOM 3794 C C . ALA A 1 524 ? -10.908 -5.566 29.894 1.00 95.56 524 ALA A C 1
ATOM 3796 O O . ALA A 1 524 ? -10.091 -4.751 29.468 1.00 95.56 524 ALA A O 1
ATOM 3797 N N . GLU A 1 525 ? -11.972 -5.202 30.604 1.00 94.00 525 GLU A N 1
ATOM 3798 C CA . GLU A 1 525 ? -12.198 -3.850 31.112 1.00 94.00 525 GLU A CA 1
ATOM 3799 C C . GLU A 1 525 ? -12.448 -3.908 32.621 1.00 94.00 525 GLU A C 1
ATOM 3801 O O . GLU A 1 525 ? -13.420 -4.513 33.075 1.00 94.00 525 GLU A O 1
ATOM 3806 N N . TRP A 1 526 ? -11.581 -3.270 33.400 1.00 92.12 526 TRP A N 1
ATOM 3807 C CA . TRP A 1 526 ? -11.760 -3.091 34.834 1.00 92.12 526 TRP A CA 1
ATOM 3808 C C . TRP A 1 526 ? -12.394 -1.731 35.109 1.00 92.12 526 TRP A C 1
ATOM 3810 O O . TRP A 1 526 ? -11.879 -0.704 34.675 1.00 92.12 526 TRP A O 1
ATOM 3820 N N . ARG A 1 527 ? -13.514 -1.724 35.829 1.00 88.62 527 ARG A N 1
ATOM 3821 C CA . ARG A 1 527 ? -14.271 -0.537 36.231 1.00 88.62 527 ARG A CA 1
ATOM 3822 C C . ARG A 1 527 ? -14.192 -0.397 37.742 1.00 88.62 527 ARG A C 1
ATOM 3824 O O . ARG A 1 527 ? -14.517 -1.340 38.466 1.00 88.62 527 ARG A O 1
ATOM 3831 N N . THR A 1 528 ? -13.773 0.764 38.216 1.00 86.19 528 THR A N 1
ATOM 3832 C CA . THR A 1 528 ? -13.697 1.074 39.643 1.00 86.19 528 THR A CA 1
ATOM 3833 C C . THR A 1 528 ? -14.999 1.715 40.120 1.00 86.19 528 THR A C 1
ATOM 3835 O O . THR A 1 528 ? -15.750 2.301 39.338 1.00 86.19 528 THR A O 1
ATOM 3838 N N . ALA A 1 529 ? -15.247 1.673 41.431 1.00 81.44 529 ALA A N 1
ATOM 3839 C CA . ALA A 1 529 ? -16.359 2.404 42.039 1.00 81.44 529 ALA A CA 1
ATOM 3840 C C . ALA A 1 529 ? -16.215 3.937 41.915 1.00 81.44 529 ALA A C 1
ATOM 3842 O O . ALA A 1 529 ? -17.198 4.659 42.036 1.00 81.44 529 ALA A O 1
ATOM 3843 N N . SER A 1 530 ? -15.003 4.438 41.644 1.00 83.00 530 SER A N 1
ATOM 3844 C CA . SER A 1 530 ? -14.697 5.866 41.486 1.00 83.00 530 SER A CA 1
ATOM 3845 C C . SER A 1 530 ? -15.011 6.436 40.096 1.00 83.00 530 SER A C 1
ATOM 3847 O O . SER A 1 530 ? -14.648 7.576 39.823 1.00 83.00 530 SER A O 1
ATOM 3849 N N . GLY A 1 531 ? -15.632 5.658 39.200 1.00 80.19 531 GLY A N 1
ATOM 3850 C CA . GLY A 1 531 ? -15.962 6.104 37.840 1.00 80.19 531 GLY A CA 1
ATOM 3851 C C . GLY A 1 531 ? -14.800 6.023 36.843 1.00 80.19 531 GLY A C 1
ATOM 3852 O O . GLY A 1 531 ? -14.933 6.471 35.705 1.00 80.19 531 GLY A O 1
ATOM 3853 N N . VAL A 1 532 ? -13.667 5.427 37.233 1.00 89.38 532 VAL A N 1
ATOM 3854 C CA . VAL A 1 532 ? -12.522 5.183 36.344 1.00 89.38 532 VAL A CA 1
ATOM 3855 C C . VAL A 1 532 ? -12.638 3.789 35.725 1.00 89.38 532 VAL A C 1
ATOM 3857 O O . VAL A 1 532 ? -13.030 2.828 36.388 1.00 89.38 532 VAL A O 1
ATOM 3860 N N . SER A 1 533 ? -12.273 3.648 34.451 1.00 90.75 533 SER A N 1
ATOM 3861 C CA . SER A 1 533 ? -12.148 2.337 33.807 1.00 90.75 533 SER A CA 1
ATOM 3862 C C . SER A 1 533 ? -10.866 2.193 32.999 1.00 90.75 533 SER A C 1
ATOM 3864 O O . SER A 1 533 ? -10.400 3.149 32.380 1.00 90.75 533 SER A O 1
ATOM 3866 N N . PHE A 1 534 ? -10.325 0.976 33.002 1.00 94.75 534 PHE A N 1
ATOM 3867 C CA . PHE A 1 534 ? -9.121 0.563 32.290 1.00 94.75 534 PHE A CA 1
ATOM 3868 C C . PHE A 1 534 ? -9.473 -0.589 31.358 1.00 94.75 534 PHE A C 1
ATOM 3870 O O . PHE A 1 534 ? -9.934 -1.629 31.822 1.00 94.75 534 PHE A O 1
ATOM 3877 N N . LEU A 1 535 ? -9.256 -0.422 30.058 1.00 94.44 535 LEU A N 1
ATOM 3878 C CA . LEU A 1 535 ? -9.480 -1.450 29.048 1.00 94.44 535 LEU A CA 1
ATOM 3879 C C . LEU A 1 535 ? -8.153 -1.859 28.426 1.00 94.44 535 LEU A C 1
ATOM 3881 O O . LEU A 1 535 ? -7.347 -1.001 28.067 1.00 94.44 535 LEU A O 1
ATOM 3885 N N . VAL A 1 536 ? -7.977 -3.164 28.244 1.00 96.88 536 VAL A N 1
ATOM 3886 C CA . VAL A 1 536 ? -6.952 -3.730 27.371 1.00 96.88 536 VAL A CA 1
ATOM 3887 C C . VAL A 1 536 ? -7.611 -4.691 26.388 1.00 96.88 536 VAL A C 1
ATOM 3889 O O . VAL A 1 536 ? -8.503 -5.461 26.754 1.00 96.88 536 VAL A O 1
ATOM 3892 N N . LYS A 1 537 ? -7.185 -4.632 25.131 1.00 95.56 537 LYS A N 1
ATOM 3893 C CA . LYS A 1 537 ? -7.720 -5.439 24.037 1.00 95.56 537 LYS A CA 1
ATOM 3894 C C . LYS A 1 537 ? -6.595 -5.854 23.101 1.00 95.56 537 LYS A C 1
ATOM 3896 O O . LYS A 1 537 ? -5.711 -5.049 22.809 1.00 95.56 537 LYS A O 1
ATOM 3901 N N . PHE A 1 538 ? -6.665 -7.090 22.631 1.00 97.69 538 PHE A N 1
ATOM 3902 C CA . PHE A 1 538 ? -5.811 -7.639 21.592 1.00 97.69 538 PHE A CA 1
ATOM 3903 C C . PHE A 1 538 ? -6.676 -8.162 20.447 1.00 97.69 538 PHE A C 1
ATOM 3905 O O . PHE A 1 538 ? -7.640 -8.891 20.691 1.00 97.69 538 PHE A O 1
ATOM 3912 N N . ASP A 1 539 ? -6.315 -7.804 19.221 1.00 97.25 539 ASP A N 1
ATOM 3913 C CA . ASP A 1 539 ? -6.999 -8.187 17.991 1.00 97.25 539 ASP A CA 1
ATOM 3914 C C . ASP A 1 539 ? -6.028 -8.928 17.061 1.00 97.25 539 ASP A C 1
ATOM 3916 O O . ASP A 1 539 ? -4.873 -8.527 16.900 1.00 97.25 539 ASP A O 1
ATOM 3920 N N . GLY A 1 540 ? -6.512 -9.996 16.428 1.00 97.25 540 GLY A N 1
ATOM 3921 C CA . GLY A 1 540 ? -5.821 -10.713 15.360 1.00 97.25 540 GLY A CA 1
ATOM 3922 C C . GLY A 1 540 ? -6.669 -10.750 14.091 1.00 97.25 540 GLY A C 1
ATOM 3923 O O . GLY A 1 540 ? -7.865 -11.035 14.168 1.00 97.25 540 GLY A O 1
ATOM 3924 N N . GLU A 1 541 ? -6.053 -10.487 12.937 1.00 97.31 541 GLU A N 1
ATOM 3925 C CA . GLU A 1 541 ? -6.662 -10.671 11.611 1.00 97.31 541 GLU A CA 1
ATOM 3926 C C . GLU A 1 541 ? -5.781 -11.605 10.774 1.00 97.31 541 GLU A C 1
ATOM 3928 O O . GLU A 1 541 ? -4.584 -11.352 10.620 1.00 97.31 541 GLU A O 1
ATOM 3933 N N . PHE A 1 542 ? -6.358 -12.679 10.235 1.00 97.19 542 PHE A N 1
ATOM 3934 C CA . PHE A 1 542 ? -5.620 -13.721 9.517 1.00 97.19 542 PHE A CA 1
ATOM 3935 C C . PHE A 1 542 ? -6.260 -14.001 8.164 1.00 97.19 542 PHE A C 1
ATOM 3937 O O . PHE A 1 542 ? -7.443 -14.330 8.104 1.00 97.19 542 PHE A O 1
ATOM 3944 N N . GLY A 1 543 ? -5.478 -13.923 7.094 1.00 93.38 543 GLY A N 1
ATOM 3945 C CA . GLY A 1 543 ? -5.919 -14.254 5.742 1.00 93.38 543 GLY A CA 1
ATOM 3946 C C . GLY A 1 543 ? -4.809 -14.880 4.916 1.00 93.38 543 GLY A C 1
ATOM 3947 O O . GLY A 1 543 ? -3.717 -15.163 5.414 1.00 93.38 543 GLY A O 1
ATOM 3948 N N . ASP A 1 544 ? -5.079 -15.074 3.627 1.00 88.50 544 ASP A N 1
ATOM 3949 C CA . ASP A 1 544 ? -4.075 -15.598 2.704 1.00 88.50 544 ASP A CA 1
ATOM 3950 C C . ASP A 1 544 ? -2.831 -14.696 2.675 1.00 88.50 544 ASP A C 1
ATOM 3952 O O . ASP A 1 544 ? -2.910 -13.514 2.336 1.00 88.50 544 ASP A O 1
ATOM 3956 N N . ARG A 1 545 ? -1.680 -15.263 3.059 1.00 88.50 545 ARG A N 1
ATOM 3957 C CA . ARG A 1 545 ? -0.371 -14.590 3.151 1.00 88.50 545 ARG A CA 1
ATOM 3958 C C . ARG A 1 545 ? -0.343 -13.350 4.053 1.00 88.50 545 ARG A C 1
ATOM 3960 O O . ARG A 1 545 ? 0.657 -12.643 4.017 1.00 88.50 545 ARG A O 1
ATOM 3967 N N . SER A 1 546 ? -1.381 -13.075 4.848 1.00 92.50 546 SER A N 1
ATOM 3968 C CA . SER A 1 546 ? -1.479 -11.857 5.660 1.00 92.50 546 SER A CA 1
ATOM 3969 C C . SER A 1 546 ? -1.813 -12.158 7.116 1.00 92.50 546 SER A C 1
ATOM 3971 O O . SER A 1 546 ? -2.726 -12.930 7.413 1.00 92.50 546 SER A O 1
ATOM 3973 N N . GLN A 1 547 ? -1.070 -11.535 8.029 1.00 96.06 547 GLN A N 1
ATOM 3974 C CA . GLN A 1 547 ? -1.293 -11.634 9.469 1.00 96.06 547 GLN A CA 1
ATOM 3975 C C . GLN A 1 547 ? -1.154 -10.257 10.110 1.00 96.06 547 GLN A C 1
ATOM 3977 O O . GLN A 1 547 ? -0.111 -9.610 9.982 1.00 96.06 547 GLN A O 1
ATOM 3982 N N . THR A 1 548 ? -2.189 -9.834 10.832 1.00 96.25 548 THR A N 1
ATOM 3983 C CA . THR A 1 548 ? -2.211 -8.592 11.608 1.00 96.25 548 THR A CA 1
ATOM 3984 C C . THR A 1 548 ? -2.372 -8.904 13.084 1.00 96.25 548 THR A C 1
ATOM 3986 O O . THR A 1 548 ? -3.261 -9.664 13.462 1.00 96.25 548 THR A O 1
ATOM 3989 N N . TYR A 1 549 ? -1.568 -8.249 13.917 1.00 97.69 549 TYR A N 1
ATOM 3990 C CA . TYR A 1 549 ? -1.714 -8.256 15.369 1.00 97.69 549 TYR A CA 1
ATOM 3991 C C . TYR A 1 549 ? -1.793 -6.821 15.867 1.00 97.69 549 TYR A C 1
ATOM 3993 O O . TYR A 1 549 ? -0.895 -6.023 15.586 1.00 97.69 549 TYR A O 1
ATOM 4001 N N . SER A 1 550 ? -2.841 -6.507 16.620 1.00 97.25 550 SER A N 1
ATOM 4002 C CA . SER A 1 550 ? -3.099 -5.161 17.124 1.00 97.25 550 SER A CA 1
ATOM 4003 C C . SER A 1 550 ? -3.436 -5.179 18.610 1.00 97.25 550 SER A C 1
ATOM 4005 O O . SER A 1 550 ? -3.999 -6.137 19.134 1.00 97.25 550 SER A O 1
ATOM 4007 N N . GLY A 1 551 ? -3.087 -4.099 19.299 1.00 96.56 551 GLY A N 1
ATOM 4008 C CA . GLY A 1 551 ? -3.371 -3.888 20.710 1.00 96.56 551 GLY A CA 1
ATOM 4009 C C . GLY A 1 551 ? -4.015 -2.529 20.946 1.00 96.56 551 GLY A C 1
ATOM 4010 O O . GLY A 1 551 ? -3.739 -1.560 20.239 1.00 96.56 551 GLY A O 1
ATOM 4011 N N . THR A 1 552 ? -4.881 -2.447 21.951 1.00 97.56 552 THR A N 1
ATOM 4012 C CA . THR A 1 552 ? -5.470 -1.192 22.429 1.00 97.56 552 THR A CA 1
ATOM 4013 C C . THR A 1 552 ? -5.473 -1.170 23.950 1.00 97.56 552 THR A C 1
ATOM 4015 O O . THR A 1 552 ? -5.911 -2.127 24.587 1.00 97.56 552 THR A O 1
ATOM 4018 N N . GLY A 1 553 ? -5.024 -0.060 24.528 1.00 96.56 553 GLY A N 1
ATOM 4019 C CA . GLY A 1 553 ? -5.183 0.270 25.939 1.00 96.56 553 GLY A CA 1
ATOM 4020 C C . GLY A 1 553 ? -5.975 1.565 26.075 1.00 96.56 553 GLY A C 1
ATOM 4021 O O . GLY A 1 553 ? -5.687 2.524 25.364 1.00 96.56 553 GLY A O 1
ATOM 4022 N N . ARG A 1 554 ? -6.965 1.620 26.967 1.00 95.50 554 ARG A N 1
ATOM 4023 C CA . ARG A 1 554 ? -7.792 2.818 27.173 1.00 95.50 554 ARG A CA 1
ATOM 4024 C C . ARG A 1 554 ? -8.053 3.079 28.647 1.00 95.50 554 ARG A C 1
ATOM 4026 O O . ARG A 1 554 ? -8.360 2.157 29.394 1.00 95.50 554 ARG A O 1
ATOM 4033 N N . ILE A 1 555 ? -8.014 4.350 29.025 1.00 94.50 555 ILE A N 1
ATOM 4034 C CA . ILE A 1 555 ? -8.462 4.862 30.317 1.00 94.50 555 ILE A CA 1
ATOM 4035 C C . ILE A 1 555 ? -9.668 5.765 30.070 1.00 94.50 555 ILE A C 1
ATOM 4037 O O . ILE A 1 555 ? -9.648 6.584 29.152 1.00 94.50 555 ILE A O 1
ATOM 4041 N N . ARG A 1 556 ? -10.715 5.631 30.879 1.00 91.25 556 ARG A N 1
ATOM 4042 C CA . ARG A 1 556 ? -11.880 6.525 30.861 1.00 91.25 556 ARG A CA 1
ATOM 4043 C C . ARG A 1 556 ? -12.226 6.981 32.269 1.00 91.25 556 ARG A C 1
ATOM 4045 O O . ARG A 1 556 ? -12.101 6.202 33.210 1.00 91.25 556 ARG A O 1
ATOM 4052 N N . TYR A 1 557 ? -12.717 8.209 32.369 1.00 87.25 557 TYR A N 1
ATOM 4053 C CA . TYR A 1 557 ? -13.331 8.764 33.563 1.00 87.25 557 TYR A CA 1
ATOM 4054 C C . TYR A 1 557 ? -14.763 9.224 33.263 1.00 87.25 557 TYR A C 1
ATOM 4056 O O . TYR A 1 557 ? -15.003 9.925 32.277 1.00 87.25 557 TYR A O 1
ATOM 4064 N N . THR A 1 558 ? -15.689 8.806 34.120 1.00 81.94 558 THR A N 1
ATOM 4065 C CA . THR A 1 558 ? -17.118 9.124 34.086 1.00 81.94 558 THR A CA 1
ATOM 4066 C C . THR A 1 558 ? -17.478 9.833 35.386 1.00 81.94 558 THR A C 1
ATOM 4068 O O . THR A 1 558 ? -17.226 9.271 36.454 1.00 81.94 558 THR A O 1
ATOM 4071 N N . TRP A 1 559 ? -18.068 11.029 35.295 1.00 70.19 559 TRP A N 1
ATOM 4072 C CA . TRP A 1 559 ? -18.478 11.831 36.454 1.00 70.19 559 TRP A CA 1
ATOM 4073 C C . TRP A 1 559 ? -19.978 12.106 36.508 1.00 70.19 559 TRP A C 1
ATOM 4075 O O . TRP A 1 559 ? -20.653 12.037 35.453 1.00 70.19 559 TRP A O 1
#

pLDDT: mean 82.78, std 19.73, range [23.67, 98.75]

Sequence (559 aa):
MKSSGTRKAIWLGSAALLALGTSANAQSIDTISQWNGSSFISSYGVTNTATYGQTFTPTAAQTRLSAFTFQVGFASAPIASQAFVYQWDTANQRIIGPALFSSGTINLAAGAGFTPITVNTGGITLTAGQQYVLFLSTSNLQGGAPNASSRWGALTNNTAIPNGQFVFQNNGPTFANLFTTGWSNIAEDLAMQAYLSGGTTGENIVQAQTGAFQLGNSYLSLLTDPFATNKVTTTGTLNYSGEKPVPPAVRSAFGAYMKAPPPVAVYAPRWDVWGAAFGGANSTGGIAAAGTSDIYTRVGGVAAGADYRFAPDTLIGFSLAGGNINWSVSPTVVGGGQGGGTSDTFMAGIYGKYGIGPGYISAAATYTNYWVGTSRSTIVGVDQFKADYNAQGWGGRIEGGYKVGQYWTVNWTPYGAIQGQAYRTGDITETATMGGGAGLALAVAGRTATAYRGEVGLRTDKVVPVDAGGQLNLFSKIAYAHDEISNPSGTMGFVGLGGLGGGGAFTVFGTRPARDLALTTGGAEWRTASGVSFLVKFDGEFGDRSQTYSGTGRIRYTW

Radius of gyration: 33.66 Å; chains: 1; bounding box: 79×53×110 Å

Foldseek 3Di:
DDDDDDDDDDDDDDPDDPDPDDDPPDLKQACLVVFPQDAWDDWDAPFFFFKKKKKAAHALFFFWWFKKKWWKFQKQAKAKKKKFKFFADPVQQFGDDDTLAIDDIDIDHHDGGTDIDMDGRQIRGDDGRTMMMIMMGSALPRPPPHPITIITGKDPAQPSGVVMFMWTGRCGNDPVCRHVHHTDTDRIGTRMIIDGFFAAQCQQVLCVVVQVVQQQVFVFCVQQVPLPVLDQCLDDDPPPDPPDPDPPVVVVVVVVVPPDDDPPPDDDKFKKKKKKKKKWKKWFAFDVVVQAFIKIKIKIKIKIKMWIDPDSFKIKMKMKMKIKMWMWTHGPRPQFKIKHKMKIKIKIKIKMKGHDNQKIKIKMKMKMKIFMKMWMDSGPPAWMKIWTFIKIKIKMKMKMWGFPDADPQKIKIKMKMKMKMKMWTAWIWIFIPGHDGQQSTKTWHIDMKMKIKIKIWMKMWHWDADPQRKIKIWMKIKMKMFMDIGWSKIWIDRVNQVINPNPSIHMGTHGGDFGIWIKMKTWMKMAHPQQKIWIKMWMWIDGDSMIMIMIMIMIMGID

Secondary structure (DSSP, 8-state):
--------------------------SSEE-GGGS-SS-EEEEEESSS--EEEEEE---TT--EEEEEEEEEE--SS-EEEEEEEEEEETTTTEEEEEEEEE---EEEPP-SSEEEEEEEEEEEE--TT--EEEEEE-TT-GGG-TT-EEEEEB-SSS-SSTT--EEEE--TT-TTHHHHSPPEEES--BSEEEEEE-S-SSHHHHTHHHHHHHHHHHHHHHHT-SSSS-----S-----S------HHHHHHHHHH--SPPP------EEEEEEEEEEEEEEE---GGGT--EEEEEEEEEEEEEEEEEETTEEEEEEEEEEEEEEEEE-SSTTPPPEEEEEEEEEEEEEEEEEETTEEEEEEEEEEEEEEEEEE-SSTTT-EEEEEEEEEEEEEEEEEEE--EEETTEEEEEEEEEEEEEEEE--EE-EEEESSSGGGPEEE---EEEEEEEEEEEEEEEEEEEGGGEEEEEEEEEEEEEEEE---EEEEEEGGGTTTTSS--EEEE-PPPPSEEEEEEEEEEEE-TTSEEEEEEEEEEEETTEEEEEEEEEEEEE-